Protein AF-A0A7G9Y8B8-F1 (afdb_monomer)

Nearest PDB structures (foldseek):
  3idu-assembly1_A  TM=8.473E-01  e=6.920E-08  Pyrococcus furiosus
  3idu-assembly2_B  TM=8.834E-01  e=2.426E-07  Pyrococcus furiosus
  2m8x-assembly1_A  TM=8.919E-01  e=1.316E-06  Pyrococcus furiosus
  2q7n-assembly2_C  TM=2.718E-01  e=4.092E-05  Mus musculus
  8v29-assembly1_C  TM=2.804E-01  e=5.314E-04  Homo sapiens

Mean predicted aligned error: 11.99 Å

Structure (mmCIF, N/CA/C/O backbone):
data_AF-A0A7G9Y8B8-F1
#
_entry.id   AF-A0A7G9Y8B8-F1
#
loop_
_atom_site.group_PDB
_atom_site.id
_atom_site.type_symbol
_atom_site.label_atom_id
_atom_site.label_alt_id
_atom_site.label_comp_id
_atom_site.label_asym_id
_atom_site.label_entity_id
_atom_site.label_seq_id
_atom_site.pdbx_PDB_ins_code
_atom_site.Cartn_x
_atom_site.Cartn_y
_atom_site.Cartn_z
_atom_site.occupancy
_atom_site.B_iso_or_equiv
_atom_site.auth_seq_id
_atom_site.auth_comp_id
_atom_site.auth_asym_id
_atom_site.auth_atom_id
_atom_site.pdbx_PDB_model_num
ATOM 1 N N . MET A 1 1 ? -12.254 30.011 27.958 1.00 81.06 1 MET A N 1
ATOM 2 C CA . MET A 1 1 ? -10.812 29.695 27.778 1.00 81.06 1 MET A CA 1
ATOM 3 C C . MET A 1 1 ? -10.711 28.224 27.411 1.00 81.06 1 MET A C 1
ATOM 5 O O . MET A 1 1 ? -11.747 27.582 27.414 1.00 81.06 1 MET A O 1
ATOM 9 N N . THR A 1 2 ? -9.537 27.701 27.074 1.00 85.44 2 THR A N 1
ATOM 10 C CA . THR A 1 2 ? -9.370 26.261 26.816 1.00 85.44 2 THR A CA 1
ATOM 11 C C . THR A 1 2 ? -8.282 25.746 27.752 1.00 85.44 2 THR A C 1
ATOM 13 O O . THR A 1 2 ? -7.235 26.402 27.825 1.00 85.44 2 THR A O 1
ATOM 16 N N . PRO A 1 3 ? -8.501 24.652 28.502 1.00 88.62 3 PRO A N 1
ATOM 17 C CA . PRO A 1 3 ? -7.477 24.101 29.375 1.00 88.62 3 PRO A CA 1
ATOM 18 C C . PRO A 1 3 ? -6.263 23.648 28.554 1.00 88.62 3 PRO A C 1
ATOM 20 O O . PRO A 1 3 ? -6.386 23.246 27.398 1.00 88.62 3 PRO A O 1
ATOM 23 N N . SER A 1 4 ? -5.070 23.742 29.135 1.00 89.00 4 SER A N 1
ATOM 24 C CA . SER A 1 4 ? -3.831 23.233 28.543 1.00 89.00 4 SER A CA 1
ATOM 25 C C . SER A 1 4 ? -2.879 22.772 29.647 1.00 89.00 4 SER A C 1
ATOM 27 O O . SER A 1 4 ? -3.075 23.107 30.817 1.00 89.00 4 SER A O 1
ATOM 29 N N . GLY A 1 5 ? -1.870 21.967 29.298 1.00 86.06 5 GLY A N 1
ATOM 30 C CA . GLY A 1 5 ? -0.859 21.504 30.258 1.00 86.06 5 GLY A CA 1
ATOM 31 C C . GLY A 1 5 ? -1.409 20.626 31.391 1.00 86.06 5 GLY A C 1
ATOM 32 O O . GLY A 1 5 ? -0.906 20.713 32.505 1.00 86.06 5 GLY A O 1
ATOM 33 N N . GLY A 1 6 ? -2.444 19.821 31.121 1.00 87.12 6 GLY A N 1
ATOM 34 C CA . GLY A 1 6 ? -3.075 18.925 32.101 1.00 87.12 6 GLY A CA 1
ATOM 35 C C . GLY A 1 6 ? -4.196 19.556 32.933 1.00 87.12 6 GLY A C 1
ATOM 36 O O . GLY A 1 6 ? -4.710 18.913 33.841 1.00 87.12 6 GLY A O 1
ATOM 37 N N . GLY A 1 7 ? -4.573 20.811 32.668 1.00 90.56 7 GLY A N 1
ATOM 38 C CA . GLY A 1 7 ? -5.756 21.408 33.289 1.00 90.56 7 GLY A CA 1
ATOM 39 C C . GLY A 1 7 ? -7.049 20.723 32.831 1.00 90.56 7 GLY A C 1
ATOM 40 O O . GLY A 1 7 ? -7.193 20.413 31.651 1.00 90.56 7 GLY A O 1
ATOM 41 N N . VAL A 1 8 ? -7.992 20.552 33.754 1.00 91.75 8 VAL A N 1
ATOM 42 C CA . VAL A 1 8 ? -9.310 19.942 33.538 1.00 91.75 8 VAL A CA 1
ATOM 43 C C . VAL A 1 8 ? -10.391 21.005 33.716 1.00 91.75 8 VAL A C 1
ATOM 45 O O . VAL A 1 8 ? -10.356 21.801 34.660 1.00 91.75 8 VAL A O 1
ATOM 48 N N . GLU A 1 9 ? -11.337 21.063 32.783 1.00 92.81 9 GLU A N 1
ATOM 49 C CA . GLU A 1 9 ? -12.496 21.948 32.880 1.00 92.81 9 GLU A CA 1
ATOM 50 C C . GLU A 1 9 ? -13.488 21.410 33.918 1.00 92.81 9 GLU A C 1
ATOM 52 O O . GLU A 1 9 ? -13.898 20.260 33.844 1.00 92.81 9 GLU A O 1
ATOM 57 N N . LEU A 1 10 ? -13.891 22.253 34.874 1.00 91.25 10 LEU A N 1
ATOM 58 C CA . LEU A 1 10 ? -14.937 21.925 35.854 1.00 91.25 10 LEU A CA 1
ATOM 59 C C . LEU A 1 10 ? -16.287 22.578 35.533 1.00 91.25 10 LEU A C 1
ATOM 61 O O . LEU A 1 10 ? -17.315 22.191 36.081 1.00 91.25 10 LEU A O 1
ATOM 65 N N . ALA A 1 11 ? -16.284 23.623 34.703 1.00 90.75 11 ALA A N 1
ATOM 66 C CA . ALA A 1 11 ? -17.487 24.316 34.261 1.00 90.75 11 ALA A CA 1
ATOM 67 C C . ALA A 1 11 ? -17.217 25.068 32.955 1.00 90.75 11 ALA A C 1
ATOM 69 O O . ALA A 1 11 ? -16.142 25.655 32.803 1.00 90.75 11 ALA A O 1
ATOM 70 N N . GLU A 1 12 ? -18.215 25.142 32.076 1.00 93.44 12 GLU A N 1
ATOM 71 C CA . GLU A 1 12 ? -18.176 25.876 30.806 1.00 93.44 12 GLU A CA 1
ATOM 72 C C . GLU A 1 12 ? -19.100 27.108 30.837 1.00 93.44 12 GLU A C 1
ATOM 74 O O . GLU A 1 12 ? -20.145 27.130 31.494 1.00 93.44 12 GLU A O 1
ATOM 79 N N . TRP A 1 13 ? -18.741 28.162 30.104 1.00 91.50 13 TRP A N 1
ATOM 80 C CA . TRP A 1 13 ? -19.662 29.255 29.817 1.00 91.50 13 TRP A CA 1
ATOM 81 C C . TRP A 1 13 ? -20.731 28.822 28.813 1.00 91.50 13 TRP A C 1
ATOM 83 O O . TRP A 1 13 ? -20.427 28.219 27.792 1.00 91.50 13 TRP A O 1
ATOM 93 N N . SER A 1 14 ? -21.968 29.296 28.989 1.00 91.56 14 SER A N 1
ATOM 94 C CA . SER A 1 14 ? -23.037 29.130 27.979 1.00 91.56 14 SER A CA 1
ATOM 95 C C . SER A 1 14 ? -22.706 29.703 26.589 1.00 91.56 14 SER A C 1
ATOM 97 O O . SER A 1 14 ? -23.364 29.377 25.605 1.00 91.56 14 SER A O 1
ATOM 99 N N . THR A 1 15 ? -21.706 30.584 26.503 1.00 91.56 15 THR A N 1
ATOM 100 C CA . THR A 1 15 ? -21.201 31.172 25.254 1.00 91.56 15 THR A CA 1
ATOM 101 C C . THR A 1 15 ? -19.995 30.426 24.676 1.00 91.56 15 THR A C 1
ATOM 103 O O . THR A 1 15 ? -19.418 30.898 23.698 1.00 91.56 15 THR A O 1
ATOM 106 N N . GLY A 1 16 ? -19.594 29.312 25.288 1.00 90.81 16 GLY A N 1
ATOM 107 C CA . GLY A 1 16 ? -18.440 28.504 24.915 1.00 90.81 16 GLY A CA 1
ATOM 108 C C . GLY A 1 16 ? -17.181 28.774 25.747 1.00 90.81 16 GLY A C 1
ATOM 109 O O . GLY A 1 16 ? -16.845 29.923 26.069 1.00 90.81 16 GLY A O 1
ATOM 110 N N . GLY A 1 17 ? -16.452 27.694 26.029 1.00 90.44 17 GLY A N 1
ATOM 111 C CA . GLY A 1 17 ? -15.148 27.657 26.691 1.00 90.44 17 GLY A CA 1
ATOM 112 C C . GLY A 1 17 ? -15.206 27.673 28.221 1.00 90.44 17 GLY A C 1
ATOM 113 O O . GLY A 1 17 ? -16.166 28.139 28.827 1.00 90.44 17 GLY A O 1
ATOM 114 N N . SER A 1 18 ? -14.110 27.262 28.858 1.00 94.38 18 SER A N 1
ATOM 115 C CA . SER A 1 18 ? -14.052 27.013 30.301 1.00 94.38 18 SER A CA 1
ATOM 116 C C . SER A 1 18 ? -14.280 28.259 31.147 1.00 94.38 18 SER A C 1
ATOM 118 O O . SER A 1 18 ? -13.628 29.299 30.947 1.00 94.38 18 SER A O 1
ATOM 120 N N . ALA A 1 19 ? -15.175 28.108 32.119 1.00 93.62 19 ALA A N 1
ATOM 121 C CA . ALA A 1 19 ? -15.477 29.029 33.201 1.00 93.62 19 ALA A CA 1
ATOM 122 C C . ALA A 1 19 ? -14.663 28.730 34.462 1.00 93.62 19 ALA A C 1
ATOM 124 O O . ALA A 1 19 ? -14.260 29.670 35.138 1.00 93.62 19 ALA A O 1
ATOM 125 N N . ILE A 1 20 ? -14.380 27.460 34.763 1.00 94.12 20 ILE A N 1
ATOM 126 C CA . ILE A 1 20 ? -13.536 27.047 35.893 1.00 94.12 20 ILE A CA 1
ATOM 127 C C . ILE A 1 20 ? -12.586 25.959 35.401 1.00 94.12 20 ILE A C 1
ATOM 129 O O . ILE A 1 20 ? -13.016 25.021 34.734 1.00 94.12 20 ILE A O 1
ATOM 133 N N . VAL A 1 21 ? -11.299 26.090 35.725 1.00 94.50 21 VAL A N 1
ATOM 134 C CA . VAL A 1 21 ? -10.274 25.093 35.384 1.00 94.50 21 VAL A CA 1
ATOM 135 C C . VAL A 1 21 ? -9.553 24.671 36.655 1.00 94.50 21 VAL A C 1
ATOM 137 O O . VAL A 1 21 ? -9.107 25.526 37.422 1.00 94.50 21 VAL A O 1
ATOM 140 N N . ALA A 1 22 ? -9.423 23.368 36.865 1.00 93.94 22 ALA A N 1
ATOM 141 C CA . ALA A 1 22 ? -8.638 22.787 37.941 1.00 93.94 22 ALA A CA 1
ATOM 142 C C . ALA A 1 22 ? -7.404 22.069 37.393 1.00 93.94 22 ALA A C 1
ATOM 144 O O . ALA A 1 22 ? -7.356 21.667 36.235 1.00 93.94 22 ALA A O 1
ATOM 145 N N . TYR A 1 23 ? -6.383 21.932 38.226 1.00 93.00 23 TYR A N 1
ATOM 146 C CA . TYR A 1 23 ? -5.184 21.169 37.910 1.00 93.00 23 TYR A CA 1
ATOM 147 C C . TYR A 1 23 ? -4.640 20.524 39.177 1.00 93.00 23 TYR A C 1
ATOM 149 O O . TYR A 1 23 ? -4.527 21.191 40.212 1.00 93.00 23 TYR A O 1
ATOM 157 N N . ILE A 1 24 ? -4.260 19.253 39.069 1.00 90.56 24 ILE A N 1
ATOM 158 C CA . ILE A 1 24 ? -3.504 18.527 40.084 1.00 90.56 24 ILE A CA 1
ATOM 159 C C . ILE A 1 24 ? -2.229 18.005 39.427 1.00 90.56 24 ILE A C 1
ATOM 161 O O . ILE A 1 24 ? -2.276 17.319 38.412 1.00 90.56 24 ILE A O 1
ATOM 165 N N . GLY A 1 25 ? -1.076 18.323 40.014 1.00 85.94 25 GLY A N 1
ATOM 166 C CA . GLY A 1 25 ? 0.200 17.765 39.576 1.00 85.94 25 GLY A CA 1
ATOM 167 C C . GLY A 1 25 ? 1.362 18.201 40.459 1.00 85.94 25 GLY A C 1
ATOM 168 O O . GLY A 1 25 ? 1.360 19.303 41.011 1.00 85.94 25 GLY A O 1
ATOM 169 N N . ASN A 1 26 ? 2.366 17.332 40.611 1.00 82.25 26 ASN A N 1
ATOM 170 C CA . ASN A 1 26 ? 3.551 17.562 41.454 1.00 82.25 26 ASN A CA 1
ATOM 171 C C . ASN A 1 26 ? 3.208 18.015 42.891 1.00 82.25 26 ASN A C 1
ATOM 173 O O . ASN A 1 26 ? 3.844 18.921 43.432 1.00 82.25 26 ASN A O 1
ATOM 177 N N . GLY A 1 27 ? 2.163 17.433 43.491 1.00 79.19 27 GLY A N 1
ATOM 178 C CA . GLY A 1 27 ? 1.697 17.783 44.841 1.00 79.19 27 GLY A CA 1
ATOM 179 C C . GLY A 1 27 ? 1.080 19.181 44.964 1.00 79.19 27 GLY A C 1
ATOM 180 O O . GLY A 1 27 ? 0.913 19.680 46.072 1.00 79.19 27 GLY A O 1
ATOM 181 N N . THR A 1 28 ? 0.767 19.840 43.844 1.00 85.88 28 THR A N 1
ATOM 182 C CA . THR A 1 28 ? 0.116 21.153 43.820 1.00 85.88 28 THR A CA 1
ATOM 183 C C . THR A 1 28 ? -1.292 21.025 43.259 1.00 85.88 28 THR A C 1
ATOM 185 O O . THR A 1 28 ? -1.485 20.429 42.200 1.00 85.88 28 THR A O 1
ATOM 188 N N . LYS A 1 29 ? -2.256 21.647 43.942 1.00 92.12 29 LYS A N 1
ATOM 189 C CA . LYS A 1 29 ? -3.625 21.837 43.456 1.00 92.12 29 LYS A CA 1
ATOM 190 C C . LYS A 1 29 ? -3.807 23.287 43.045 1.00 92.12 29 LYS A C 1
ATOM 192 O O . LYS A 1 29 ? -3.448 24.197 43.790 1.00 92.12 29 LYS A O 1
ATOM 197 N N . THR A 1 30 ? -4.334 23.509 41.850 1.00 92.44 30 THR A N 1
ATOM 198 C CA . THR A 1 30 ? -4.644 24.845 41.339 1.00 92.44 30 THR A CA 1
ATOM 199 C C . THR A 1 30 ? -6.103 24.892 40.931 1.00 92.44 30 THR A C 1
ATOM 201 O O . THR A 1 30 ? -6.567 24.019 40.206 1.00 92.44 30 THR A O 1
ATOM 204 N N . LEU A 1 31 ? -6.805 25.936 41.364 1.00 93.69 31 LEU A N 1
ATOM 205 C CA . LEU A 1 31 ? -8.148 26.264 40.905 1.00 93.69 31 LEU A CA 1
ATOM 206 C C . LEU A 1 31 ? -8.115 27.658 40.284 1.00 93.69 31 LEU A C 1
ATOM 208 O O . LEU A 1 31 ? -7.809 28.642 40.960 1.00 93.69 31 LEU A O 1
ATOM 212 N N . PHE A 1 32 ? -8.399 27.745 38.989 1.00 93.06 32 PHE A N 1
ATOM 213 C CA . PHE A 1 32 ? -8.439 29.002 38.261 1.00 93.06 32 PHE A CA 1
ATOM 214 C C . PHE A 1 32 ? -9.882 29.457 38.046 1.00 93.06 32 PHE A C 1
ATOM 216 O O . PHE A 1 32 ? -10.676 28.780 37.392 1.00 93.06 32 PHE A O 1
ATOM 223 N N . ILE A 1 33 ? -10.197 30.633 38.596 1.00 93.06 33 ILE A N 1
ATOM 224 C CA . ILE A 1 33 ? -11.534 31.228 38.593 1.00 93.06 33 ILE A CA 1
ATOM 225 C C . ILE A 1 33 ? -11.418 32.645 37.999 1.00 93.06 33 ILE A C 1
ATOM 227 O O . ILE A 1 33 ? -10.967 33.565 38.683 1.00 93.06 33 ILE A O 1
ATOM 231 N N . PRO A 1 34 ? -11.779 32.854 36.722 1.00 92.06 34 PRO A N 1
ATOM 232 C CA . PRO A 1 34 ? -11.600 34.109 35.986 1.00 92.06 34 PRO A CA 1
ATOM 233 C C . PRO A 1 34 ? -12.726 35.127 36.251 1.00 92.06 34 PRO A C 1
ATOM 235 O O . PRO A 1 34 ? -13.001 35.984 35.411 1.00 92.06 34 PRO A O 1
ATOM 238 N N . PHE A 1 35 ? -13.418 35.018 37.383 1.00 91.06 35 PHE A N 1
ATOM 239 C CA . PHE A 1 35 ? -14.522 35.891 37.769 1.00 91.06 35 PHE A CA 1
ATOM 240 C C . PHE A 1 35 ? -14.479 36.184 39.269 1.00 91.06 35 PHE A C 1
ATOM 242 O O . PHE A 1 35 ? -13.811 35.500 40.043 1.00 91.06 35 PHE A O 1
ATOM 249 N N . MET A 1 36 ? -15.166 37.248 39.682 1.00 91.75 36 MET A N 1
ATOM 250 C CA . MET A 1 36 ? -15.238 37.620 41.092 1.00 91.75 36 MET A CA 1
ATOM 251 C C . MET A 1 36 ? -16.218 36.695 41.824 1.00 91.75 36 MET A C 1
ATOM 253 O O . MET A 1 36 ? -17.297 36.409 41.311 1.00 91.75 36 MET A O 1
ATOM 257 N N . LEU A 1 37 ? -15.840 36.216 43.011 1.00 89.88 37 LEU A N 1
ATOM 258 C CA . LEU A 1 37 ? -16.642 35.257 43.783 1.00 89.88 37 LEU A CA 1
ATOM 259 C C . LEU A 1 37 ? -17.987 35.835 44.252 1.00 89.88 37 LEU A C 1
ATOM 261 O O . LEU A 1 37 ? -18.948 35.086 44.385 1.00 89.88 37 LEU A O 1
ATOM 265 N N . ASP A 1 38 ? -18.087 37.157 44.404 1.00 90.31 38 ASP A N 1
ATOM 266 C CA . ASP A 1 38 ? -19.335 37.865 44.720 1.00 90.31 38 ASP A CA 1
ATOM 267 C C . ASP A 1 38 ? -20.384 37.788 43.591 1.00 90.31 38 ASP A C 1
ATOM 269 O O . ASP A 1 38 ? -21.548 38.128 43.801 1.00 90.31 38 ASP A O 1
ATOM 273 N N . ALA A 1 39 ? -20.001 37.303 42.404 1.00 90.50 39 ALA A N 1
ATOM 274 C CA . ALA A 1 39 ? -20.915 37.004 41.305 1.00 90.50 39 ALA A CA 1
ATOM 275 C C . ALA A 1 39 ? -21.653 35.657 41.461 1.00 90.50 39 ALA A C 1
ATOM 277 O O . ALA A 1 39 ? -22.526 35.358 40.650 1.00 90.50 39 ALA A O 1
ATOM 278 N N . LEU A 1 40 ? -21.321 34.839 42.471 1.00 88.00 40 LEU A N 1
ATOM 279 C CA . LEU A 1 40 ? -21.889 33.499 42.692 1.00 88.00 40 LEU A CA 1
ATOM 280 C C . LEU A 1 40 ? -23.216 33.487 43.485 1.00 88.00 40 LEU A C 1
ATOM 282 O O . LEU A 1 40 ? -23.618 32.440 43.995 1.00 88.00 40 LEU A O 1
ATOM 286 N N . ASP A 1 41 ? -23.917 34.620 43.592 1.00 89.25 41 ASP A N 1
ATOM 287 C CA . ASP A 1 41 ? -25.206 34.769 44.287 1.00 89.25 41 ASP A CA 1
ATOM 288 C C . ASP A 1 41 ? -25.289 33.948 45.601 1.00 89.25 41 ASP A C 1
ATOM 290 O O . ASP A 1 41 ? -24.488 34.119 46.518 1.00 89.25 41 ASP A O 1
ATOM 294 N N . SER A 1 42 ? -26.264 33.039 45.728 1.00 91.56 42 SER A N 1
ATOM 295 C CA . SER A 1 42 ? -26.496 32.259 46.948 1.00 91.56 42 SER A CA 1
ATOM 296 C C . SER A 1 42 ? -25.536 31.084 47.149 1.00 91.56 42 SER A C 1
ATOM 298 O O . SER A 1 42 ? -25.605 30.445 48.199 1.00 91.56 42 SER A O 1
ATOM 300 N N . VAL A 1 43 ? -24.686 30.759 46.168 1.00 91.25 43 VAL A N 1
ATOM 301 C CA . VAL A 1 43 ? -23.778 29.600 46.237 1.00 91.25 43 VAL A CA 1
ATOM 302 C C . VAL A 1 43 ? -22.340 29.977 46.594 1.00 91.25 43 VAL A C 1
ATOM 304 O O . VAL A 1 43 ? -21.539 29.081 46.843 1.00 91.25 43 VAL A O 1
ATOM 307 N N . GLU A 1 44 ? -22.021 31.273 46.710 1.00 92.62 44 GLU A N 1
ATOM 308 C CA . GLU A 1 44 ? -20.671 31.777 47.014 1.00 92.62 44 GLU A CA 1
ATOM 309 C C . GLU A 1 44 ? -20.034 31.074 48.225 1.00 92.62 44 GLU A C 1
ATOM 311 O O . GLU A 1 44 ? -18.951 30.501 48.111 1.00 92.62 44 GLU A O 1
ATOM 316 N N . CYS A 1 45 ? -20.709 31.066 49.382 1.00 91.50 45 CYS A N 1
ATOM 317 C CA . CYS A 1 45 ? -20.151 30.469 50.599 1.00 91.50 45 CYS A CA 1
ATOM 318 C C . CYS A 1 45 ? -19.892 28.963 50.454 1.00 91.50 45 CYS A C 1
ATOM 320 O O . CYS A 1 45 ? -18.873 28.477 50.940 1.00 91.50 45 CYS A O 1
ATOM 322 N N . LEU A 1 46 ? -20.799 28.239 49.789 1.00 91.88 46 LEU A N 1
ATOM 323 C CA . LEU A 1 46 ? -20.676 26.796 49.585 1.00 91.88 46 LEU A CA 1
ATOM 324 C C . LEU A 1 46 ? -19.543 26.470 48.607 1.00 91.88 46 LEU A C 1
ATOM 326 O O . LEU A 1 46 ? -18.773 25.543 48.847 1.00 91.88 46 LEU A O 1
ATOM 330 N N . PHE A 1 47 ? -19.408 27.257 47.539 1.00 92.00 47 PHE A N 1
ATOM 331 C CA . PHE A 1 47 ? -18.332 27.105 46.566 1.00 92.00 47 PHE A CA 1
ATOM 332 C C . PHE A 1 47 ? -16.961 27.374 47.195 1.00 92.00 47 PHE A C 1
ATOM 334 O O . PHE A 1 47 ? -16.058 26.556 47.050 1.00 92.00 47 PHE A O 1
ATOM 341 N N . ILE A 1 48 ? -16.812 28.476 47.946 1.00 92.25 48 ILE A N 1
ATOM 342 C CA . ILE A 1 48 ? -15.554 28.799 48.643 1.00 92.25 48 ILE A CA 1
ATOM 343 C C . ILE A 1 48 ? -15.184 27.685 49.616 1.00 92.25 48 ILE A C 1
ATOM 345 O O . ILE A 1 48 ? -14.028 27.271 49.651 1.00 92.25 48 ILE A O 1
ATOM 349 N N . GLN A 1 49 ? -16.155 27.202 50.393 1.00 92.69 49 GLN A N 1
ATOM 350 C CA . GLN A 1 49 ? -15.928 26.104 51.320 1.00 92.69 49 GLN A CA 1
ATOM 351 C C . GLN A 1 49 ? -15.452 24.848 50.579 1.00 92.69 49 GLN A C 1
ATOM 353 O O . GLN A 1 49 ? -14.385 24.345 50.898 1.00 92.69 49 GLN A O 1
ATOM 358 N N . SER A 1 50 ? -16.174 24.409 49.546 1.00 91.12 50 SER A N 1
ATOM 359 C CA . SER A 1 50 ? -15.840 23.191 48.789 1.00 91.12 50 SER A CA 1
ATOM 360 C C . SER A 1 50 ? -14.470 23.289 48.109 1.00 91.12 50 SER A C 1
ATOM 362 O O . SER A 1 50 ? -13.684 22.347 48.144 1.00 91.12 50 SER A O 1
ATOM 364 N N . ALA A 1 51 ? -14.145 24.454 47.538 1.00 91.69 51 ALA A N 1
ATOM 365 C CA . ALA A 1 51 ? -12.849 24.703 46.915 1.00 91.69 51 ALA A CA 1
ATOM 366 C C . ALA A 1 51 ? -11.698 24.644 47.930 1.00 91.69 51 ALA A C 1
ATOM 368 O O . ALA A 1 51 ? -10.647 24.074 47.640 1.00 91.69 51 ALA A O 1
ATOM 369 N N . VAL A 1 52 ? -11.881 25.239 49.114 1.00 92.25 52 VAL A N 1
ATOM 370 C CA . VAL A 1 52 ? -10.885 25.198 50.195 1.00 92.25 52 VAL A CA 1
ATOM 371 C C . VAL A 1 52 ? -10.756 23.791 50.762 1.00 92.25 52 VAL A C 1
ATOM 373 O O . VAL A 1 52 ? -9.632 23.334 50.934 1.00 92.25 52 VAL A O 1
ATOM 376 N N . ASP A 1 53 ? -11.867 23.095 50.993 1.00 91.12 53 ASP A N 1
ATOM 377 C CA . ASP A 1 53 ? -11.869 21.726 51.504 1.00 91.12 53 ASP A CA 1
ATOM 378 C C . ASP A 1 53 ? -11.101 20.797 50.545 1.00 91.12 53 ASP A C 1
ATOM 380 O O . ASP A 1 53 ? -10.187 20.106 50.984 1.00 91.12 53 ASP A O 1
ATOM 384 N N . TRP A 1 54 ? -11.343 20.880 49.229 1.00 90.88 54 TRP A N 1
ATOM 385 C CA . TRP A 1 54 ? -10.577 20.136 48.21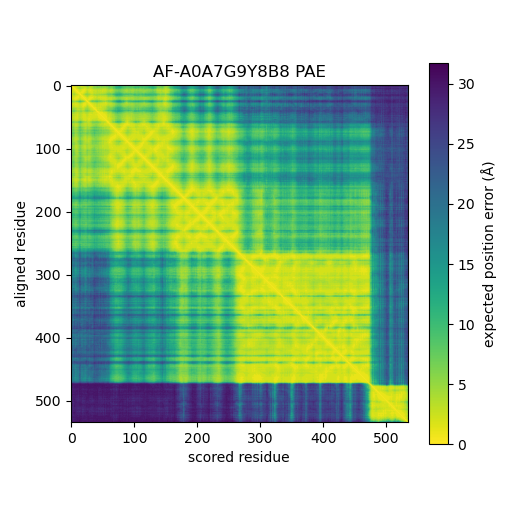6 1.00 90.88 54 TRP A CA 1
ATOM 386 C C . TRP A 1 54 ? -9.086 20.515 48.163 1.00 90.88 54 TRP A C 1
ATOM 388 O O . TRP A 1 54 ? -8.219 19.647 48.034 1.00 90.88 54 TRP A O 1
ATOM 398 N N . MET A 1 55 ? -8.751 21.806 48.283 1.00 90.38 55 MET A N 1
ATOM 399 C CA . MET A 1 55 ? -7.350 22.250 48.341 1.00 90.38 55 MET A CA 1
ATOM 400 C C . MET A 1 55 ? -6.608 21.714 49.573 1.00 90.38 55 MET A C 1
ATOM 402 O O . MET A 1 55 ? -5.381 21.633 49.548 1.00 90.38 55 MET A O 1
ATOM 406 N N . LEU A 1 56 ? -7.340 21.388 50.641 1.00 91.25 56 LEU A N 1
ATOM 407 C CA . LEU A 1 56 ? -6.799 20.880 51.896 1.00 91.25 56 LEU A CA 1
ATOM 408 C C . LEU A 1 56 ? -6.785 19.349 51.986 1.00 91.25 56 LEU A C 1
ATOM 410 O O . LEU A 1 56 ? -6.203 18.849 52.945 1.00 91.25 56 LEU A O 1
ATOM 414 N N . THR A 1 57 ? -7.380 18.612 51.037 1.00 91.56 57 THR A N 1
ATOM 415 C CA . THR A 1 57 ? -7.243 17.146 51.028 1.00 91.56 57 THR A CA 1
ATOM 416 C C . THR A 1 57 ? -5.804 16.745 50.705 1.00 91.56 57 THR A C 1
ATOM 418 O O . THR A 1 57 ? -5.158 17.348 49.837 1.00 91.56 57 THR A O 1
ATOM 421 N N . ASP A 1 58 ? -5.304 15.742 51.420 1.00 88.00 58 ASP A N 1
ATOM 422 C CA . ASP A 1 58 ? -3.916 15.277 51.392 1.00 88.00 58 ASP A CA 1
ATOM 423 C C . ASP A 1 58 ? -3.839 13.750 51.297 1.00 88.00 58 ASP A C 1
ATOM 425 O O . ASP A 1 58 ? -4.861 13.081 51.169 1.00 88.00 58 ASP A O 1
ATOM 429 N N . ASP A 1 59 ? -2.628 13.196 51.381 1.00 80.50 59 ASP A N 1
ATOM 430 C CA . ASP A 1 59 ? -2.360 11.762 51.250 1.00 80.50 59 ASP A CA 1
ATOM 431 C C . ASP A 1 59 ? -3.168 10.879 52.219 1.00 80.50 59 ASP A C 1
ATOM 433 O O . ASP A 1 59 ? -3.297 9.680 51.984 1.00 80.50 59 ASP A O 1
ATOM 437 N N . THR A 1 60 ? -3.758 11.449 53.275 1.00 88.25 60 THR A N 1
ATOM 438 C CA . THR A 1 60 ? -4.599 10.728 54.236 1.00 88.25 60 THR A CA 1
ATOM 439 C C . THR A 1 60 ? -6.050 10.529 53.792 1.00 88.25 60 THR A C 1
ATOM 441 O O . THR A 1 60 ? -6.768 9.766 54.436 1.00 88.25 60 THR A O 1
ATOM 444 N N . ASN A 1 61 ? -6.501 11.179 52.714 1.00 93.44 61 ASN A N 1
ATOM 445 C CA . ASN A 1 61 ? -7.836 10.985 52.140 1.00 93.44 61 ASN A CA 1
ATOM 446 C C . ASN A 1 61 ? -7.887 9.767 51.195 1.00 93.44 61 ASN A C 1
ATOM 448 O O . ASN A 1 61 ? -6.847 9.229 50.811 1.00 93.44 61 ASN A O 1
ATOM 452 N N . ALA A 1 62 ? -9.093 9.327 50.820 1.00 95.25 62 ALA A N 1
ATOM 453 C CA . ALA A 1 62 ? -9.267 8.361 49.733 1.00 95.25 62 ALA A CA 1
ATOM 454 C C . ALA A 1 62 ? -8.864 9.003 48.395 1.00 95.25 62 ALA A C 1
ATOM 456 O O . ALA A 1 62 ? -8.826 10.229 48.283 1.00 95.25 62 ALA A O 1
ATOM 457 N N . ASP A 1 63 ? -8.547 8.196 47.396 1.00 95.38 63 ASP A N 1
ATOM 458 C CA . ASP A 1 63 ? -8.233 8.676 46.050 1.00 95.38 63 ASP A CA 1
ATOM 459 C C . ASP A 1 63 ? -8.731 7.631 45.064 1.00 95.38 63 ASP A C 1
ATOM 461 O O . ASP A 1 63 ? -8.083 6.602 44.885 1.00 95.38 63 ASP A O 1
ATOM 465 N N . LEU A 1 64 ? -9.937 7.823 44.535 1.00 96.12 64 LEU A N 1
ATOM 466 C CA . LEU A 1 64 ? -10.551 6.856 43.646 1.00 96.12 64 LEU A CA 1
ATOM 467 C C . LEU A 1 64 ? -10.096 7.105 42.214 1.00 96.12 64 LEU A C 1
ATOM 469 O O . LEU A 1 64 ? -9.865 8.230 41.777 1.00 96.12 64 LEU A O 1
ATOM 473 N N . VAL A 1 65 ? -9.966 6.023 41.464 1.00 96.00 65 VAL A N 1
ATOM 474 C CA . VAL A 1 65 ? -9.633 6.084 40.047 1.00 96.00 65 VAL A CA 1
ATOM 475 C C . VAL A 1 65 ? -10.237 4.886 39.333 1.00 96.00 65 VAL A C 1
ATOM 477 O O . VAL A 1 65 ? -10.346 3.792 39.897 1.00 96.00 65 VAL A O 1
ATOM 480 N N . ILE A 1 66 ? -10.663 5.094 38.090 1.00 96.62 66 ILE A N 1
ATOM 481 C CA . ILE A 1 66 ? -11.021 3.986 37.204 1.00 96.62 66 ILE A CA 1
ATOM 482 C C . ILE A 1 66 ? -9.714 3.337 36.748 1.00 96.62 66 ILE A C 1
ATOM 484 O O . ILE A 1 66 ? -8.881 3.986 36.121 1.00 96.62 66 ILE A O 1
ATOM 488 N N . GLY A 1 67 ? -9.520 2.071 37.113 1.00 93.69 67 GLY A N 1
ATOM 489 C CA . GLY A 1 67 ? -8.339 1.305 36.724 1.00 93.69 67 GLY A CA 1
ATOM 490 C C . GLY A 1 67 ? -8.437 0.801 35.285 1.00 93.69 67 GLY A C 1
ATOM 491 O O . GLY A 1 67 ? -7.521 1.008 34.495 1.00 93.69 67 GLY A O 1
ATOM 492 N N . ASP A 1 68 ? -9.552 0.144 34.951 1.00 94.50 68 ASP A N 1
ATOM 493 C CA . ASP A 1 68 ? -9.806 -0.434 33.625 1.00 94.50 68 ASP A CA 1
ATOM 494 C C . ASP A 1 68 ? -11.312 -0.579 33.366 1.00 94.50 68 ASP A C 1
ATOM 496 O O . ASP A 1 68 ? -12.083 -0.859 34.292 1.00 94.50 68 ASP A O 1
ATOM 500 N N . ILE A 1 69 ? -11.722 -0.434 32.106 1.00 96.19 69 ILE A N 1
ATOM 501 C CA . ILE A 1 69 ? -13.058 -0.788 31.620 1.00 96.19 69 ILE A CA 1
ATOM 502 C C . ILE A 1 69 ? -12.857 -1.866 30.559 1.00 96.19 69 ILE A C 1
ATOM 504 O O . ILE A 1 69 ? -12.364 -1.601 29.468 1.00 96.19 69 ILE A O 1
ATOM 508 N N . SER A 1 70 ? -13.260 -3.096 30.865 1.00 96.19 70 SER A N 1
ATOM 509 C CA . SER A 1 70 ? -13.060 -4.234 29.973 1.00 96.19 70 SER A CA 1
ATOM 510 C C . SER A 1 70 ? -14.382 -4.846 29.530 1.00 96.19 70 SER A C 1
ATOM 512 O O . SER A 1 70 ? -15.342 -4.987 30.290 1.00 96.19 70 SER A O 1
ATOM 514 N N . TYR A 1 71 ? -14.439 -5.205 28.254 1.00 96.25 71 TYR A N 1
ATOM 515 C CA . TYR A 1 71 ? -15.598 -5.824 27.630 1.00 96.25 71 TYR A CA 1
ATOM 516 C C . TYR A 1 71 ? -15.165 -6.709 26.463 1.00 96.25 71 TYR A C 1
ATOM 518 O O . TYR A 1 71 ? -14.094 -6.545 25.878 1.00 96.25 71 TYR A O 1
ATOM 526 N N . GLY A 1 72 ? -16.000 -7.700 26.152 1.00 94.75 72 GLY A N 1
ATOM 527 C CA . GLY A 1 72 ? -15.831 -8.528 24.962 1.00 94.75 72 GLY A CA 1
ATOM 528 C C . GLY A 1 72 ? -16.306 -7.820 23.692 1.00 94.75 72 GLY A C 1
ATOM 529 O O . GLY A 1 72 ? -16.550 -6.617 23.667 1.00 94.75 72 GLY A O 1
ATOM 530 N N . TYR A 1 73 ? -16.493 -8.598 22.627 1.00 95.81 73 TYR A N 1
ATOM 531 C CA . TYR A 1 73 ? -17.140 -8.100 21.418 1.00 95.81 73 TYR A CA 1
ATOM 532 C C . TYR A 1 73 ? -18.594 -7.712 21.715 1.00 95.81 73 TYR A C 1
ATOM 534 O O . TYR A 1 73 ? -19.381 -8.561 22.141 1.00 95.81 73 TYR A O 1
ATOM 542 N N . LEU A 1 74 ? -18.937 -6.439 21.514 1.00 97.31 74 LEU A N 1
ATOM 543 C CA . LEU A 1 74 ? -20.254 -5.912 21.855 1.00 97.31 74 LEU A CA 1
ATOM 544 C C . LEU A 1 74 ? -21.250 -6.157 20.723 1.00 97.31 74 LEU A C 1
ATOM 546 O O . LEU A 1 74 ? -21.011 -5.788 19.571 1.00 97.31 74 LEU A O 1
ATOM 550 N N . ILE A 1 75 ? -22.393 -6.737 21.070 1.00 96.94 75 ILE A N 1
ATOM 551 C CA . ILE A 1 75 ? -23.490 -7.031 20.145 1.00 96.94 75 ILE A CA 1
ATOM 552 C C . ILE A 1 75 ? -24.785 -6.413 20.659 1.00 96.94 75 ILE A C 1
ATOM 554 O O . ILE A 1 75 ? -24.942 -6.188 21.855 1.00 96.94 75 ILE A O 1
ATOM 558 N N . GLU A 1 76 ? -25.731 -6.166 19.765 1.00 96.94 76 GLU A N 1
ATOM 559 C CA . GLU A 1 76 ? -27.078 -5.715 20.106 1.00 96.94 76 GLU A CA 1
ATOM 560 C C . GLU A 1 76 ? -27.682 -6.510 21.280 1.00 96.94 76 GLU A C 1
ATOM 562 O O . GLU A 1 76 ? -27.793 -7.741 21.239 1.00 96.94 76 GLU A O 1
ATOM 567 N N . GLY A 1 77 ? -28.101 -5.795 22.325 1.00 96.00 77 GLY A N 1
ATOM 568 C CA . GLY A 1 77 ? -28.685 -6.366 23.533 1.00 96.00 77 GLY A CA 1
ATOM 569 C C . GLY A 1 77 ? -27.730 -6.373 24.726 1.00 96.00 77 GLY A C 1
ATOM 570 O O . GLY A 1 77 ? -27.039 -5.397 24.995 1.00 96.00 77 GLY A O 1
ATOM 571 N N . ASN A 1 78 ? -27.766 -7.450 25.513 1.00 96.50 78 ASN A N 1
ATOM 572 C CA . ASN A 1 78 ? -27.115 -7.515 26.823 1.00 96.50 78 ASN A CA 1
ATOM 573 C C . ASN A 1 78 ? -25.631 -7.875 26.712 1.00 96.50 78 ASN A C 1
ATOM 575 O O . ASN A 1 78 ? -25.306 -9.001 26.333 1.00 96.50 78 ASN A O 1
ATOM 579 N N . ASN A 1 79 ? -24.758 -6.975 27.155 1.00 96.62 79 ASN A N 1
ATOM 580 C CA . ASN A 1 79 ? -23.311 -7.147 27.120 1.00 96.62 79 ASN A CA 1
ATOM 581 C C . ASN A 1 79 ? -22.716 -7.101 28.533 1.00 96.62 79 ASN A C 1
ATOM 583 O O . ASN A 1 79 ? -22.999 -6.152 29.267 1.00 96.62 79 ASN A O 1
ATOM 587 N N . PRO A 1 80 ? -21.905 -8.099 28.931 1.00 96.81 80 PRO A N 1
ATOM 588 C CA . PRO A 1 80 ? -21.148 -8.032 30.172 1.00 96.81 80 PRO A CA 1
ATOM 589 C C . PRO A 1 80 ? -20.016 -7.005 30.052 1.00 96.81 80 PRO A C 1
ATOM 591 O O . PRO A 1 80 ? -19.279 -7.011 29.065 1.00 96.81 80 PRO A O 1
ATOM 594 N N . ILE A 1 81 ? -19.891 -6.147 31.060 1.00 96.81 81 ILE A N 1
ATOM 595 C CA . ILE A 1 81 ? -18.853 -5.117 31.162 1.00 96.81 81 ILE A CA 1
ATOM 596 C C . ILE A 1 81 ? -18.267 -5.186 32.568 1.00 96.81 81 ILE A C 1
ATOM 598 O O . ILE A 1 81 ? -19.011 -5.216 33.548 1.00 96.81 81 ILE A O 1
ATOM 602 N N . ASP A 1 82 ? -16.946 -5.223 32.657 1.00 97.00 82 ASP A N 1
ATOM 603 C CA . ASP A 1 82 ? -16.190 -5.285 33.901 1.00 97.00 82 ASP A CA 1
ATOM 604 C C . ASP A 1 82 ? -15.467 -3.949 34.113 1.00 97.00 82 ASP A C 1
ATOM 606 O O . ASP A 1 82 ? -14.658 -3.538 33.282 1.00 97.00 82 ASP A O 1
ATOM 610 N N . ILE A 1 83 ? -15.767 -3.264 35.218 1.00 96.62 83 ILE A N 1
ATOM 611 C CA . ILE A 1 83 ? -15.149 -1.983 35.586 1.00 96.62 83 ILE A CA 1
ATOM 612 C C . ILE A 1 83 ? -14.307 -2.187 36.840 1.00 96.62 83 ILE A C 1
ATOM 614 O O . ILE A 1 83 ? -14.833 -2.512 37.907 1.00 96.62 83 ILE A O 1
ATOM 618 N N . THR A 1 84 ? -13.007 -1.939 36.736 1.00 97.12 84 THR A N 1
ATOM 619 C CA . THR A 1 84 ? -12.104 -1.952 37.885 1.00 97.12 84 THR A CA 1
ATOM 620 C C . THR A 1 84 ? -12.054 -0.566 38.512 1.00 97.12 84 THR A C 1
ATOM 622 O O . THR A 1 84 ? -11.728 0.416 37.849 1.00 97.12 84 THR A O 1
ATOM 625 N N . VAL A 1 85 ? -12.362 -0.492 39.803 1.00 96.88 85 VAL A N 1
ATOM 626 C CA . VAL A 1 85 ? -12.294 0.733 40.602 1.00 96.88 85 VAL A CA 1
ATOM 627 C C . VAL A 1 85 ? -11.233 0.557 41.668 1.00 96.88 85 VAL A C 1
ATOM 629 O O . VAL A 1 85 ? -11.289 -0.394 42.450 1.00 96.88 85 VAL A O 1
ATOM 632 N N . GLU A 1 86 ? -10.278 1.474 41.706 1.00 97.06 86 GLU A N 1
ATOM 633 C CA . GLU A 1 86 ? -9.150 1.443 42.630 1.00 97.06 86 GLU A CA 1
ATOM 634 C C . GLU A 1 86 ? -9.247 2.602 43.618 1.00 97.06 86 GLU A C 1
ATOM 636 O O . GLU A 1 86 ? -9.751 3.674 43.283 1.00 97.06 86 GLU A O 1
ATOM 641 N N . ASN A 1 87 ? -8.757 2.390 44.838 1.00 96.50 87 ASN A N 1
ATOM 642 C CA . ASN A 1 87 ? -8.539 3.451 45.813 1.00 96.50 87 ASN A CA 1
ATOM 643 C C . ASN A 1 87 ? -7.043 3.545 46.124 1.00 96.50 87 ASN A C 1
ATOM 645 O O . ASN A 1 87 ? -6.519 2.785 46.938 1.00 96.50 87 ASN A O 1
ATOM 649 N N . THR A 1 88 ? -6.359 4.500 45.502 1.00 94.12 88 THR A N 1
ATOM 650 C CA . THR A 1 88 ? -4.922 4.760 45.677 1.00 94.12 88 THR A CA 1
ATOM 651 C C . THR A 1 88 ? -4.609 5.620 46.906 1.00 94.12 88 THR A C 1
ATOM 653 O O . THR A 1 88 ? -3.443 5.906 47.193 1.00 94.12 88 THR A O 1
ATOM 656 N N . GLY A 1 89 ? -5.637 6.041 47.649 1.00 92.12 89 GLY A N 1
ATOM 657 C CA . GLY A 1 89 ? -5.517 6.851 48.857 1.00 92.12 89 GLY A CA 1
ATOM 658 C C . GLY A 1 89 ? -5.300 6.029 50.130 1.00 92.12 89 GLY A C 1
ATOM 659 O O . GLY A 1 89 ? -5.435 4.804 50.150 1.00 92.12 89 GLY A O 1
ATOM 660 N N . LEU A 1 90 ? -4.990 6.712 51.241 1.00 92.25 90 LEU A N 1
ATOM 661 C CA . LEU A 1 90 ? -4.702 6.073 52.538 1.00 92.25 90 LEU A CA 1
ATOM 662 C C . LEU A 1 90 ? -5.929 5.918 53.460 1.00 92.25 90 LEU A C 1
ATOM 664 O O . LEU A 1 90 ? -5.788 5.456 54.596 1.00 92.25 90 LEU A O 1
ATOM 668 N N . SER A 1 91 ? -7.123 6.308 53.002 1.00 95.44 91 SER A N 1
ATOM 669 C CA . SER A 1 91 ? -8.384 6.117 53.730 1.00 95.44 91 SER A CA 1
ATOM 670 C C . SER A 1 91 ? -9.318 5.185 52.976 1.00 95.44 91 SER A C 1
ATOM 672 O O . SER A 1 91 ? -9.453 5.285 51.760 1.00 95.44 91 SER A O 1
ATOM 674 N N . ASP A 1 92 ? -10.025 4.335 53.720 1.00 95.62 92 ASP A N 1
ATOM 675 C CA . ASP A 1 92 ? -11.131 3.543 53.185 1.00 95.62 92 ASP A CA 1
ATOM 676 C C . ASP A 1 92 ? -12.233 4.465 52.635 1.00 95.62 92 ASP A C 1
ATOM 678 O O . ASP A 1 92 ? -12.550 5.497 53.242 1.00 95.62 92 ASP A O 1
ATOM 682 N N . ALA A 1 93 ? -12.832 4.068 51.513 1.00 95.88 93 ALA A N 1
ATOM 683 C CA . ALA A 1 93 ? -13.985 4.712 50.902 1.00 95.88 93 ALA A CA 1
ATOM 684 C C . ALA A 1 93 ? -15.212 3.801 51.038 1.00 95.88 93 ALA A C 1
ATOM 686 O O . ALA A 1 93 ? -15.156 2.616 50.709 1.00 95.88 93 ALA A O 1
ATOM 687 N N . THR A 1 94 ? -16.323 4.339 51.540 1.00 95.81 94 THR A N 1
ATOM 688 C CA . THR A 1 94 ? -17.556 3.571 51.784 1.00 95.81 94 THR A CA 1
ATOM 689 C C . THR A 1 94 ? -18.745 4.209 51.087 1.00 95.81 94 THR A C 1
ATOM 691 O O . THR A 1 94 ? -18.858 5.432 51.116 1.00 95.81 94 THR A O 1
ATOM 694 N N . ASP A 1 95 ? -19.657 3.391 50.563 1.00 95.12 95 ASP A N 1
ATOM 695 C CA . ASP A 1 95 ? -20.834 3.803 49.782 1.00 95.12 95 ASP A CA 1
ATOM 696 C C . ASP A 1 95 ? -20.496 4.722 48.592 1.00 95.12 95 ASP A C 1
ATOM 698 O O . ASP A 1 95 ? -21.259 5.630 48.266 1.00 95.12 95 ASP A O 1
ATOM 702 N N . VAL A 1 96 ? -19.362 4.470 47.929 1.00 95.81 96 VAL A N 1
ATOM 703 C CA . VAL A 1 96 ? -18.949 5.169 46.704 1.00 95.81 96 VAL A CA 1
ATOM 704 C C . VAL A 1 96 ? -20.015 4.952 45.634 1.00 95.81 96 VAL A C 1
ATOM 706 O O . VAL A 1 96 ? -20.242 3.811 45.225 1.00 95.81 96 VAL A O 1
ATOM 709 N N . LYS A 1 97 ? -20.657 6.032 45.175 1.00 96.69 97 LYS A N 1
ATOM 710 C CA . LYS A 1 97 ? -21.603 5.993 44.049 1.00 96.69 97 LYS A CA 1
ATOM 711 C C . LYS A 1 97 ? -20.856 5.970 42.734 1.00 96.69 97 LYS A C 1
ATOM 713 O O . LYS A 1 97 ? -20.019 6.828 42.498 1.00 96.69 97 LYS A O 1
ATOM 718 N N . ILE A 1 98 ? -21.170 5.005 41.890 1.00 96.62 98 ILE A N 1
ATOM 719 C CA . ILE A 1 98 ? -20.573 4.858 40.571 1.00 96.62 98 ILE A CA 1
ATOM 720 C C . ILE A 1 98 ? -21.703 4.912 39.566 1.00 96.62 98 ILE A C 1
ATOM 722 O O . ILE A 1 98 ? -22.542 4.009 39.541 1.00 96.62 98 ILE A O 1
ATOM 726 N N . ASP A 1 99 ? -21.712 5.970 38.769 1.00 97.62 99 ASP A N 1
ATOM 727 C CA . ASP A 1 99 ? -22.679 6.168 37.702 1.00 97.62 99 ASP A CA 1
ATOM 728 C C . ASP A 1 99 ? -22.085 5.694 36.378 1.00 97.62 99 ASP A C 1
ATOM 730 O O . ASP A 1 99 ? -20.972 6.067 36.005 1.00 97.62 99 ASP A O 1
ATOM 734 N N . VAL A 1 100 ? -22.845 4.869 35.661 1.00 97.19 100 VAL A N 1
ATOM 735 C CA . VAL A 1 100 ? -22.502 4.394 34.319 1.00 97.19 100 VAL A CA 1
ATOM 736 C C . VAL A 1 100 ? -23.503 4.982 33.340 1.00 97.19 100 VAL A C 1
ATOM 738 O O . VAL A 1 100 ? -24.713 4.772 33.467 1.00 97.19 100 VAL A O 1
ATOM 741 N N . LEU A 1 101 ? -22.995 5.744 32.377 1.00 97.75 101 LEU A N 1
ATOM 742 C CA . LEU A 1 101 ? -23.783 6.445 31.379 1.00 97.75 101 LEU A CA 1
ATOM 743 C C . LEU A 1 101 ? -23.448 5.939 29.976 1.00 97.75 101 LEU A C 1
ATOM 745 O O . LEU A 1 101 ? -22.283 5.711 29.658 1.00 97.75 101 LEU A O 1
ATOM 749 N N . VAL A 1 102 ? -24.471 5.831 29.132 1.00 97.81 102 VAL A N 1
ATOM 750 C CA . VAL A 1 102 ? -24.348 5.532 27.702 1.00 97.81 102 VAL A CA 1
ATOM 751 C C . VAL A 1 102 ? -24.955 6.692 26.921 1.00 97.81 102 VAL A C 1
ATOM 753 O O . VAL A 1 102 ? -26.111 7.053 27.137 1.00 97.81 102 VAL A O 1
ATOM 756 N N . ASP A 1 103 ? -24.166 7.334 26.060 1.00 96.81 103 ASP A N 1
ATOM 757 C CA . ASP A 1 103 ? -24.551 8.539 25.303 1.00 96.81 103 ASP A CA 1
ATOM 758 C C . ASP A 1 103 ? -25.128 9.661 26.191 1.00 96.81 103 ASP A C 1
ATOM 760 O O . ASP A 1 103 ? -26.089 10.358 25.845 1.00 96.81 103 ASP A O 1
ATOM 764 N N . GLY A 1 104 ? -24.560 9.809 27.391 1.00 94.81 104 GLY A N 1
ATOM 765 C CA . GLY A 1 104 ? -24.999 10.773 28.402 1.00 94.81 104 GLY A CA 1
ATOM 766 C C . GLY A 1 104 ? -26.302 10.412 29.130 1.00 94.81 104 GLY A C 1
ATOM 767 O O . GLY A 1 104 ? -26.766 11.201 29.957 1.00 94.81 104 GLY A O 1
ATOM 768 N N . VAL A 1 105 ? -26.899 9.246 28.865 1.00 96.69 105 VAL A N 1
ATOM 769 C CA . VAL A 1 105 ? -28.048 8.711 29.609 1.00 96.69 105 VAL A CA 1
ATOM 770 C C . VAL A 1 105 ? -27.546 7.823 30.743 1.00 96.69 105 VAL A C 1
ATOM 772 O O . VAL A 1 105 ? -26.750 6.924 30.515 1.00 96.69 105 VAL A O 1
ATOM 775 N N . LEU A 1 106 ? -28.004 8.078 31.971 1.00 96.94 106 LEU A N 1
ATOM 776 C CA . LEU A 1 106 ? -27.676 7.248 33.133 1.00 96.94 106 LEU A CA 1
ATOM 777 C C . LEU A 1 106 ? -28.358 5.878 33.021 1.00 96.94 106 LEU A C 1
ATOM 779 O O . LEU A 1 106 ? -29.587 5.806 33.091 1.00 96.94 106 LEU A O 1
ATOM 783 N N . GLU A 1 107 ? -27.555 4.823 32.894 1.00 96.00 107 GLU A N 1
ATOM 784 C CA . GLU A 1 107 ? -28.022 3.439 32.774 1.00 96.00 107 GLU A CA 1
ATOM 785 C C . GLU A 1 107 ? -28.054 2.733 34.134 1.00 96.00 107 GLU A C 1
ATOM 787 O O . GLU A 1 107 ? -29.048 2.096 34.477 1.00 96.00 107 GLU A O 1
ATOM 792 N N . GLU A 1 108 ? -27.002 2.887 34.944 1.00 95.00 108 GLU A N 1
ATOM 793 C CA . GLU A 1 108 ? -26.880 2.208 36.238 1.00 95.00 108 GLU A CA 1
ATOM 794 C C . GLU A 1 108 ? -26.159 3.093 37.267 1.00 95.00 108 GLU A C 1
ATOM 796 O O . GLU A 1 108 ? -25.244 3.841 36.924 1.00 95.00 108 GLU A O 1
ATOM 801 N N . THR A 1 109 ? -26.546 2.959 38.541 1.00 95.81 109 THR A N 1
ATOM 802 C CA . THR A 1 109 ? -25.819 3.520 39.690 1.00 95.81 109 THR A CA 1
ATOM 803 C C . THR A 1 109 ? -25.521 2.401 40.679 1.00 95.81 109 THR A C 1
ATOM 805 O O . THR A 1 109 ? -26.443 1.810 41.251 1.00 95.81 109 THR A O 1
ATOM 808 N N . VAL A 1 110 ? -24.242 2.145 40.944 1.00 95.25 110 VAL A N 1
ATOM 809 C CA . VAL A 1 110 ? -23.800 1.121 41.899 1.00 95.25 110 VAL A CA 1
ATOM 810 C C . VAL A 1 110 ? -23.130 1.761 43.106 1.00 95.25 110 VAL A C 1
ATOM 812 O O . VAL A 1 110 ? -22.415 2.748 42.988 1.00 95.25 110 VAL A O 1
ATOM 815 N N . SER A 1 111 ? -23.362 1.180 44.280 1.00 95.00 111 SER A N 1
ATOM 816 C CA . SER A 1 111 ? -22.651 1.520 45.512 1.00 95.00 111 SER A CA 1
ATOM 817 C C . SER A 1 111 ? -21.598 0.472 45.829 1.00 95.00 111 SER A C 1
ATOM 819 O O . SER A 1 111 ? -21.940 -0.711 45.928 1.00 95.00 111 SER A O 1
ATOM 821 N N . VAL A 1 112 ? -20.364 0.901 46.082 1.00 95.19 112 VAL A N 1
ATOM 822 C CA . VAL A 1 112 ? -19.280 0.013 46.526 1.00 95.19 112 VAL A CA 1
ATOM 823 C C . VAL A 1 112 ? -18.525 0.564 47.728 1.00 95.19 112 VAL A C 1
ATOM 825 O O . VAL A 1 112 ? -18.480 1.770 47.960 1.00 95.19 112 VAL A O 1
ATOM 828 N N . ASP A 1 113 ? -17.899 -0.344 48.469 1.00 96.88 113 ASP A N 1
ATOM 829 C CA . ASP A 1 113 ? -16.877 -0.012 49.456 1.00 96.88 113 ASP A CA 1
ATOM 830 C C . ASP A 1 113 ? -15.519 -0.430 48.877 1.00 96.88 113 ASP A C 1
ATOM 832 O O . ASP A 1 113 ? -15.375 -1.567 48.420 1.00 96.88 113 ASP A O 1
ATOM 836 N N . VAL A 1 114 ? -14.535 0.471 48.901 1.00 96.75 114 VAL A N 1
ATOM 837 C CA . VAL A 1 114 ? -13.170 0.214 48.416 1.00 96.75 114 VAL A CA 1
ATOM 838 C C . VAL A 1 114 ? -12.185 0.590 49.516 1.00 96.75 114 VAL A C 1
ATOM 840 O O . VAL A 1 114 ? -12.055 1.759 49.896 1.00 96.75 114 VAL A O 1
ATOM 843 N N . SER A 1 115 ? -11.513 -0.417 50.073 1.00 97.12 115 SER A N 1
ATOM 844 C CA . SER A 1 115 ? -10.484 -0.203 51.091 1.00 97.12 115 SER A CA 1
ATOM 845 C C . SER A 1 115 ? -9.301 0.583 50.534 1.00 97.12 115 SER A C 1
ATOM 847 O O . SER A 1 115 ? -9.071 0.612 49.331 1.00 97.12 115 SER A O 1
ATOM 849 N N . SER A 1 116 ? -8.563 1.240 51.424 1.00 95.62 116 SER A N 1
ATOM 850 C CA . SER A 1 116 ? -7.316 1.920 51.067 1.00 95.62 116 SER A CA 1
ATOM 851 C C . SER A 1 116 ? -6.313 0.961 50.411 1.00 95.62 116 SER A C 1
ATOM 853 O O . SER A 1 116 ? -6.102 -0.140 50.926 1.00 95.62 116 SER A O 1
ATOM 855 N N . ASP A 1 117 ? -5.670 1.418 49.330 1.00 93.38 117 ASP A N 1
ATOM 856 C CA . ASP A 1 117 ? -4.674 0.669 48.544 1.00 93.38 117 ASP A CA 1
ATOM 857 C C . ASP A 1 117 ? -5.216 -0.682 48.029 1.00 93.38 117 ASP A C 1
ATOM 859 O O . ASP A 1 117 ? -4.518 -1.698 48.017 1.00 93.38 117 ASP A O 1
ATOM 863 N N . ASP A 1 118 ? -6.501 -0.703 47.656 1.00 96.75 118 ASP A N 1
ATOM 864 C CA . ASP A 1 118 ? -7.216 -1.883 47.162 1.00 96.75 118 ASP A CA 1
ATOM 865 C C . ASP A 1 118 ? -8.050 -1.556 45.912 1.00 96.75 118 ASP A C 1
ATOM 867 O O . ASP A 1 118 ? -8.238 -0.395 45.537 1.00 96.75 118 ASP A O 1
ATOM 871 N N . SER A 1 119 ? -8.562 -2.601 45.263 1.00 96.81 119 SER A N 1
ATOM 872 C CA . SER A 1 119 ? -9.388 -2.504 44.059 1.00 96.81 119 SER A CA 1
ATOM 873 C C . SER A 1 119 ? -10.598 -3.434 44.123 1.00 96.81 119 SER A C 1
ATOM 875 O O . SER A 1 119 ? -10.570 -4.501 44.741 1.00 96.81 119 SER A O 1
ATOM 877 N N . ILE A 1 120 ? -11.675 -3.042 43.448 1.00 96.69 120 ILE A N 1
ATOM 878 C CA . ILE A 1 120 ? -12.861 -3.869 43.241 1.00 96.69 120 ILE A CA 1
ATOM 879 C C . ILE A 1 120 ? -13.177 -3.955 41.751 1.00 96.69 120 ILE A C 1
ATOM 881 O O . ILE A 1 120 ? -13.091 -2.963 41.037 1.00 96.69 120 ILE A O 1
ATOM 885 N N . ASN A 1 121 ? -13.580 -5.140 41.290 1.00 96.25 121 ASN A N 1
ATOM 886 C CA . ASN A 1 121 ? -14.127 -5.311 39.949 1.00 96.25 121 ASN A CA 1
ATOM 887 C C . ASN A 1 121 ? -15.659 -5.361 39.998 1.00 96.25 121 ASN A C 1
ATOM 889 O O . ASN A 1 121 ? -16.246 -6.198 40.695 1.00 96.25 121 ASN A O 1
ATOM 893 N N . LEU A 1 122 ? -16.291 -4.477 39.239 1.00 94.62 122 LEU A N 1
ATOM 894 C CA . LEU A 1 122 ? -17.728 -4.369 39.060 1.00 94.62 122 LEU A CA 1
ATOM 895 C C . LEU A 1 122 ? -18.146 -5.049 37.764 1.00 94.62 122 LEU A C 1
ATOM 897 O O . LEU A 1 122 ? -17.974 -4.496 36.684 1.00 94.62 122 LEU A O 1
ATOM 901 N N . ALA A 1 123 ? -18.755 -6.224 37.896 1.00 95.50 123 ALA A N 1
ATOM 902 C CA . ALA A 1 123 ? -19.355 -6.931 36.773 1.00 95.50 123 ALA A CA 1
ATOM 903 C C . ALA A 1 123 ? -20.796 -6.444 36.545 1.00 95.50 123 ALA A C 1
ATOM 905 O O . ALA A 1 123 ? -21.690 -6.703 37.358 1.00 95.50 123 ALA A O 1
ATOM 906 N N . LEU A 1 124 ? -21.014 -5.757 35.428 1.00 94.88 124 LEU A N 1
ATOM 907 C CA . LEU A 1 124 ? -22.281 -5.177 34.990 1.00 94.88 124 LEU A CA 1
ATOM 908 C C . LEU A 1 124 ? -22.783 -5.855 33.716 1.00 94.88 124 LEU A C 1
ATOM 910 O O . LEU A 1 124 ? -22.039 -6.531 33.008 1.00 94.88 124 LEU A O 1
ATOM 914 N N . VAL A 1 125 ? -24.066 -5.661 33.413 1.00 96.88 125 VAL A N 1
ATOM 915 C CA . VAL A 1 125 ? -24.648 -6.043 32.123 1.00 96.88 125 VAL A CA 1
ATOM 916 C C . VAL A 1 125 ? -25.404 -4.845 31.569 1.00 96.88 125 VAL A C 1
ATOM 918 O O . VAL A 1 125 ? -26.454 -4.499 32.105 1.00 96.88 125 VAL A O 1
ATOM 921 N N . LEU A 1 126 ? -24.889 -4.234 30.502 1.00 96.69 126 LEU A N 1
ATOM 922 C CA . LEU A 1 126 ? -25.550 -3.117 29.825 1.00 96.69 126 LEU A CA 1
ATOM 923 C C . LEU A 1 126 ? -26.334 -3.614 28.611 1.00 96.69 126 LEU A C 1
ATOM 925 O O . LEU A 1 126 ? -25.864 -4.473 27.864 1.00 96.69 126 LEU A O 1
ATOM 929 N N . THR A 1 127 ? -27.542 -3.081 28.419 1.00 96.31 127 THR A N 1
ATOM 930 C CA . THR A 1 127 ? -28.315 -3.291 27.189 1.00 96.31 127 THR A CA 1
ATOM 931 C C . THR A 1 127 ? -27.952 -2.196 26.197 1.00 96.31 127 THR A C 1
ATOM 933 O O . THR A 1 127 ? -28.254 -1.036 26.450 1.00 96.31 127 THR A O 1
ATOM 936 N N . LEU A 1 128 ? -27.309 -2.553 25.087 1.00 97.00 128 LEU A N 1
ATOM 937 C CA . LEU A 1 128 ? -26.823 -1.598 24.094 1.00 97.00 128 LEU A CA 1
ATOM 938 C C . LEU A 1 128 ? -27.508 -1.816 22.743 1.00 97.00 128 LEU A C 1
ATOM 940 O O . LEU A 1 128 ? -27.708 -2.952 22.306 1.00 97.00 128 LEU A O 1
ATOM 944 N N . GLU A 1 129 ? -27.850 -0.717 22.081 1.00 96.19 129 GLU A N 1
ATOM 945 C CA . GLU A 1 129 ? -28.341 -0.728 20.702 1.00 96.19 129 GLU A CA 1
ATOM 946 C C . GLU A 1 129 ? -27.160 -0.797 19.712 1.00 96.19 129 GLU A C 1
ATOM 948 O O . GLU A 1 129 ? -26.021 -0.552 20.105 1.00 96.19 129 GLU A O 1
ATOM 953 N N . PRO A 1 130 ? -27.374 -1.151 18.431 1.00 96.06 130 PRO A N 1
ATOM 954 C CA . PRO A 1 130 ? -26.301 -1.153 17.441 1.00 96.06 130 PRO A CA 1
ATOM 955 C C . PRO A 1 130 ? -25.833 0.271 17.121 1.00 96.06 130 PRO A C 1
ATOM 957 O O . PRO A 1 130 ? -26.650 1.148 16.825 1.00 96.06 130 PRO A O 1
ATOM 960 N N . GLY A 1 131 ? -24.520 0.483 17.064 1.00 95.81 131 GLY A N 1
ATOM 961 C CA . GLY A 1 131 ? -23.946 1.791 16.758 1.00 95.81 131 GLY A CA 1
ATOM 962 C C . GLY A 1 131 ? -22.627 2.064 17.466 1.00 95.81 131 GLY A C 1
ATOM 963 O O . GLY A 1 131 ? -22.015 1.177 18.056 1.00 95.81 131 GLY A O 1
ATOM 964 N N . THR A 1 132 ? -22.168 3.307 17.366 1.00 97.38 132 THR A N 1
ATOM 965 C CA . THR A 1 132 ? -21.086 3.821 18.209 1.00 97.38 132 THR A CA 1
ATOM 966 C C . THR A 1 132 ? -21.715 4.556 19.376 1.00 97.38 132 THR A C 1
ATOM 968 O O . THR A 1 132 ? -22.555 5.425 19.149 1.00 97.38 132 THR A O 1
ATOM 971 N N . HIS A 1 133 ? -21.286 4.206 20.583 1.00 97.38 133 HIS A N 1
ATOM 972 C CA . HIS A 1 133 ? -21.793 4.756 21.830 1.00 97.38 133 HIS A CA 1
ATOM 973 C C . HIS A 1 133 ? -20.649 5.301 22.675 1.00 97.38 133 HIS A C 1
ATOM 975 O O . HIS A 1 133 ? -19.561 4.725 22.695 1.00 97.38 133 HIS A O 1
ATOM 981 N N . GLU A 1 134 ? -20.907 6.386 23.392 1.00 97.81 134 GLU A N 1
ATOM 982 C CA . GLU A 1 134 ? -20.011 6.888 24.431 1.00 97.81 134 GLU A CA 1
ATOM 983 C C . GLU A 1 134 ? -20.359 6.202 25.757 1.00 97.81 134 GLU A C 1
ATOM 985 O O . GLU A 1 134 ? -21.437 6.428 26.309 1.00 97.81 134 GLU A O 1
ATOM 990 N N . LEU A 1 135 ? -19.458 5.362 26.267 1.00 97.62 135 LEU A N 1
ATOM 991 C CA . LEU A 1 135 ? -19.544 4.784 27.603 1.00 97.62 135 LEU A CA 1
ATOM 992 C C . LEU A 1 135 ? -18.762 5.674 28.567 1.00 97.62 135 LEU A C 1
ATOM 994 O O . LEU A 1 135 ? -17.540 5.775 28.473 1.00 97.62 135 LEU A O 1
ATOM 998 N N . LYS A 1 136 ? -19.463 6.296 29.512 1.00 97.50 136 LYS A N 1
ATOM 999 C CA . LYS A 1 136 ? -18.867 7.132 30.555 1.00 97.50 136 LYS A CA 1
ATOM 1000 C C . LYS A 1 136 ? -19.083 6.496 31.922 1.00 97.50 136 LYS A C 1
ATOM 1002 O O . LYS A 1 136 ? -20.211 6.165 32.282 1.00 97.50 136 LYS A O 1
ATOM 1007 N N . VAL A 1 137 ? -18.013 6.388 32.702 1.00 97.50 137 VAL A N 1
ATOM 1008 C CA . VAL A 1 137 ? -18.056 5.946 34.102 1.00 97.50 137 VAL A CA 1
ATOM 1009 C C . VAL A 1 137 ? -17.643 7.113 34.985 1.00 97.50 137 VAL A C 1
ATOM 1011 O O . VAL A 1 137 ? -16.627 7.750 34.724 1.00 97.50 137 VAL A O 1
ATOM 1014 N N . GLU A 1 138 ? -18.437 7.407 36.012 1.00 96.75 138 GLU A N 1
ATOM 1015 C CA . GLU A 1 138 ? -18.198 8.499 36.955 1.00 96.75 138 GLU A CA 1
ATOM 1016 C C . GLU A 1 138 ? -18.206 7.967 38.392 1.00 96.75 138 GLU A C 1
ATOM 1018 O O . GLU A 1 138 ? -19.232 7.515 38.905 1.00 96.75 138 GLU A O 1
ATOM 1023 N N . LEU A 1 139 ? -17.040 8.001 39.038 1.00 97.00 139 LEU A N 1
ATOM 1024 C CA . LEU A 1 139 ? -16.862 7.603 40.430 1.00 97.00 139 LEU A CA 1
ATOM 1025 C C . LEU A 1 139 ? -17.224 8.739 41.380 1.00 97.00 139 LEU A C 1
ATOM 1027 O O . LEU A 1 139 ? -16.902 9.904 41.146 1.00 97.00 139 LEU A O 1
ATOM 1031 N N . ASN A 1 140 ? -17.818 8.363 42.508 1.00 95.12 140 ASN A N 1
ATOM 1032 C CA . ASN A 1 140 ? -18.234 9.264 43.574 1.00 95.12 140 ASN A CA 1
ATOM 1033 C C . ASN A 1 140 ? -19.040 10.461 43.037 1.00 95.12 140 ASN A C 1
ATOM 1035 O O . ASN A 1 140 ? -18.800 11.609 43.412 1.00 95.12 140 ASN A O 1
ATOM 1039 N N . SER A 1 141 ? -19.993 10.185 42.142 1.00 91.06 141 SER A N 1
ATOM 1040 C CA . SER A 1 141 ? -20.770 11.202 41.413 1.00 91.06 141 SER A CA 1
ATOM 1041 C C . SER A 1 141 ? -21.600 12.126 42.317 1.00 91.06 141 SER A C 1
ATOM 1043 O O . SER A 1 141 ? -21.976 13.233 41.930 1.00 91.06 141 SER A O 1
ATOM 1045 N N . ASP A 1 142 ? -21.874 11.702 43.554 1.00 92.50 142 ASP A N 1
ATOM 1046 C CA . ASP A 1 142 ? -22.562 12.496 44.572 1.00 92.50 142 ASP A CA 1
ATOM 1047 C C . ASP A 1 142 ? -21.613 13.262 45.513 1.00 92.50 142 ASP A C 1
ATOM 1049 O O . ASP A 1 142 ? -22.076 13.965 46.420 1.00 92.50 142 ASP A O 1
ATOM 1053 N N . CYS A 1 143 ? -20.300 13.145 45.292 1.00 90.75 143 CYS A N 1
ATOM 1054 C CA . CYS A 1 143 ? -19.225 13.708 46.106 1.00 90.75 143 CYS A CA 1
ATOM 1055 C C . CYS A 1 143 ? -19.343 13.360 47.604 1.00 90.75 143 CYS A C 1
ATOM 1057 O O . CYS A 1 143 ? -18.939 14.153 48.462 1.00 90.75 143 CYS A O 1
ATOM 1059 N N . SER A 1 144 ? -19.935 12.210 47.947 1.00 91.31 144 SER A N 1
ATOM 1060 C CA . SER A 1 144 ? -20.154 11.793 49.338 1.00 91.31 144 SER A CA 1
ATOM 1061 C C . SER A 1 144 ? -18.874 11.325 50.035 1.00 91.31 144 SER A C 1
ATOM 1063 O O . SER A 1 144 ? -18.744 11.485 51.255 1.00 91.31 144 SER A O 1
ATOM 1065 N N . VAL A 1 145 ? -17.909 10.805 49.273 1.00 93.81 145 VAL A N 1
ATOM 1066 C CA . VAL A 1 145 ? -16.560 10.476 49.749 1.00 93.81 145 VAL A CA 1
ATOM 1067 C C . VAL A 1 145 ? -15.628 11.669 49.532 1.00 93.81 145 VAL A C 1
ATOM 1069 O O . VAL A 1 145 ? -15.687 12.337 48.503 1.00 93.81 145 VAL A O 1
ATOM 1072 N N . VAL A 1 146 ? -14.778 11.968 50.518 1.00 93.00 146 VAL A N 1
ATOM 1073 C CA . VAL A 1 146 ? -13.786 13.052 50.426 1.00 93.00 146 VAL A CA 1
ATOM 1074 C C . VAL A 1 146 ? -12.489 12.517 49.830 1.00 93.00 146 VAL A C 1
ATOM 1076 O O . VAL A 1 146 ? -11.843 11.671 50.454 1.00 93.00 146 VAL A O 1
ATOM 1079 N N . GLU A 1 147 ? -12.089 13.058 48.680 1.00 92.44 147 GLU A N 1
ATOM 1080 C CA . GLU A 1 147 ? -10.980 12.528 47.885 1.00 92.44 147 GLU A CA 1
ATOM 1081 C C . GLU A 1 147 ? -9.823 13.509 47.666 1.00 92.44 147 GLU A C 1
ATOM 1083 O O . GLU A 1 147 ? -9.958 14.738 47.759 1.00 92.44 147 GLU A O 1
ATOM 1088 N N . GLN A 1 148 ? -8.650 12.951 47.374 1.00 90.69 148 GLN A N 1
ATOM 1089 C CA . GLN A 1 148 ? -7.450 13.709 47.026 1.00 90.69 148 GLN A CA 1
ATOM 1090 C C . GLN A 1 148 ? -7.561 14.323 45.639 1.00 90.69 148 GLN A C 1
ATOM 1092 O O . GLN A 1 148 ? -7.292 15.523 45.472 1.00 90.69 148 GLN A O 1
ATOM 1097 N N . ASN A 1 149 ? -7.969 13.509 44.672 1.00 90.56 149 ASN A N 1
ATOM 1098 C CA . ASN A 1 149 ? -8.139 13.871 43.287 1.00 90.56 149 ASN A CA 1
ATOM 1099 C C . ASN A 1 149 ? -9.542 13.456 42.841 1.00 90.56 149 ASN A C 1
ATOM 1101 O O . ASN A 1 149 ? -9.919 12.311 42.972 1.00 90.56 149 ASN A O 1
ATOM 1105 N N . TYR A 1 150 ? -10.319 14.420 42.350 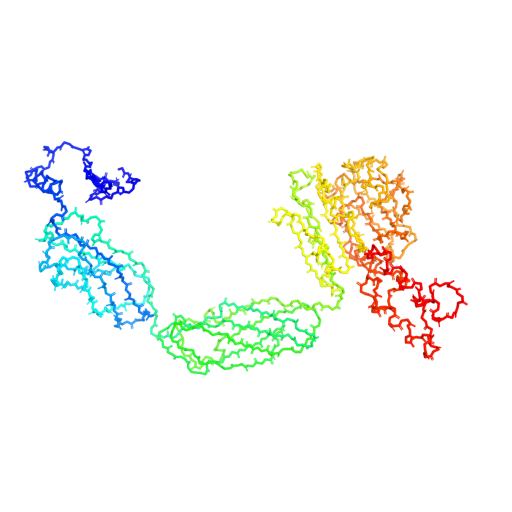1.00 91.25 150 TYR A N 1
ATOM 1106 C CA . TYR A 1 150 ? -11.612 14.152 41.709 1.00 91.25 150 TYR A CA 1
ATOM 1107 C C . TYR A 1 150 ? -11.493 14.224 40.181 1.00 91.25 150 TYR A C 1
ATOM 1109 O O . TYR A 1 150 ? -12.457 13.983 39.461 1.00 91.25 150 TYR A O 1
ATOM 1117 N N . LEU A 1 151 ? -10.330 14.639 39.660 1.00 91.12 151 LEU A N 1
ATOM 1118 C CA . LEU A 1 151 ? -10.125 14.889 38.230 1.00 91.12 151 LEU A CA 1
ATOM 1119 C C . LEU A 1 151 ? -9.857 13.599 37.439 1.00 91.12 151 LEU A C 1
ATOM 1121 O O . LEU A 1 151 ? -9.789 13.645 36.218 1.00 91.12 151 LEU A O 1
ATOM 1125 N N . ASN A 1 152 ? -9.685 12.479 38.137 1.00 91.62 152 ASN A N 1
ATOM 1126 C CA . ASN A 1 152 ? -9.470 11.117 37.641 1.00 91.62 152 ASN A CA 1
ATOM 1127 C C . ASN A 1 152 ? -10.671 10.192 37.927 1.00 91.62 152 ASN A C 1
ATOM 1129 O O . ASN A 1 152 ? -10.572 8.984 37.728 1.00 91.62 152 ASN A O 1
ATOM 1133 N N . ASN A 1 153 ? -11.801 10.750 38.371 1.00 94.25 153 ASN A N 1
ATOM 1134 C CA . ASN A 1 153 ? -13.014 9.985 38.669 1.00 94.25 153 ASN A CA 1
ATOM 1135 C C . ASN A 1 153 ? -13.868 9.701 37.433 1.00 94.25 153 ASN A C 1
ATOM 1137 O O . ASN A 1 153 ? -14.888 9.027 37.546 1.00 94.25 153 ASN A O 1
ATOM 1141 N N . ILE A 1 154 ? -13.506 10.257 36.279 1.00 94.38 154 ILE A N 1
ATOM 1142 C CA . ILE A 1 154 ? -14.265 10.115 35.042 1.00 94.38 154 ILE A CA 1
ATOM 1143 C C . ILE A 1 154 ? -13.372 9.460 34.001 1.00 94.38 154 ILE A C 1
ATOM 1145 O O . ILE A 1 154 ? -12.308 9.987 33.689 1.00 94.38 154 ILE A O 1
ATOM 1149 N N . GLU A 1 155 ? -13.864 8.366 33.432 1.00 95.38 155 GLU A N 1
ATOM 1150 C CA . GLU A 1 155 ? -13.307 7.725 32.243 1.00 95.38 155 GLU A CA 1
ATOM 1151 C C . GLU A 1 155 ? -14.386 7.697 31.161 1.00 95.38 155 GLU A C 1
ATOM 1153 O O . GLU A 1 155 ? -15.586 7.621 31.456 1.00 95.38 155 GLU A O 1
ATOM 1158 N N . THR A 1 156 ? -13.985 7.837 29.901 1.00 95.06 156 THR A N 1
ATOM 1159 C CA 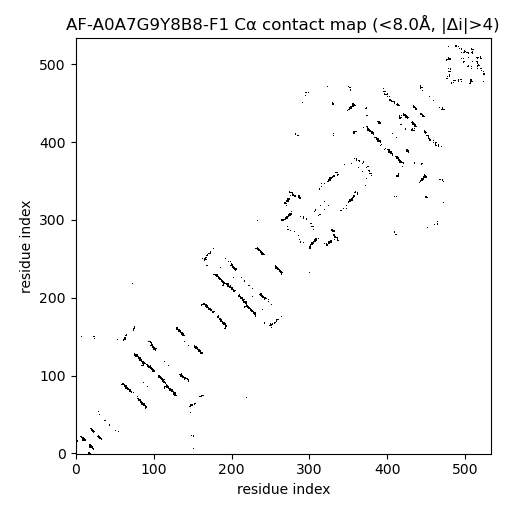. THR A 1 156 ? -14.926 7.877 28.779 1.00 95.06 156 THR A CA 1
ATOM 1160 C C . THR A 1 156 ? -14.331 7.186 27.566 1.00 95.06 156 THR A C 1
ATOM 1162 O O . THR A 1 156 ? -13.308 7.615 27.037 1.00 95.06 156 THR A O 1
ATOM 1165 N N . GLU A 1 157 ? -15.024 6.162 27.077 1.00 96.00 157 GLU A N 1
ATOM 1166 C CA . GLU A 1 157 ? -14.608 5.382 25.917 1.00 96.00 157 GLU A CA 1
ATOM 1167 C C . GLU A 1 157 ? -15.696 5.348 24.844 1.00 96.00 157 GLU A C 1
ATOM 1169 O O . GLU A 1 157 ? -16.885 5.234 25.134 1.00 96.00 157 GLU A O 1
ATOM 1174 N N . ASN A 1 158 ? -15.286 5.403 23.576 1.00 97.31 158 ASN A N 1
ATOM 1175 C CA . ASN A 1 158 ? -16.194 5.156 22.461 1.00 97.31 158 ASN A CA 1
ATOM 1176 C C . ASN A 1 158 ? -16.190 3.668 22.121 1.00 97.31 158 ASN A C 1
ATOM 1178 O O . ASN A 1 158 ? -15.167 3.128 21.699 1.00 97.31 158 ASN A O 1
ATOM 1182 N N . VAL A 1 159 ? -17.350 3.030 22.233 1.00 96.62 159 VAL A N 1
ATOM 1183 C CA . VAL A 1 159 ? -17.522 1.600 21.977 1.00 96.62 159 VAL A CA 1
ATOM 1184 C C . VAL A 1 159 ? -18.375 1.372 20.733 1.00 96.62 159 VAL A C 1
ATOM 1186 O O . VAL A 1 159 ? -19.331 2.103 20.474 1.00 96.62 159 VAL A O 1
ATOM 1189 N N . ARG A 1 160 ? -18.037 0.358 19.927 1.00 96.00 160 ARG A N 1
ATOM 1190 C CA . ARG A 1 160 ? -18.839 -0.058 18.764 1.00 96.00 160 ARG A CA 1
ATOM 1191 C C . ARG A 1 160 ? -19.630 -1.311 19.113 1.00 96.00 160 ARG A C 1
ATOM 1193 O O . ARG A 1 160 ? -19.040 -2.335 19.439 1.00 96.00 160 ARG A O 1
ATOM 1200 N N . VAL A 1 161 ? -20.945 -1.238 18.955 1.00 97.69 161 VAL A N 1
ATOM 1201 C CA . VAL A 1 161 ? -21.892 -2.330 19.178 1.00 97.69 161 VAL A CA 1
ATOM 1202 C C . VAL A 1 161 ? -22.400 -2.818 17.826 1.00 97.69 161 VAL A C 1
ATOM 1204 O O . VAL A 1 161 ? -22.957 -2.052 17.036 1.00 97.69 161 VAL A O 1
ATOM 1207 N N . ALA A 1 162 ? -22.164 -4.092 17.531 1.00 97.12 162 ALA A N 1
ATOM 1208 C CA . ALA A 1 162 ? -22.563 -4.717 16.279 1.00 97.12 162 ALA A CA 1
ATOM 1209 C C . ALA A 1 162 ? -24.069 -5.031 16.242 1.00 97.12 162 ALA A C 1
ATOM 1211 O O . ALA A 1 162 ? -24.701 -5.247 17.275 1.00 97.12 162 ALA A O 1
ATOM 1212 N N . THR A 1 163 ? -24.651 -5.116 15.042 1.00 96.44 163 THR A N 1
ATOM 1213 C CA . THR A 1 163 ? -26.016 -5.641 14.860 1.00 96.44 163 THR A CA 1
ATOM 1214 C C . THR A 1 163 ? -26.096 -7.107 15.261 1.00 96.44 163 THR A C 1
ATOM 1216 O O . THR A 1 163 ? -25.097 -7.816 15.162 1.00 96.44 163 THR A O 1
ATOM 1219 N N . LEU A 1 164 ? -27.283 -7.612 15.616 1.00 95.56 164 LEU A N 1
ATOM 1220 C CA . LEU A 1 164 ? -27.438 -9.048 15.874 1.00 95.56 164 LEU A CA 1
ATOM 1221 C C . LEU A 1 164 ? -27.135 -9.907 14.632 1.00 95.56 164 LEU A C 1
ATOM 1223 O O . LEU A 1 164 ? -26.516 -10.963 14.734 1.00 95.56 164 LEU A O 1
ATOM 1227 N N . GLU A 1 165 ? -27.567 -9.474 13.448 1.00 96.75 165 GLU A N 1
ATOM 1228 C CA . GLU A 1 165 ? -27.237 -10.147 12.186 1.00 96.75 165 GLU A CA 1
ATOM 1229 C C . GLU A 1 165 ? -25.722 -10.060 11.893 1.00 96.75 165 GLU A C 1
ATOM 1231 O O . GLU A 1 165 ? -25.099 -9.052 12.244 1.00 96.75 165 GLU A O 1
ATOM 1236 N N . PRO A 1 166 ? -25.117 -11.099 11.279 1.00 97.38 166 PRO A N 1
ATOM 1237 C CA . PRO A 1 166 ? -23.720 -11.053 10.854 1.00 97.38 166 PRO A CA 1
ATOM 1238 C C . PRO A 1 166 ? -23.518 -9.996 9.758 1.00 97.38 166 PRO A C 1
ATOM 1240 O O . PRO A 1 166 ? -24.457 -9.641 9.046 1.00 97.38 166 PRO A O 1
ATOM 1243 N N . ASP A 1 167 ? -22.286 -9.524 9.610 1.00 97.62 167 ASP A N 1
ATOM 1244 C CA . ASP A 1 167 ? -21.869 -8.580 8.565 1.00 97.62 167 ASP A CA 1
ATOM 1245 C C . ASP A 1 167 ? -20.485 -9.014 8.078 1.00 97.62 167 ASP A C 1
ATOM 1247 O O . ASP A 1 167 ? -19.511 -8.910 8.826 1.00 97.62 167 ASP A O 1
ATOM 1251 N N . LEU A 1 168 ? -20.405 -9.612 6.887 1.00 97.94 168 LEU A N 1
ATOM 1252 C CA . LEU A 1 168 ? -19.200 -10.293 6.421 1.00 97.94 168 LEU A CA 1
ATOM 1253 C C . LEU A 1 168 ? -18.420 -9.408 5.457 1.00 97.94 168 LEU A C 1
ATOM 1255 O O . LEU A 1 168 ? -18.878 -9.071 4.365 1.00 97.94 168 LEU A O 1
ATOM 1259 N N . ILE A 1 169 ? -17.183 -9.100 5.832 1.00 98.06 169 ILE A N 1
ATOM 1260 C CA . ILE A 1 169 ? -16.330 -8.178 5.089 1.00 98.06 169 ILE A CA 1
ATOM 1261 C C . ILE A 1 169 ? -15.033 -8.883 4.690 1.00 98.06 169 ILE A C 1
ATOM 1263 O O . ILE A 1 169 ? -14.359 -9.467 5.542 1.00 98.06 169 ILE A O 1
ATOM 1267 N N . PRO A 1 170 ? -14.636 -8.833 3.409 1.00 97.88 170 PRO A N 1
ATOM 1268 C CA . PRO A 1 170 ? -13.274 -9.128 3.013 1.00 97.88 170 PRO A CA 1
ATOM 1269 C C . PRO A 1 170 ? -12.399 -7.903 3.319 1.00 97.88 170 PRO A C 1
ATOM 1271 O O . PRO A 1 170 ? -12.584 -6.836 2.740 1.00 97.88 170 PRO A O 1
ATOM 1274 N N . VAL A 1 171 ? -11.464 -8.052 4.253 1.00 97.19 171 VAL A N 1
ATOM 1275 C CA . VAL A 1 171 ? -10.634 -6.962 4.790 1.00 97.19 171 VAL A CA 1
ATOM 1276 C C . VAL A 1 171 ? -9.448 -6.661 3.879 1.00 97.19 171 VAL A C 1
ATOM 1278 O O . VAL A 1 171 ? -9.142 -5.505 3.604 1.00 97.19 171 VAL A O 1
ATOM 1281 N N . ALA A 1 172 ? -8.775 -7.707 3.404 1.00 95.81 172 ALA A N 1
ATOM 1282 C CA . ALA A 1 172 ? -7.583 -7.589 2.576 1.00 95.81 172 ALA A CA 1
ATOM 1283 C C . ALA A 1 172 ? -7.454 -8.797 1.649 1.00 95.81 172 ALA A C 1
ATOM 1285 O O . ALA A 1 172 ? -7.831 -9.910 2.021 1.00 95.81 172 ALA A O 1
ATOM 1286 N N . VAL A 1 173 ? -6.888 -8.575 0.464 1.00 95.62 173 VAL A N 1
ATOM 1287 C CA . VAL A 1 173 ? -6.470 -9.625 -0.468 1.00 95.62 173 VAL A CA 1
ATOM 1288 C C . VAL A 1 173 ? -4.958 -9.545 -0.648 1.00 95.62 173 VAL A C 1
ATOM 1290 O O . VAL A 1 173 ? -4.396 -8.456 -0.740 1.00 95.62 173 VAL A O 1
ATOM 1293 N N . SER A 1 174 ? -4.298 -10.693 -0.682 1.00 94.44 174 SER A N 1
ATOM 1294 C CA . SER A 1 174 ? -2.873 -10.818 -0.967 1.00 94.44 174 SER A CA 1
ATOM 1295 C C . SER A 1 174 ? -2.624 -12.007 -1.887 1.00 94.44 174 SER A C 1
ATOM 1297 O O . SER A 1 174 ? -3.470 -12.888 -2.034 1.00 94.44 174 SER A O 1
ATOM 1299 N N . SER A 1 175 ? -1.466 -12.016 -2.540 1.00 93.69 175 SER A N 1
ATOM 1300 C CA . SER A 1 175 ? -1.029 -13.122 -3.389 1.00 93.69 175 SER A CA 1
ATOM 1301 C C . SER A 1 175 ? 0.424 -13.456 -3.084 1.00 93.69 175 SER A C 1
ATOM 1303 O O . SER A 1 175 ? 1.237 -12.545 -2.944 1.00 93.69 175 SER A O 1
ATOM 1305 N N . ASP A 1 176 ? 0.739 -14.743 -2.988 1.00 92.25 176 ASP A N 1
ATOM 1306 C CA . ASP A 1 176 ? 2.109 -15.252 -2.918 1.00 92.25 176 ASP A CA 1
ATOM 1307 C C . ASP A 1 176 ? 2.423 -16.009 -4.213 1.00 92.25 176 ASP A C 1
ATOM 1309 O O . ASP A 1 176 ? 1.749 -16.985 -4.553 1.00 92.25 176 ASP A O 1
ATOM 1313 N N . ILE A 1 177 ? 3.394 -15.516 -4.983 1.00 87.50 177 ILE A N 1
ATOM 1314 C CA . ILE A 1 177 ? 3.723 -16.034 -6.316 1.00 87.50 177 ILE A CA 1
ATOM 1315 C C . ILE A 1 177 ? 4.882 -17.020 -6.177 1.00 87.50 177 ILE A C 1
ATOM 1317 O O . ILE A 1 177 ? 6.046 -16.631 -6.114 1.00 87.50 177 ILE A O 1
ATOM 1321 N N . GLY A 1 178 ? 4.563 -18.312 -6.173 1.00 83.62 178 GLY A N 1
ATOM 1322 C CA . GLY A 1 178 ? 5.555 -19.378 -6.228 1.00 83.62 178 GLY A CA 1
ATOM 1323 C C . GLY A 1 178 ? 6.044 -19.681 -7.649 1.00 83.62 178 GLY A C 1
ATOM 1324 O O . GLY A 1 178 ? 5.703 -19.018 -8.636 1.00 83.62 178 GLY A O 1
ATOM 1325 N N . ASP A 1 179 ? 6.827 -20.754 -7.770 1.00 80.25 179 ASP A N 1
ATOM 1326 C CA . ASP A 1 179 ? 7.391 -21.182 -9.057 1.00 80.25 179 ASP A CA 1
ATOM 1327 C C . ASP A 1 179 ? 6.311 -21.630 -10.054 1.00 80.25 179 ASP A C 1
ATOM 1329 O O . ASP A 1 179 ? 6.386 -21.307 -11.237 1.00 80.25 179 ASP A O 1
ATOM 1333 N N . ALA A 1 180 ? 5.296 -22.361 -9.579 1.00 86.19 180 ALA A N 1
ATOM 1334 C CA . ALA A 1 180 ? 4.250 -22.966 -10.415 1.00 86.19 180 ALA A CA 1
ATOM 1335 C C . ALA A 1 180 ? 2.816 -22.616 -9.986 1.00 86.19 180 ALA A C 1
ATOM 1337 O O . ALA A 1 180 ? 1.864 -22.879 -10.722 1.00 86.19 180 ALA A O 1
ATOM 1338 N N . ILE A 1 181 ? 2.648 -22.063 -8.786 1.00 92.44 181 ILE A N 1
ATOM 1339 C CA . ILE A 1 181 ? 1.348 -21.787 -8.174 1.00 92.44 181 ILE A CA 1
ATOM 1340 C C . ILE A 1 181 ? 1.390 -20.378 -7.598 1.00 92.44 181 ILE A C 1
ATOM 1342 O O . ILE A 1 181 ? 2.406 -19.979 -7.033 1.00 92.44 181 ILE A O 1
ATOM 1346 N N . VAL A 1 182 ? 0.280 -19.659 -7.724 1.00 94.00 182 VAL A N 1
ATOM 1347 C CA . VAL A 1 182 ? 0.011 -18.442 -6.959 1.00 94.00 182 VAL A CA 1
ATOM 1348 C C . VAL A 1 182 ? -0.986 -18.786 -5.855 1.00 94.00 182 VAL A C 1
ATOM 1350 O O . VAL A 1 182 ? -2.073 -19.288 -6.146 1.00 94.00 182 VAL A O 1
ATOM 1353 N N . GLU A 1 183 ? -0.632 -18.542 -4.595 1.00 96.62 183 GLU A N 1
ATOM 1354 C CA . GLU A 1 183 ? -1.569 -18.646 -3.474 1.00 96.62 183 GLU A CA 1
ATOM 1355 C C . GLU A 1 183 ? -2.269 -17.299 -3.278 1.00 96.62 183 GLU A C 1
ATOM 1357 O O . GLU A 1 183 ? -1.668 -16.330 -2.817 1.00 96.62 183 GLU A O 1
ATOM 1362 N N . ILE A 1 184 ? -3.555 -17.234 -3.621 1.00 97.38 184 ILE A N 1
ATOM 1363 C CA . ILE A 1 184 ? -4.385 -16.042 -3.434 1.00 97.38 184 ILE A CA 1
ATOM 1364 C C . ILE A 1 184 ? -5.073 -16.163 -2.080 1.00 97.38 184 ILE A C 1
ATOM 1366 O O . ILE A 1 184 ? -5.870 -17.075 -1.866 1.00 97.38 184 ILE A O 1
ATOM 1370 N N . SER A 1 185 ? -4.789 -15.239 -1.170 1.00 96.94 185 SER A N 1
ATOM 1371 C CA . SER A 1 185 ? -5.342 -15.213 0.181 1.00 96.94 185 SER A CA 1
ATOM 1372 C C . SER A 1 185 ? -6.270 -14.021 0.376 1.00 96.94 185 SER A C 1
ATOM 1374 O O . SER A 1 185 ? -5.997 -12.917 -0.084 1.00 96.94 185 SER A O 1
ATOM 1376 N N . VAL A 1 186 ? -7.362 -14.231 1.103 1.00 98.06 186 VAL A N 1
ATOM 1377 C CA . VAL A 1 186 ? -8.272 -13.176 1.550 1.00 98.06 186 VAL A CA 1
ATOM 1378 C C . VAL A 1 186 ? -8.447 -13.260 3.060 1.00 98.06 186 VAL A C 1
ATOM 1380 O O . VAL A 1 186 ? -8.685 -14.334 3.616 1.00 98.06 186 VAL A O 1
ATOM 1383 N N . GLN A 1 187 ? -8.336 -12.120 3.730 1.00 98.25 187 GLN A N 1
ATOM 1384 C CA . GLN A 1 187 ? -8.722 -11.974 5.123 1.00 98.25 187 GLN A CA 1
ATOM 1385 C C . GLN A 1 187 ? -10.207 -11.625 5.193 1.00 98.25 187 GLN A C 1
ATOM 1387 O O . GLN A 1 187 ? -10.659 -10.682 4.550 1.00 98.25 187 GLN A O 1
ATOM 1392 N N . VAL A 1 188 ? -10.963 -12.386 5.972 1.00 98.12 188 VAL A N 1
ATOM 1393 C CA . VAL A 1 188 ? -12.416 -12.281 6.094 1.00 98.12 188 VAL A CA 1
ATOM 1394 C C . VAL A 1 188 ? -12.775 -12.037 7.543 1.00 98.12 188 VAL A C 1
ATOM 1396 O O . VAL A 1 188 ? -12.283 -12.746 8.420 1.00 98.12 188 VAL A O 1
ATOM 1399 N N . GLU A 1 189 ? -13.658 -11.084 7.787 1.00 98.00 189 GLU A N 1
ATOM 1400 C CA . GLU A 1 189 ? -14.108 -10.696 9.116 1.00 98.00 189 GLU A CA 1
ATOM 1401 C C . GLU A 1 189 ? -15.635 -10.725 9.210 1.00 98.00 189 GLU A C 1
ATOM 1403 O O . GLU A 1 189 ? -16.330 -10.411 8.245 1.00 98.00 189 GLU A O 1
ATOM 1408 N N . ASN A 1 190 ? -16.153 -11.115 10.377 1.00 97.88 190 ASN A N 1
ATOM 1409 C CA . ASN A 1 190 ? -17.556 -10.937 10.736 1.00 97.88 190 ASN A CA 1
ATOM 1410 C C . ASN A 1 190 ? -17.675 -9.768 11.716 1.00 97.88 190 ASN A C 1
ATOM 1412 O O . ASN A 1 190 ? -17.412 -9.930 12.908 1.00 97.88 190 ASN A O 1
ATOM 1416 N N . VAL A 1 191 ? -18.096 -8.606 11.220 1.00 96.88 191 VAL A N 1
ATOM 1417 C CA . VAL A 1 191 ? -18.291 -7.390 12.024 1.00 96.88 191 VAL A CA 1
ATOM 1418 C C . VAL A 1 191 ? -19.715 -7.257 12.586 1.00 96.88 191 VAL A C 1
ATOM 1420 O O . VAL A 1 191 ? -20.081 -6.178 13.075 1.00 96.88 191 VAL A O 1
ATOM 1423 N N . GLY A 1 192 ? -20.503 -8.335 12.489 1.00 96.75 192 GLY A N 1
ATOM 1424 C CA . GLY A 1 192 ? -21.840 -8.503 13.054 1.00 96.75 192 GLY A CA 1
ATOM 1425 C C . GLY A 1 192 ? -21.874 -9.475 14.243 1.00 96.75 192 GLY A C 1
ATOM 1426 O O . GLY A 1 192 ? -20.849 -10.005 14.676 1.00 96.75 192 GLY A O 1
ATOM 1427 N N . GLY A 1 193 ? -23.068 -9.698 14.798 1.00 95.31 193 GLY A N 1
ATOM 1428 C CA . GLY A 1 193 ? -23.230 -10.299 16.128 1.00 95.31 193 GLY A CA 1
ATOM 1429 C C . GLY A 1 193 ? -23.451 -11.812 16.188 1.00 95.31 193 GLY A C 1
ATOM 1430 O O . GLY A 1 193 ? -23.147 -12.424 17.210 1.00 95.31 193 GLY A O 1
ATOM 1431 N N . ASN A 1 194 ? -23.953 -12.440 15.123 1.00 96.19 194 ASN A N 1
ATOM 1432 C CA . ASN A 1 194 ? -24.175 -13.890 15.082 1.00 96.19 194 ASN A CA 1
ATOM 1433 C C . ASN A 1 194 ? -22.994 -14.626 14.443 1.00 96.19 194 ASN A C 1
ATOM 1435 O O . ASN A 1 194 ? -22.435 -14.174 13.444 1.00 96.19 194 ASN A O 1
ATOM 1439 N N . ASP A 1 195 ? -22.688 -15.814 14.961 1.00 97.19 195 ASP A N 1
ATOM 1440 C CA . ASP A 1 195 ? -21.744 -16.742 14.339 1.00 97.19 195 ASP A CA 1
ATOM 1441 C C . ASP A 1 195 ? -22.262 -17.246 12.985 1.00 97.19 195 ASP A C 1
ATOM 1443 O O . ASP A 1 195 ? -23.464 -17.450 12.776 1.00 97.19 195 ASP A O 1
ATOM 1447 N N . VAL A 1 196 ? -21.332 -17.501 12.069 1.00 97.38 196 VAL A N 1
ATOM 1448 C CA . VAL A 1 196 ? -21.608 -17.966 10.713 1.00 97.38 196 VAL A CA 1
ATOM 1449 C C . VAL A 1 196 ? -20.923 -19.303 10.462 1.00 97.38 196 VAL A C 1
ATOM 1451 O O . VAL A 1 196 ? -19.701 -19.422 10.530 1.00 97.38 196 VAL A O 1
ATOM 1454 N N . ASP A 1 197 ? -21.714 -20.308 10.094 1.00 96.69 197 ASP A N 1
ATOM 1455 C CA . ASP A 1 197 ? -21.221 -21.613 9.657 1.00 96.69 197 ASP A CA 1
ATOM 1456 C C . ASP A 1 197 ? -21.331 -21.756 8.136 1.00 96.69 197 ASP A C 1
ATOM 1458 O O . ASP A 1 197 ? -22.389 -21.530 7.546 1.00 96.69 197 ASP A O 1
ATOM 1462 N N . GLY A 1 198 ? -20.247 -22.201 7.498 1.00 95.88 198 GLY A N 1
ATOM 1463 C CA . GLY A 1 198 ? -20.224 -22.516 6.073 1.00 95.88 198 GLY A CA 1
ATOM 1464 C C . GLY A 1 198 ? -20.385 -21.301 5.159 1.00 95.88 198 GLY A C 1
ATOM 1465 O O . GLY A 1 198 ? -21.024 -21.425 4.112 1.00 95.88 198 GLY A O 1
ATOM 1466 N N . LEU A 1 199 ? -19.806 -20.151 5.526 1.00 97.75 199 LEU A N 1
ATOM 1467 C CA . LEU A 1 199 ? -19.699 -18.992 4.639 1.00 97.75 199 LEU A CA 1
ATOM 1468 C C . LEU A 1 199 ? -19.018 -19.412 3.342 1.00 97.75 199 LEU A C 1
ATOM 1470 O O . LEU A 1 199 ? -17.862 -19.816 3.371 1.00 97.75 199 LEU A O 1
ATOM 1474 N N . SER A 1 200 ? -19.729 -19.307 2.219 1.00 97.75 200 SER A N 1
ATOM 1475 C CA . SER A 1 200 ? -19.172 -19.566 0.893 1.00 97.75 200 SER A CA 1
ATOM 1476 C C . SER A 1 200 ? -18.446 -18.334 0.366 1.00 97.75 200 SER A C 1
ATOM 1478 O O . SER A 1 200 ? -19.003 -17.237 0.364 1.00 97.75 200 SER A O 1
ATOM 1480 N N . LEU A 1 201 ? -17.250 -18.550 -0.170 1.00 98.25 201 LEU A N 1
ATOM 1481 C CA . LEU A 1 201 ? -16.473 -17.567 -0.912 1.00 98.25 201 LEU A CA 1
ATOM 1482 C C . LEU A 1 201 ? -16.401 -17.970 -2.381 1.00 98.25 201 LEU A C 1
ATOM 1484 O O . LEU A 1 201 ? -16.345 -19.159 -2.688 1.00 98.25 201 LEU A O 1
ATOM 1488 N N . GLU A 1 202 ? -16.376 -16.996 -3.283 1.00 98.50 202 GLU A N 1
ATOM 1489 C CA . GLU A 1 202 ? -16.021 -17.185 -4.693 1.00 98.50 202 GLU A CA 1
ATOM 1490 C C . GLU A 1 202 ? -14.763 -16.385 -5.006 1.00 98.50 202 GLU A C 1
ATOM 1492 O O . GLU A 1 202 ? -14.753 -15.175 -4.797 1.00 98.50 202 GLU A O 1
ATOM 1497 N N . PHE A 1 203 ? -13.739 -17.055 -5.535 1.00 98.44 203 PHE A N 1
ATOM 1498 C CA . PHE A 1 203 ? -12.542 -16.419 -6.085 1.00 98.44 203 PHE A CA 1
ATOM 1499 C C . PHE A 1 203 ? -12.689 -16.354 -7.603 1.00 98.44 203 PHE A C 1
ATOM 1501 O O . PHE A 1 203 ? -12.979 -17.371 -8.246 1.00 98.44 203 PHE A O 1
ATOM 1508 N N . LEU A 1 204 ? -12.520 -15.167 -8.179 1.00 98.06 204 LEU A N 1
ATOM 1509 C CA . LEU A 1 204 ? -12.586 -14.934 -9.614 1.00 98.06 204 LEU A CA 1
ATOM 1510 C C . LEU A 1 204 ? -11.303 -14.265 -10.112 1.00 98.06 204 LEU A C 1
ATOM 1512 O O . LEU A 1 204 ? -10.784 -13.371 -9.447 1.00 98.06 204 LEU A O 1
ATOM 1516 N N . ILE A 1 205 ? -10.857 -14.684 -11.297 1.00 96.12 205 ILE A N 1
ATOM 1517 C CA . ILE A 1 205 ? -9.735 -14.116 -12.055 1.00 96.12 205 ILE A CA 1
ATOM 1518 C C . ILE A 1 205 ? -10.268 -13.725 -13.436 1.00 96.12 205 ILE A C 1
ATOM 1520 O O . ILE A 1 205 ? -10.889 -14.553 -14.107 1.00 96.12 205 ILE A O 1
ATOM 1524 N N . ASP A 1 206 ? -10.113 -12.463 -13.837 1.00 94.19 206 ASP A N 1
ATOM 1525 C CA . ASP A 1 206 ? -10.657 -11.895 -15.083 1.00 94.19 206 ASP A CA 1
ATOM 1526 C C . ASP A 1 206 ? -12.149 -12.198 -15.274 1.00 94.19 206 ASP A C 1
ATOM 1528 O O . ASP A 1 206 ? -12.622 -12.607 -16.337 1.00 94.19 206 ASP A O 1
ATOM 1532 N N . SER A 1 207 ? -12.922 -12.048 -14.194 1.00 94.31 207 SER A N 1
ATOM 1533 C CA . SER A 1 207 ? -14.350 -12.403 -14.120 1.00 94.31 207 SER A CA 1
ATOM 1534 C C . SER A 1 207 ? -14.687 -13.896 -14.288 1.00 94.31 207 SER A C 1
ATOM 1536 O O . SER A 1 207 ? -15.866 -14.259 -14.218 1.00 94.31 207 SER A O 1
ATOM 1538 N N . ASN A 1 208 ? -13.701 -14.778 -14.461 1.00 95.75 208 ASN A N 1
ATOM 1539 C CA . ASN A 1 208 ? -13.897 -16.224 -14.501 1.00 95.75 208 ASN A CA 1
ATOM 1540 C C . ASN A 1 208 ? -13.793 -16.811 -13.094 1.00 95.75 208 ASN A C 1
ATOM 1542 O O . ASN A 1 208 ? -12.884 -16.488 -12.338 1.00 95.75 208 ASN A O 1
ATOM 1546 N N . LEU A 1 209 ? -14.722 -17.697 -12.735 1.00 97.00 209 LEU A N 1
ATOM 1547 C CA . LEU A 1 209 ? -14.687 -18.378 -11.444 1.00 97.00 209 LEU A CA 1
ATOM 1548 C C . LEU A 1 209 ? -13.502 -19.350 -11.391 1.00 97.00 209 LEU A C 1
ATOM 1550 O O . LEU A 1 209 ? -13.517 -20.363 -12.093 1.00 97.00 209 LEU A O 1
ATOM 1554 N N . LEU A 1 210 ? -12.545 -19.075 -10.506 1.00 96.62 210 LEU A N 1
ATOM 1555 C CA . LEU A 1 210 ? -11.454 -19.987 -10.183 1.00 96.62 210 LEU A CA 1
ATOM 1556 C C . LEU A 1 210 ? -11.964 -21.137 -9.308 1.00 96.62 210 LEU A C 1
ATOM 1558 O O . LEU A 1 210 ? -11.786 -22.311 -9.631 1.00 96.62 210 LEU A O 1
ATOM 1562 N N . GLY A 1 211 ? -12.660 -20.801 -8.221 1.00 97.44 211 GLY A N 1
ATOM 1563 C CA . GLY A 1 211 ? -13.127 -21.790 -7.262 1.00 97.44 211 GLY A CA 1
ATOM 1564 C C . GLY A 1 211 ? -13.961 -21.205 -6.131 1.00 97.44 211 GLY A C 1
ATOM 1565 O O . GLY A 1 211 ? -14.269 -20.011 -6.095 1.00 97.44 211 GLY A O 1
ATOM 1566 N N . ARG A 1 212 ? -14.371 -22.088 -5.216 1.00 97.81 212 ARG A N 1
ATOM 1567 C CA . ARG A 1 212 ? -15.120 -21.732 -4.011 1.00 97.81 212 ARG A CA 1
ATOM 1568 C C . ARG A 1 212 ? -14.479 -22.347 -2.788 1.00 97.81 212 ARG A C 1
ATOM 1570 O O . ARG A 1 212 ? -14.141 -23.523 -2.828 1.00 97.81 212 ARG A O 1
ATOM 1577 N N . GLU A 1 213 ? -14.450 -21.578 -1.712 1.00 98.00 213 GLU A N 1
ATOM 1578 C CA . GLU A 1 213 ? -14.064 -22.053 -0.387 1.00 98.00 213 GLU A CA 1
ATOM 1579 C C . GLU A 1 213 ? -15.192 -21.860 0.614 1.00 98.00 213 GLU A C 1
ATOM 1581 O O . GLU A 1 213 ? -16.141 -21.106 0.373 1.00 98.00 213 GLU A O 1
ATOM 1586 N N . THR A 1 214 ? -15.087 -22.559 1.741 1.00 97.25 214 THR A N 1
ATOM 1587 C CA . THR A 1 214 ? -16.012 -22.386 2.861 1.00 97.25 214 THR A CA 1
ATOM 1588 C C . THR A 1 214 ? -15.276 -22.174 4.167 1.00 97.25 214 THR A C 1
ATOM 1590 O O . THR A 1 214 ? -14.347 -22.917 4.477 1.00 97.25 214 THR A O 1
ATOM 1593 N N . VAL A 1 215 ? -15.746 -21.227 4.974 1.00 97.75 215 VAL A N 1
ATOM 1594 C CA . VAL A 1 215 ? -15.173 -20.932 6.290 1.00 97.75 215 VAL A CA 1
ATOM 1595 C C . VAL A 1 215 ? -16.276 -20.768 7.336 1.00 97.75 215 VAL A C 1
ATOM 1597 O O . VAL A 1 215 ? -17.364 -20.286 7.035 1.00 97.75 215 VAL A O 1
ATOM 1600 N N . ASN A 1 216 ? -16.007 -21.177 8.576 1.00 98.06 216 ASN A N 1
ATOM 1601 C CA . ASN A 1 216 ? -16.852 -20.821 9.720 1.00 98.06 216 ASN A CA 1
ATOM 1602 C C . ASN A 1 216 ? -16.228 -19.623 10.427 1.00 98.06 216 ASN A C 1
ATOM 1604 O O . ASN A 1 216 ? -15.014 -19.635 10.658 1.00 98.06 216 ASN A O 1
ATOM 1608 N N . LEU A 1 217 ? -17.029 -18.638 10.806 1.00 97.25 217 LEU A N 1
ATOM 1609 C CA . LEU A 1 217 ? -16.564 -17.375 11.359 1.00 97.25 217 LEU A CA 1
ATOM 1610 C C . LEU A 1 217 ? -17.440 -16.972 12.545 1.00 97.25 217 LEU A C 1
ATOM 1612 O O . LEU A 1 217 ? -18.638 -16.759 12.383 1.00 97.25 217 LEU A O 1
ATOM 1616 N N . GLY A 1 218 ? -16.849 -16.906 13.738 1.00 97.19 218 GLY A N 1
ATOM 1617 C CA . GLY A 1 218 ? -17.543 -16.386 14.917 1.00 97.19 218 GLY A CA 1
ATOM 1618 C C . GLY A 1 218 ? -17.769 -14.874 14.829 1.00 97.19 218 GLY A C 1
ATOM 1619 O O . GLY A 1 218 ? -17.163 -14.208 13.988 1.00 97.19 218 GLY A O 1
ATOM 1620 N N . CYS A 1 219 ? -18.625 -14.323 15.684 1.00 94.94 219 CYS A N 1
ATOM 1621 C CA . CYS A 1 219 ? -18.778 -12.871 15.804 1.00 94.94 219 CYS A CA 1
ATOM 1622 C C . CYS A 1 219 ? -17.458 -12.193 16.213 1.00 94.94 219 CYS A C 1
ATOM 1624 O O . CYS A 1 219 ? -16.693 -12.721 17.025 1.00 94.94 219 CYS A O 1
ATOM 1626 N N . GLY A 1 220 ? -17.143 -11.059 15.579 1.00 94.88 220 GLY A N 1
ATOM 1627 C CA . GLY A 1 220 ? -15.878 -10.342 15.767 1.00 94.88 220 GLY A CA 1
ATOM 1628 C C . GLY A 1 220 ? -14.624 -11.114 15.341 1.00 94.88 220 GLY A C 1
ATOM 1629 O O . GLY A 1 220 ? -13.511 -10.690 15.643 1.00 94.88 220 GLY A O 1
ATOM 1630 N N . GLN A 1 221 ? -14.771 -12.275 14.692 1.00 97.31 221 GLN A N 1
ATOM 1631 C CA . GLN A 1 221 ? -13.638 -13.096 14.287 1.00 97.31 221 GLN A CA 1
ATOM 1632 C C . GLN A 1 221 ? -13.150 -12.717 12.892 1.00 97.31 221 GLN A C 1
ATOM 1634 O O . GLN A 1 221 ? -13.939 -12.548 11.962 1.00 97.31 221 GLN A O 1
ATOM 1639 N N . THR A 1 222 ? -11.829 -12.746 12.738 1.00 97.88 222 THR A N 1
ATOM 1640 C CA . THR A 1 222 ? -11.131 -12.646 11.457 1.00 97.88 222 THR A CA 1
ATOM 1641 C C . THR A 1 222 ? -10.443 -13.971 11.108 1.00 97.88 222 THR A C 1
ATOM 1643 O O . THR A 1 222 ? -9.843 -14.617 11.975 1.00 97.88 222 THR A O 1
ATOM 1646 N N . LYS A 1 223 ? -10.507 -14.403 9.844 1.00 98.12 223 LYS A N 1
ATOM 1647 C CA . LYS A 1 223 ? -9.809 -15.591 9.322 1.00 98.12 223 LYS A CA 1
ATOM 1648 C C . LYS A 1 223 ? -9.250 -15.352 7.930 1.00 98.12 223 LYS A C 1
ATOM 1650 O O . LYS A 1 223 ? -9.880 -14.694 7.113 1.00 98.12 223 LYS A O 1
ATOM 1655 N N . ASN A 1 224 ? -8.114 -15.978 7.645 1.00 97.81 224 ASN A N 1
ATOM 1656 C CA . ASN A 1 224 ? -7.580 -16.044 6.292 1.00 97.81 224 ASN A CA 1
ATOM 1657 C C . ASN A 1 224 ? -8.133 -17.280 5.577 1.00 97.81 224 ASN A C 1
ATOM 1659 O O . ASN A 1 224 ? -8.205 -18.364 6.162 1.00 97.81 224 ASN A O 1
ATOM 1663 N N . VAL A 1 225 ? -8.507 -17.105 4.316 1.00 98.12 225 VAL A N 1
ATOM 1664 C CA . VAL A 1 225 ? -8.922 -18.167 3.399 1.00 98.12 225 VAL A CA 1
ATOM 1665 C C . VAL A 1 225 ? -8.060 -18.044 2.152 1.00 98.12 225 VAL A C 1
ATOM 1667 O O . VAL A 1 225 ? -7.941 -16.945 1.617 1.00 98.12 225 VAL A O 1
ATOM 1670 N N . SER A 1 226 ? -7.466 -19.142 1.694 1.00 97.25 226 SER A N 1
ATOM 1671 C CA . SER A 1 226 ? -6.605 -19.138 0.513 1.00 97.25 226 SER A CA 1
ATOM 1672 C C . SER A 1 226 ? -7.103 -20.076 -0.580 1.00 97.25 226 SER A C 1
ATOM 1674 O O . SER A 1 226 ? -7.862 -21.014 -0.326 1.00 97.25 226 SER A O 1
ATOM 1676 N N . MET A 1 227 ? -6.698 -19.782 -1.813 1.00 96.56 227 MET A N 1
ATOM 1677 C CA . MET A 1 227 ? -6.948 -20.590 -2.995 1.00 96.56 227 MET A CA 1
ATOM 1678 C C . MET A 1 227 ? -5.689 -20.653 -3.853 1.00 96.56 227 MET A C 1
ATOM 1680 O O . MET A 1 227 ? -5.082 -19.630 -4.167 1.00 96.56 227 MET A O 1
ATOM 1684 N N . GLU A 1 228 ? -5.323 -21.863 -4.264 1.00 96.44 228 GLU A N 1
ATOM 1685 C CA . GLU A 1 228 ? -4.230 -22.080 -5.205 1.00 96.44 228 GLU A CA 1
ATOM 1686 C C . GLU A 1 228 ? -4.709 -21.843 -6.641 1.00 96.44 228 GLU A C 1
ATOM 1688 O O . GLU A 1 228 ? -5.719 -22.399 -7.086 1.00 96.44 228 GLU A O 1
ATOM 1693 N N . TRP A 1 229 ? -3.941 -21.061 -7.391 1.00 95.75 229 TRP A N 1
ATOM 1694 C CA . TRP A 1 229 ? -4.125 -20.844 -8.818 1.00 95.75 229 TRP A CA 1
ATOM 1695 C C . TRP A 1 229 ? -2.885 -21.306 -9.585 1.00 95.75 229 TRP A C 1
ATOM 1697 O O . TRP A 1 229 ? -1.757 -21.101 -9.141 1.00 95.75 229 TRP A O 1
ATOM 1707 N N . GLN A 1 230 ? -3.076 -21.969 -10.729 1.00 92.62 230 GLN A N 1
ATOM 1708 C CA . GLN A 1 230 ? -1.947 -22.338 -11.586 1.00 92.62 230 GLN A CA 1
ATOM 1709 C C . GLN A 1 230 ? -1.338 -21.069 -12.166 1.00 92.62 230 GLN A C 1
ATOM 1711 O O . GLN A 1 230 ? -2.064 -20.250 -12.719 1.00 92.62 230 GLN A O 1
ATOM 1716 N N . LYS A 1 231 ? -0.021 -20.919 -12.018 1.00 85.12 231 LYS A N 1
ATOM 1717 C CA . LYS A 1 231 ? 0.683 -19.713 -12.438 1.00 85.12 231 LYS A CA 1
ATOM 1718 C C . LYS A 1 231 ? 0.524 -19.508 -13.945 1.00 85.12 231 LYS A C 1
ATOM 1720 O O . LYS A 1 231 ? 0.967 -20.341 -14.736 1.00 85.12 231 LYS A O 1
ATOM 1725 N N . GLU A 1 232 ? -0.073 -18.383 -14.311 1.00 87.75 232 GLU A N 1
ATOM 1726 C CA . GLU A 1 232 ? -0.114 -17.859 -15.671 1.00 87.75 232 GLU A CA 1
ATOM 1727 C C . GLU A 1 232 ? 0.465 -16.450 -15.652 1.00 87.75 232 GLU A C 1
ATOM 1729 O O . GLU A 1 232 ? 0.269 -15.708 -14.694 1.00 87.75 232 GLU A O 1
ATOM 1734 N N . GLU A 1 233 ? 1.218 -16.115 -16.690 1.00 83.75 233 GLU A N 1
ATOM 1735 C CA . GLU A 1 233 ? 1.905 -14.834 -16.817 1.00 83.75 233 GLU A CA 1
ATOM 1736 C C . GLU A 1 233 ? 0.935 -13.774 -17.332 1.00 83.75 233 GLU A C 1
ATOM 1738 O O . GLU A 1 233 ? 0.138 -14.044 -18.235 1.00 83.75 233 GLU A O 1
ATOM 1743 N N . GLY A 1 234 ? 1.025 -12.564 -16.792 1.00 85.06 234 GLY A N 1
ATOM 1744 C CA . GLY A 1 234 ? 0.191 -11.444 -17.201 1.00 85.06 234 GLY A CA 1
ATOM 1745 C C . GLY A 1 234 ? -0.350 -10.630 -16.035 1.00 85.06 234 GLY A C 1
ATOM 1746 O O . GLY A 1 234 ? 0.024 -10.811 -14.876 1.00 85.06 234 GLY A O 1
ATOM 1747 N N . LEU A 1 235 ? -1.238 -9.704 -16.380 1.00 86.44 235 LEU A N 1
ATOM 1748 C CA . LEU A 1 235 ? -1.975 -8.871 -15.443 1.00 86.44 235 LEU A CA 1
ATOM 1749 C C . LEU A 1 235 ? -3.420 -9.363 -15.382 1.00 86.44 235 LEU A C 1
ATOM 1751 O O . LEU A 1 235 ? -4.082 -9.438 -16.416 1.00 86.44 235 LEU A O 1
ATOM 1755 N N . PHE A 1 236 ? -3.888 -9.666 -14.176 1.00 92.12 236 PHE A N 1
ATOM 1756 C CA . PHE A 1 236 ? -5.180 -10.295 -13.938 1.00 92.12 236 PHE A CA 1
ATOM 1757 C C . PHE A 1 236 ? -6.018 -9.504 -12.934 1.00 92.12 236 PHE A C 1
ATOM 1759 O O . PHE A 1 236 ? -5.516 -9.059 -11.898 1.00 92.12 236 PHE A O 1
ATOM 1766 N N . ASP A 1 237 ? -7.317 -9.395 -13.199 1.00 94.50 237 ASP A N 1
ATOM 1767 C CA . ASP A 1 237 ? -8.279 -8.802 -12.272 1.00 94.50 237 ASP A CA 1
ATOM 1768 C C . ASP A 1 237 ? -8.750 -9.850 -11.257 1.00 94.50 237 ASP A C 1
ATOM 1770 O O . ASP A 1 237 ? -9.418 -10.828 -11.609 1.00 94.50 237 ASP A O 1
ATOM 1774 N N . LEU A 1 238 ? -8.466 -9.625 -9.975 1.00 97.38 238 LEU A N 1
ATOM 1775 C CA . LEU A 1 238 ? -8.975 -10.434 -8.874 1.00 97.38 238 LEU A CA 1
ATOM 1776 C C . LEU A 1 238 ? -10.293 -9.870 -8.348 1.00 97.38 238 LEU A C 1
ATOM 1778 O O . LEU A 1 238 ? -10.428 -8.674 -8.087 1.00 97.38 238 LEU A O 1
ATOM 1782 N N . LEU A 1 239 ? -11.255 -10.756 -8.104 1.00 98.06 239 LEU A N 1
ATOM 1783 C CA . LEU A 1 239 ? -12.489 -10.435 -7.396 1.00 98.06 239 LEU A CA 1
ATOM 1784 C C . LEU A 1 239 ? -12.847 -11.578 -6.454 1.00 98.06 239 LEU A C 1
ATOM 1786 O O . LEU A 1 239 ? -13.081 -12.702 -6.894 1.00 98.06 239 LEU A O 1
ATOM 1790 N N . ILE A 1 240 ? -12.946 -11.277 -5.163 1.00 98.44 240 ILE A N 1
ATOM 1791 C CA . ILE A 1 240 ? -13.415 -12.217 -4.151 1.00 98.44 240 ILE A CA 1
ATOM 1792 C C . ILE A 1 240 ? -14.782 -11.757 -3.658 1.00 98.44 240 ILE A C 1
ATOM 1794 O O . ILE A 1 240 ? -14.976 -10.578 -3.359 1.00 98.44 240 ILE A O 1
ATOM 1798 N N . LYS A 1 241 ? -15.734 -12.690 -3.583 1.00 98.44 241 LYS A N 1
ATOM 1799 C CA . LYS A 1 241 ? -17.105 -12.437 -3.119 1.00 98.44 241 LYS A CA 1
ATOM 1800 C C . LYS A 1 241 ? -17.451 -13.317 -1.933 1.00 98.44 241 LYS A C 1
ATOM 1802 O O . LYS A 1 241 ? -17.284 -14.535 -2.006 1.00 98.44 241 LYS A O 1
ATOM 1807 N N . LEU A 1 242 ? -18.008 -12.718 -0.891 1.00 98.31 242 LEU A N 1
ATOM 1808 C CA . LEU A 1 242 ? -18.520 -13.404 0.290 1.00 98.31 242 LEU A CA 1
ATOM 1809 C C . LEU A 1 242 ? -20.032 -13.612 0.187 1.00 98.31 242 LEU A C 1
ATOM 1811 O O . LEU A 1 242 ? -20.765 -12.735 -0.274 1.00 98.31 242 LEU A O 1
ATOM 1815 N N . ASN A 1 243 ? -20.501 -14.786 0.615 1.00 97.44 243 ASN A N 1
ATOM 1816 C CA . ASN A 1 243 ? -21.916 -15.171 0.609 1.00 97.44 243 ASN A CA 1
ATOM 1817 C C . ASN A 1 243 ? -22.642 -14.871 -0.732 1.00 97.44 243 ASN A C 1
ATOM 1819 O O . ASN A 1 243 ? -23.757 -14.336 -0.742 1.00 97.44 243 ASN A O 1
ATOM 1823 N N . PRO A 1 244 ? -22.054 -15.205 -1.902 1.00 96.69 244 PRO A N 1
ATOM 1824 C CA . PRO A 1 244 ? -22.633 -14.835 -3.196 1.00 96.69 244 PRO A CA 1
ATOM 1825 C C . PRO A 1 244 ? -23.986 -15.514 -3.465 1.00 96.69 244 PRO A C 1
ATOM 1827 O O . PRO A 1 244 ? -24.788 -15.012 -4.254 1.00 96.69 244 PRO A O 1
ATOM 1830 N N . ASP A 1 245 ? -24.266 -16.639 -2.801 1.00 95.06 245 ASP A N 1
ATOM 1831 C CA . ASP A 1 245 ? -25.536 -17.362 -2.894 1.00 95.06 245 ASP A CA 1
ATOM 1832 C C . ASP A 1 245 ? -26.625 -16.844 -1.938 1.00 95.06 245 ASP A C 1
ATOM 1834 O O . ASP A 1 245 ? -27.773 -17.290 -2.036 1.00 95.06 245 ASP A O 1
ATOM 1838 N N . ARG A 1 246 ? -26.283 -15.887 -1.061 1.00 95.62 246 ARG A N 1
ATOM 1839 C CA . ARG A 1 246 ? -27.165 -15.266 -0.062 1.00 95.62 246 ARG A CA 1
ATOM 1840 C C . ARG A 1 246 ? -27.875 -16.280 0.835 1.00 95.62 246 ARG A C 1
ATOM 1842 O O . ARG A 1 246 ? -29.046 -16.099 1.179 1.00 95.62 246 ARG A O 1
ATOM 1849 N N . LYS A 1 247 ? -27.202 -17.381 1.177 1.00 95.56 247 LYS A N 1
ATOM 1850 C CA . LYS A 1 247 ? -27.741 -18.365 2.129 1.00 95.56 247 LYS A CA 1
ATOM 1851 C C . LYS A 1 247 ? -27.655 -17.885 3.570 1.00 95.56 247 LYS A C 1
ATOM 1853 O O . LYS A 1 247 ? -28.500 -18.277 4.374 1.00 95.56 247 LYS A O 1
ATOM 1858 N N . ILE A 1 248 ? -26.656 -17.067 3.885 1.00 96.06 248 ILE A N 1
ATOM 1859 C CA . ILE A 1 248 ? -26.545 -16.390 5.177 1.00 96.06 248 ILE A CA 1
ATOM 1860 C C . ILE A 1 248 ? -27.280 -15.056 5.062 1.00 96.06 248 ILE A C 1
ATOM 1862 O O . ILE A 1 248 ? -27.135 -14.355 4.062 1.00 96.06 248 ILE A O 1
ATOM 1866 N N . VAL A 1 249 ? -28.119 -14.744 6.049 1.00 96.12 249 VAL A N 1
ATOM 1867 C CA . VAL A 1 249 ? -28.753 -13.426 6.143 1.00 96.12 249 VAL A CA 1
ATOM 1868 C C . VAL A 1 249 ? -27.798 -12.506 6.884 1.00 96.12 249 VAL A C 1
ATOM 1870 O O . VAL A 1 249 ? -27.394 -12.843 7.991 1.00 96.12 249 VAL A O 1
ATOM 1873 N N . GLU A 1 250 ? -27.454 -11.383 6.267 1.00 95.94 250 GLU A N 1
ATOM 1874 C CA . GLU A 1 250 ? -26.512 -10.395 6.793 1.00 95.94 250 GLU A CA 1
ATOM 1875 C C . GLU A 1 250 ? -27.153 -9.009 6.877 1.00 95.94 250 GLU A C 1
ATOM 1877 O O . GLU A 1 250 ? -28.081 -8.708 6.114 1.00 95.94 250 GLU A O 1
ATOM 1882 N N . SER A 1 251 ? -26.618 -8.158 7.752 1.00 96.00 251 SER A N 1
ATOM 1883 C CA . SER A 1 251 ? -27.091 -6.781 7.924 1.00 96.00 251 SER A CA 1
ATOM 1884 C C . SER A 1 251 ? -26.664 -5.865 6.771 1.00 96.00 251 SER A C 1
ATOM 1886 O O . SER A 1 251 ? -27.363 -4.898 6.450 1.00 96.00 251 SER A O 1
ATOM 1888 N N . ASN A 1 252 ? -25.558 -6.189 6.094 1.00 96.00 252 ASN A N 1
ATOM 1889 C CA . ASN A 1 252 ? -25.049 -5.463 4.940 1.00 96.00 252 ASN A CA 1
ATOM 1890 C C . ASN A 1 252 ? -24.489 -6.438 3.893 1.00 96.00 252 ASN A C 1
ATOM 1892 O O . ASN A 1 252 ? -23.738 -7.337 4.220 1.00 96.00 252 ASN A O 1
ATOM 1896 N N . TYR A 1 253 ? -24.887 -6.267 2.628 1.00 96.38 253 TYR A N 1
ATOM 1897 C CA . TYR A 1 253 ? -24.378 -7.070 1.500 1.00 96.38 253 TYR A CA 1
ATOM 1898 C C . TYR A 1 253 ? -23.512 -6.246 0.539 1.00 96.38 253 TYR A C 1
ATOM 1900 O O . TYR A 1 253 ? -23.048 -6.753 -0.485 1.00 96.38 253 TYR A O 1
ATOM 1908 N N . SER A 1 254 ? -23.408 -4.933 0.765 1.00 96.69 254 SER A N 1
ATOM 1909 C CA . SER A 1 254 ? -22.743 -4.007 -0.163 1.00 96.69 254 SER A CA 1
ATOM 1910 C C . SER A 1 254 ? -21.218 -4.024 -0.037 1.00 96.69 254 SER A C 1
ATOM 1912 O O . SER A 1 254 ? -20.524 -3.578 -0.945 1.00 96.69 254 SER A O 1
ATOM 1914 N N . ASN A 1 255 ? -20.725 -4.581 1.063 1.00 96.94 255 ASN A N 1
ATOM 1915 C CA . ASN A 1 255 ? -19.337 -4.705 1.491 1.00 96.94 255 ASN A CA 1
ATOM 1916 C C . ASN A 1 255 ? -18.785 -6.133 1.331 1.00 96.94 255 ASN A C 1
ATOM 1918 O O . ASN A 1 255 ? -17.649 -6.380 1.704 1.00 96.94 255 ASN A O 1
ATOM 1922 N N . ASN A 1 256 ? -19.530 -7.058 0.721 1.00 97.56 256 ASN A N 1
ATOM 1923 C CA . ASN A 1 256 ? -19.132 -8.468 0.612 1.00 97.56 256 ASN A CA 1
ATOM 1924 C C . ASN A 1 256 ? -18.097 -8.760 -0.487 1.00 97.56 256 ASN A C 1
ATOM 1926 O O . ASN A 1 256 ? -17.782 -9.924 -0.734 1.00 97.56 256 ASN A O 1
ATOM 1930 N N . ASN A 1 257 ? -17.612 -7.746 -1.202 1.00 97.75 257 ASN A N 1
ATOM 1931 C CA . ASN A 1 257 ? -16.714 -7.935 -2.336 1.00 97.75 257 ASN A CA 1
ATOM 1932 C C . ASN A 1 257 ? -15.434 -7.127 -2.144 1.00 97.75 257 ASN A C 1
ATOM 1934 O O . ASN A 1 257 ? -15.501 -5.948 -1.806 1.00 97.75 257 ASN A O 1
ATOM 1938 N N . ILE A 1 258 ? -14.295 -7.737 -2.463 1.00 98.00 258 ILE A N 1
ATOM 1939 C CA . ILE A 1 258 ? -13.009 -7.051 -2.614 1.00 98.00 258 ILE A CA 1
ATOM 1940 C C . ILE A 1 258 ? -12.450 -7.354 -4.000 1.00 98.00 258 ILE A C 1
ATOM 1942 O O . ILE A 1 258 ? -12.571 -8.478 -4.494 1.00 98.00 258 ILE A O 1
ATOM 1946 N N . SER A 1 259 ? -11.854 -6.349 -4.630 1.00 95.69 259 SER A N 1
ATOM 1947 C CA . SER A 1 259 ? -11.146 -6.486 -5.900 1.00 95.69 259 SER A CA 1
ATOM 1948 C C . SER A 1 259 ? -9.688 -6.081 -5.744 1.00 95.69 259 SER A C 1
ATOM 1950 O O . SER A 1 259 ? -9.369 -5.239 -4.907 1.00 95.69 259 SER A O 1
ATOM 1952 N N . GLY A 1 260 ? -8.826 -6.642 -6.579 1.00 93.38 260 GLY A N 1
ATOM 1953 C CA . GLY A 1 260 ? -7.418 -6.276 -6.670 1.00 93.38 260 GLY A CA 1
ATOM 1954 C C . GLY A 1 260 ? -6.859 -6.639 -8.037 1.00 93.38 260 GLY A C 1
ATOM 1955 O O . GLY A 1 260 ? -7.552 -7.251 -8.846 1.00 93.38 260 GLY A O 1
ATOM 1956 N N . THR A 1 261 ? -5.611 -6.277 -8.288 1.00 90.94 261 THR A N 1
ATOM 1957 C CA . THR A 1 261 ? -4.868 -6.694 -9.477 1.00 90.94 261 THR A CA 1
ATOM 1958 C C . THR A 1 261 ? -3.772 -7.670 -9.063 1.00 90.94 261 THR A C 1
ATOM 1960 O O . THR A 1 261 ? -3.134 -7.506 -8.024 1.00 90.94 261 THR A O 1
ATOM 1963 N N . LEU A 1 262 ? -3.577 -8.714 -9.862 1.00 91.25 262 LEU A N 1
ATOM 1964 C CA . LEU A 1 262 ? -2.498 -9.680 -9.711 1.00 91.25 262 LEU A CA 1
ATOM 1965 C C . LEU A 1 262 ? -1.621 -9.604 -10.950 1.00 91.25 262 LEU A C 1
ATOM 1967 O O . LEU A 1 262 ? -2.065 -9.939 -12.044 1.00 91.25 262 LEU A O 1
ATOM 1971 N N . TYR A 1 263 ? -0.379 -9.174 -10.772 1.00 89.50 263 TYR A N 1
ATOM 1972 C CA . TYR A 1 263 ? 0.622 -9.216 -11.825 1.00 89.50 263 TYR A CA 1
ATOM 1973 C C . TYR A 1 263 ? 1.564 -10.397 -11.601 1.00 89.50 263 TYR A C 1
ATOM 1975 O O . TYR A 1 263 ? 2.175 -10.523 -10.540 1.00 89.50 263 TYR A O 1
ATOM 1983 N N . VAL A 1 264 ? 1.672 -11.264 -12.603 1.00 89.19 264 VAL A N 1
ATOM 1984 C CA . VAL A 1 264 ? 2.588 -12.402 -12.624 1.00 89.19 264 VAL A CA 1
ATOM 1985 C C . VAL A 1 264 ? 3.552 -12.211 -13.789 1.00 89.19 264 VAL A C 1
ATOM 1987 O O . VAL A 1 264 ? 3.197 -12.414 -14.948 1.00 89.19 264 VAL A O 1
ATOM 1990 N N . CYS A 1 265 ? 4.782 -11.827 -13.476 1.00 86.56 265 CYS A N 1
ATOM 1991 C CA . CYS A 1 265 ? 5.864 -11.703 -14.446 1.00 86.56 265 CYS A CA 1
ATOM 1992 C C . CYS A 1 265 ? 6.548 -13.049 -14.732 1.00 86.56 265 CYS A C 1
ATOM 1994 O O . CYS A 1 265 ? 6.403 -14.027 -13.986 1.00 86.56 265 CYS A O 1
ATOM 1996 N N . SER A 1 266 ? 7.330 -13.078 -15.809 1.00 80.38 266 SER A N 1
ATOM 1997 C CA . SER A 1 266 ? 8.097 -14.254 -16.245 1.00 80.38 266 SER A CA 1
ATOM 1998 C C . SER A 1 266 ? 9.457 -13.961 -16.844 1.00 80.38 266 SER A C 1
ATOM 2000 O O . SER A 1 266 ? 10.294 -14.862 -16.927 1.00 80.38 266 SER A O 1
ATOM 2002 N N . LYS A 1 267 ? 9.681 -12.719 -17.268 1.00 85.75 267 LYS A N 1
ATOM 2003 C CA . LYS A 1 267 ? 10.996 -12.254 -17.677 1.00 85.75 267 LYS A CA 1
ATOM 2004 C C . LYS A 1 267 ? 11.800 -11.801 -16.459 1.00 85.75 267 LYS A C 1
ATOM 2006 O O . LYS A 1 267 ? 11.321 -11.803 -15.326 1.00 85.75 267 LYS A O 1
ATOM 2011 N N . SER A 1 268 ? 13.036 -11.420 -16.742 1.00 86.81 268 SER A N 1
ATOM 2012 C CA . SER A 1 268 ? 14.035 -10.931 -15.804 1.00 86.81 268 SER A CA 1
ATOM 2013 C C . SER A 1 268 ? 13.514 -9.852 -14.850 1.00 86.81 268 SER A C 1
ATOM 2015 O O . SER A 1 268 ? 12.580 -9.104 -15.160 1.00 86.81 268 SER A O 1
ATOM 2017 N N . SER A 1 269 ? 14.157 -9.771 -13.690 1.00 90.12 269 SER A N 1
ATOM 2018 C CA . SER A 1 269 ? 13.879 -8.802 -12.641 1.00 90.12 269 SER A CA 1
ATOM 2019 C C . SER A 1 269 ? 14.643 -7.507 -12.882 1.00 90.12 269 SER A C 1
ATOM 2021 O O . SER A 1 269 ? 15.870 -7.513 -12.918 1.00 90.12 269 SER A O 1
ATOM 2023 N N . ILE A 1 270 ? 13.928 -6.393 -13.013 1.00 96.00 270 ILE A N 1
ATOM 2024 C CA . ILE A 1 270 ? 14.462 -5.066 -13.323 1.00 96.00 270 ILE A CA 1
ATOM 2025 C C . ILE A 1 270 ? 14.182 -4.128 -12.158 1.00 96.00 270 ILE A C 1
ATOM 2027 O O . ILE A 1 270 ? 13.043 -4.005 -11.704 1.00 96.00 270 ILE A O 1
ATOM 2031 N N . LEU A 1 271 ? 15.229 -3.465 -11.681 1.00 97.75 271 LEU A N 1
ATOM 2032 C CA . LEU A 1 271 ? 15.100 -2.371 -10.728 1.00 97.75 271 LEU A CA 1
ATOM 2033 C C . LEU A 1 271 ? 15.060 -1.055 -11.495 1.00 97.75 271 LEU A C 1
ATOM 2035 O O . LEU A 1 271 ? 15.958 -0.791 -12.288 1.00 97.75 271 LEU A O 1
ATOM 2039 N N . ILE A 1 272 ? 14.040 -0.244 -11.246 1.00 98.62 272 ILE A N 1
ATOM 2040 C CA . ILE A 1 272 ? 13.939 1.123 -11.753 1.00 98.62 272 ILE A CA 1
ATOM 2041 C C . ILE A 1 272 ? 14.209 2.041 -10.564 1.00 98.62 272 ILE A C 1
ATOM 2043 O O . ILE A 1 272 ? 13.444 2.037 -9.599 1.00 98.62 272 ILE A O 1
ATOM 2047 N N . ILE A 1 273 ? 15.320 2.763 -10.602 1.00 98.19 273 ILE A N 1
ATOM 2048 C CA . ILE A 1 273 ? 15.613 3.856 -9.682 1.00 98.19 273 ILE A CA 1
ATOM 2049 C C . ILE A 1 273 ? 14.949 5.104 -10.253 1.00 98.19 273 ILE A C 1
ATOM 2051 O O . ILE A 1 273 ? 15.213 5.470 -11.396 1.00 98.19 273 ILE A O 1
ATOM 2055 N N . ASP A 1 274 ? 14.053 5.685 -9.466 1.00 97.31 274 ASP A N 1
ATOM 2056 C CA . ASP A 1 274 ? 13.420 6.976 -9.711 1.00 97.31 274 ASP A CA 1
ATOM 2057 C C . ASP A 1 274 ? 14.195 8.017 -8.891 1.00 97.31 274 ASP A C 1
ATOM 2059 O O . ASP A 1 274 ? 13.964 8.170 -7.682 1.00 97.31 274 ASP A O 1
ATOM 2063 N N . ASP A 1 275 ? 15.180 8.634 -9.549 1.00 95.38 275 ASP A N 1
ATOM 2064 C CA . ASP A 1 275 ? 16.112 9.624 -8.994 1.00 95.38 275 ASP A CA 1
ATOM 2065 C C . ASP A 1 275 ? 15.427 10.994 -8.951 1.00 95.38 275 ASP A C 1
ATOM 2067 O O . ASP A 1 275 ? 15.633 11.885 -9.776 1.00 95.38 275 ASP A O 1
ATOM 2071 N N . CYS A 1 276 ? 14.480 11.096 -8.022 1.00 93.44 276 CYS A N 1
ATOM 2072 C CA . CYS A 1 276 ? 13.567 12.224 -7.885 1.00 93.44 276 CYS A CA 1
ATOM 2073 C C . CYS A 1 276 ? 13.840 13.062 -6.624 1.00 93.44 276 CYS A C 1
ATOM 2075 O O . CYS A 1 276 ? 12.943 13.780 -6.168 1.00 93.44 276 CYS A O 1
ATOM 2077 N N . ASP A 1 277 ? 15.018 12.908 -6.003 1.00 91.31 277 ASP A N 1
ATOM 2078 C CA . ASP A 1 277 ? 15.342 13.458 -4.677 1.00 91.31 277 ASP A CA 1
ATOM 2079 C C . ASP A 1 277 ? 15.900 14.896 -4.695 1.00 91.31 277 ASP A C 1
ATOM 2081 O O . ASP A 1 277 ? 16.103 15.505 -3.635 1.00 91.31 277 ASP A O 1
ATOM 2085 N N . THR A 1 278 ? 16.020 15.487 -5.889 1.00 89.94 278 THR A N 1
ATOM 2086 C CA . THR A 1 278 ? 16.274 16.919 -6.107 1.00 89.94 278 THR A CA 1
ATOM 2087 C C . THR A 1 278 ? 14.981 17.746 -6.217 1.00 89.94 278 THR A C 1
ATOM 2089 O O . THR A 1 278 ? 13.916 17.274 -6.618 1.00 89.94 278 THR A O 1
ATOM 2092 N N . GLU A 1 279 ? 15.061 19.029 -5.849 1.00 90.94 279 GLU A N 1
ATOM 2093 C CA . GLU A 1 279 ? 13.946 19.987 -5.957 1.00 90.94 279 GLU A CA 1
ATOM 2094 C C . GLU A 1 279 ? 13.895 20.700 -7.322 1.00 90.94 279 GLU A C 1
ATOM 2096 O O . GLU A 1 279 ? 12.926 21.413 -7.603 1.00 90.94 279 GLU A O 1
ATOM 2101 N N . ASP A 1 280 ? 14.932 20.542 -8.147 1.00 94.94 280 ASP A N 1
ATOM 2102 C CA . ASP A 1 280 ? 15.129 21.264 -9.401 1.00 94.94 280 ASP A CA 1
ATOM 2103 C C . ASP A 1 280 ? 14.738 20.389 -10.606 1.00 94.94 280 ASP A C 1
ATOM 2105 O O . ASP A 1 280 ? 15.253 19.292 -10.802 1.00 94.94 280 ASP A O 1
ATOM 2109 N N . TYR A 1 281 ? 13.801 20.882 -11.416 1.00 94.81 281 TYR A N 1
ATOM 2110 C CA . TYR A 1 281 ? 13.276 20.192 -12.598 1.00 94.81 281 TYR A CA 1
ATOM 2111 C C . TYR A 1 281 ? 12.792 21.178 -13.665 1.00 94.81 281 TYR A C 1
ATOM 2113 O O . TYR A 1 281 ? 12.695 22.389 -13.416 1.00 94.81 281 TYR A O 1
ATOM 2121 N N . SER A 1 282 ? 12.508 20.678 -14.867 1.00 92.94 282 SER A N 1
ATOM 2122 C CA . SER A 1 282 ? 12.253 21.516 -16.044 1.00 92.94 282 SER A CA 1
ATOM 2123 C C . SER A 1 282 ? 10.788 21.573 -16.493 1.00 92.94 282 SER A C 1
ATOM 2125 O O . SER A 1 282 ? 10.407 22.521 -17.197 1.00 92.94 282 SER A O 1
ATOM 2127 N N . THR A 1 283 ? 9.947 20.628 -16.067 1.00 93.38 283 THR A N 1
ATOM 2128 C CA . THR A 1 283 ? 8.516 20.570 -16.413 1.00 93.38 283 THR A CA 1
ATOM 2129 C C . THR A 1 283 ? 7.616 20.300 -15.204 1.00 93.38 283 THR A C 1
ATOM 2131 O O . THR A 1 283 ? 8.076 20.117 -14.086 1.00 93.38 283 THR A O 1
ATOM 2134 N N . ASP A 1 284 ? 6.293 20.352 -15.398 1.00 91.00 284 ASP A N 1
ATOM 2135 C CA . ASP A 1 284 ? 5.327 20.124 -14.312 1.00 91.00 284 ASP A CA 1
ATOM 2136 C C . ASP A 1 284 ? 5.268 18.642 -13.863 1.00 91.00 284 ASP A C 1
ATOM 2138 O O . ASP A 1 284 ? 4.817 18.365 -12.752 1.00 91.00 284 ASP A O 1
ATOM 2142 N N . GLU A 1 285 ? 5.693 17.706 -14.722 1.00 92.19 285 GLU A N 1
ATOM 2143 C CA . GLU A 1 285 ? 5.710 16.252 -14.491 1.00 92.19 285 GLU A CA 1
ATOM 2144 C C . GLU A 1 285 ? 7.110 15.710 -14.843 1.00 92.19 285 GLU A C 1
ATOM 2146 O O . GLU A 1 285 ? 7.306 15.221 -15.953 1.00 92.19 285 GLU A O 1
ATOM 2151 N N . PRO A 1 286 ? 8.089 15.854 -13.932 1.00 93.06 286 PRO A N 1
ATOM 2152 C CA . PRO A 1 286 ? 9.508 15.688 -14.256 1.00 93.06 286 PRO A CA 1
ATOM 2153 C C . PRO A 1 286 ? 10.017 14.241 -14.300 1.00 93.06 286 PRO A C 1
ATOM 2155 O O . PRO A 1 286 ? 11.038 13.966 -14.922 1.00 93.06 286 PRO A O 1
ATOM 2158 N N . GLY A 1 287 ? 9.328 13.313 -13.631 1.00 94.44 287 GLY A N 1
ATOM 2159 C CA . GLY A 1 287 ? 9.738 11.911 -13.541 1.00 94.44 287 GLY A CA 1
ATOM 2160 C C . GLY A 1 287 ? 9.279 11.074 -14.735 1.00 94.44 287 GLY A C 1
ATOM 2161 O O . GLY A 1 287 ? 8.185 11.265 -15.267 1.00 94.44 287 GLY A O 1
ATOM 2162 N N . SER A 1 288 ? 10.094 10.092 -15.116 1.00 96.06 288 SER A N 1
ATOM 2163 C CA . SER A 1 288 ? 9.833 9.196 -16.250 1.00 96.06 288 SER A CA 1
ATOM 2164 C C . SER A 1 288 ? 9.890 7.701 -15.890 1.00 96.06 288 SER A C 1
ATOM 2166 O O . SER A 1 288 ? 9.592 6.850 -16.735 1.00 96.06 288 SER A O 1
ATOM 2168 N N . ALA A 1 289 ? 10.164 7.361 -14.624 1.00 97.44 289 ALA A N 1
ATOM 2169 C CA . ALA A 1 289 ? 10.214 5.985 -14.122 1.00 97.44 289 ALA A CA 1
ATOM 2170 C C . ALA A 1 289 ? 8.916 5.188 -14.380 1.00 97.44 289 ALA A C 1
ATOM 2172 O O . ALA A 1 289 ? 8.974 4.005 -14.731 1.00 97.44 289 ALA A O 1
ATOM 2173 N N . ASP A 1 290 ? 7.751 5.838 -14.291 1.00 95.81 290 ASP A N 1
ATOM 2174 C CA . ASP A 1 290 ? 6.438 5.229 -14.556 1.00 95.81 290 ASP A CA 1
ATOM 2175 C C . ASP A 1 290 ? 6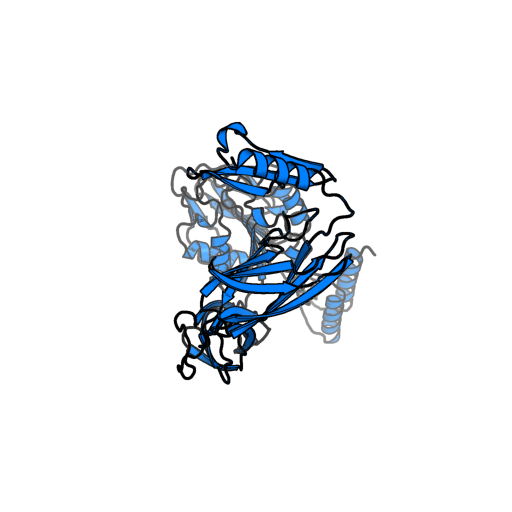.283 4.747 -16.013 1.00 95.81 290 ASP A C 1
ATOM 2177 O O . ASP A 1 290 ? 5.593 3.755 -16.277 1.00 95.81 290 ASP A O 1
ATOM 2181 N N . GLU A 1 291 ? 6.931 5.418 -16.974 1.00 97.19 291 GLU A N 1
ATOM 2182 C CA . GLU A 1 291 ? 6.915 5.013 -18.386 1.00 97.19 291 GLU A CA 1
ATOM 2183 C C . GLU A 1 291 ? 7.704 3.709 -18.565 1.00 97.19 291 GLU A C 1
ATOM 2185 O O . GLU A 1 291 ? 7.215 2.762 -19.191 1.00 97.19 291 GLU A O 1
ATOM 2190 N N . PHE A 1 292 ? 8.881 3.607 -17.933 1.00 98.06 292 PHE A N 1
ATOM 2191 C CA . PHE A 1 292 ? 9.645 2.359 -17.888 1.00 98.06 292 PHE A CA 1
ATOM 2192 C C . PHE A 1 292 ? 8.847 1.236 -17.226 1.00 98.06 292 PHE A C 1
ATOM 2194 O O . PHE A 1 292 ? 8.754 0.145 -17.794 1.00 98.06 292 PHE A O 1
ATOM 2201 N N . GLU A 1 293 ? 8.248 1.483 -16.056 1.00 96.94 293 GLU A N 1
ATOM 2202 C CA . GLU A 1 293 ? 7.462 0.472 -15.346 1.00 96.94 293 GLU A CA 1
ATOM 2203 C C . GLU A 1 293 ? 6.299 -0.022 -16.215 1.00 96.94 293 GLU A C 1
ATOM 2205 O O . GLU A 1 293 ? 6.143 -1.227 -16.422 1.00 96.94 293 GLU A O 1
ATOM 2210 N N . THR A 1 294 ? 5.534 0.897 -16.805 1.00 94.38 294 THR A N 1
ATOM 2211 C CA . THR A 1 294 ? 4.394 0.569 -17.669 1.00 94.38 294 THR A CA 1
ATOM 2212 C C . THR A 1 294 ? 4.810 -0.306 -18.850 1.00 94.38 294 THR A C 1
ATOM 2214 O O . THR A 1 294 ? 4.184 -1.340 -19.115 1.00 94.38 294 THR A O 1
ATOM 2217 N N . VAL A 1 295 ? 5.877 0.078 -19.556 1.00 96.31 295 VAL A N 1
ATOM 2218 C CA . VAL A 1 295 ? 6.393 -0.680 -20.701 1.00 96.31 295 VAL A CA 1
ATOM 2219 C C . VAL A 1 295 ? 6.869 -2.069 -20.277 1.00 96.31 295 VAL A C 1
ATOM 2221 O O . VAL A 1 295 ? 6.558 -3.065 -20.940 1.00 96.31 295 VAL A O 1
ATOM 2224 N N . LEU A 1 296 ? 7.606 -2.164 -19.174 1.00 95.62 296 LEU A N 1
ATOM 2225 C CA . LEU A 1 296 ? 8.213 -3.412 -18.721 1.00 95.62 296 LEU A CA 1
ATOM 2226 C C . LEU A 1 296 ? 7.180 -4.395 -18.164 1.00 95.62 296 LEU A C 1
ATOM 2228 O O . LEU A 1 296 ? 7.229 -5.580 -18.512 1.00 95.62 296 LEU A O 1
ATOM 2232 N N . LEU A 1 297 ? 6.198 -3.911 -17.398 1.00 92.19 297 LEU A N 1
ATOM 2233 C CA . LEU A 1 297 ? 5.057 -4.706 -16.938 1.00 92.19 297 LEU A CA 1
ATOM 2234 C C . LEU A 1 297 ? 4.256 -5.260 -18.121 1.00 92.19 297 LEU A C 1
ATOM 2236 O O . LEU A 1 297 ? 3.947 -6.452 -18.181 1.00 92.19 297 LEU A O 1
ATOM 2240 N N . LYS A 1 298 ? 3.970 -4.415 -19.120 1.00 90.50 298 LYS A N 1
ATOM 2241 C CA . LYS A 1 298 ? 3.284 -4.827 -20.354 1.00 90.50 298 LYS A CA 1
ATOM 2242 C C . LYS A 1 298 ? 4.046 -5.927 -21.104 1.00 90.50 298 LYS A C 1
ATOM 2244 O O . LYS A 1 298 ? 3.424 -6.771 -21.749 1.00 90.50 298 LYS A O 1
ATOM 2249 N N . ASN A 1 299 ? 5.374 -5.932 -21.001 1.00 90.69 299 ASN A N 1
ATOM 2250 C CA . ASN A 1 299 ? 6.260 -6.875 -21.680 1.00 90.69 299 ASN A CA 1
ATOM 2251 C C . ASN A 1 299 ? 6.723 -8.054 -20.799 1.00 90.69 299 ASN A C 1
ATOM 2253 O O . ASN A 1 299 ? 7.585 -8.825 -21.230 1.00 90.69 299 ASN A O 1
ATOM 2257 N N . GLY A 1 300 ? 6.121 -8.241 -19.616 1.00 89.00 300 GLY A N 1
ATOM 2258 C CA . GLY A 1 300 ? 6.272 -9.435 -18.775 1.00 89.00 300 GLY A CA 1
ATOM 2259 C C . GLY A 1 300 ? 7.483 -9.441 -17.834 1.00 89.00 300 GLY A C 1
ATOM 2260 O O . GLY A 1 300 ? 7.784 -10.488 -17.253 1.00 89.00 300 GLY A O 1
ATOM 2261 N N . TYR A 1 301 ? 8.185 -8.314 -17.679 1.00 92.06 301 TYR A N 1
ATOM 2262 C CA . TYR A 1 301 ? 9.315 -8.175 -16.749 1.00 92.06 301 TYR A CA 1
ATOM 2263 C C . TYR A 1 301 ? 8.848 -8.038 -15.304 1.00 92.06 301 TYR A C 1
ATOM 2265 O O . TYR A 1 301 ? 7.802 -7.450 -15.028 1.00 92.06 301 TYR A O 1
ATOM 2273 N N . CYS A 1 302 ? 9.624 -8.579 -14.366 1.00 88.88 302 CYS A N 1
ATOM 2274 C CA . CYS A 1 302 ? 9.396 -8.329 -12.948 1.00 88.88 302 CYS A CA 1
ATOM 2275 C C . CYS A 1 302 ? 10.015 -6.975 -12.601 1.00 88.88 302 CYS A C 1
ATOM 2277 O O . CYS A 1 302 ? 11.234 -6.859 -12.602 1.00 88.88 302 CYS A O 1
ATOM 2279 N N . THR A 1 303 ? 9.214 -5.949 -12.330 1.00 94.19 303 THR A N 1
ATOM 2280 C CA . THR A 1 303 ? 9.729 -4.606 -12.029 1.00 94.19 303 THR A CA 1
ATOM 2281 C C . THR A 1 303 ? 9.592 -4.268 -10.557 1.00 94.19 303 THR A C 1
ATOM 2283 O O . THR A 1 303 ? 8.653 -4.690 -9.881 1.00 94.19 303 THR A O 1
ATOM 2286 N N . VAL A 1 304 ? 10.539 -3.482 -10.056 1.00 94.88 304 VAL A N 1
ATOM 2287 C CA . VAL A 1 304 ? 10.422 -2.794 -8.772 1.00 94.88 304 VAL A CA 1
ATOM 2288 C C . VAL A 1 304 ? 10.859 -1.354 -8.974 1.00 94.88 304 VAL A C 1
ATOM 2290 O O . VAL A 1 304 ? 11.968 -1.127 -9.451 1.00 94.88 304 VAL A O 1
ATOM 2293 N N . VAL A 1 305 ? 10.014 -0.403 -8.575 1.00 97.75 305 VAL A N 1
ATOM 2294 C CA . VAL A 1 305 ? 10.367 1.020 -8.538 1.00 97.75 305 VAL A CA 1
ATOM 2295 C C . VAL A 1 305 ? 10.906 1.397 -7.156 1.00 97.75 305 VAL A C 1
ATOM 2297 O O . VAL A 1 305 ? 10.305 1.132 -6.099 1.00 97.75 305 VAL A O 1
ATOM 2300 N N . TRP A 1 306 ? 12.078 2.014 -7.157 1.00 97.88 306 TRP A N 1
ATOM 2301 C CA . TRP A 1 306 ? 12.735 2.570 -5.992 1.00 97.88 306 TRP A CA 1
ATOM 2302 C C . TRP A 1 306 ? 12.745 4.093 -6.101 1.00 97.88 306 TRP A C 1
ATOM 2304 O O . TRP A 1 306 ? 13.569 4.658 -6.804 1.00 97.88 306 TRP A O 1
ATOM 2314 N N . ASN A 1 307 ? 11.812 4.733 -5.398 1.00 96.88 307 ASN A N 1
ATOM 2315 C CA . ASN A 1 307 ? 11.715 6.185 -5.311 1.00 96.88 307 ASN A CA 1
ATOM 2316 C C . ASN A 1 307 ? 12.681 6.719 -4.245 1.00 96.88 307 ASN A C 1
ATOM 2318 O O . ASN A 1 307 ? 12.531 6.398 -3.058 1.00 96.88 307 ASN A O 1
ATOM 2322 N N . GLU A 1 308 ? 13.675 7.501 -4.660 1.00 95.62 308 GLU A N 1
ATOM 2323 C CA . GLU A 1 308 ? 14.744 7.962 -3.767 1.00 95.62 308 GLU A CA 1
ATOM 2324 C C . GLU A 1 308 ? 14.282 9.041 -2.784 1.00 95.62 308 GLU A C 1
ATOM 2326 O O . GLU A 1 308 ? 14.707 9.028 -1.627 1.00 95.62 308 GLU A O 1
ATOM 2331 N N . THR A 1 309 ? 13.303 9.873 -3.148 1.00 93.94 309 THR A N 1
ATOM 2332 C CA . THR A 1 309 ? 12.702 10.853 -2.221 1.00 93.94 309 THR A CA 1
ATOM 2333 C C . THR A 1 309 ? 12.080 10.184 -1.001 1.00 93.94 309 THR A C 1
ATOM 2335 O O . THR A 1 309 ? 12.189 10.678 0.125 1.00 93.94 309 THR A O 1
ATOM 2338 N N . GLU A 1 310 ? 11.419 9.043 -1.201 1.00 95.81 310 GLU A N 1
ATOM 2339 C CA . GLU A 1 310 ? 10.766 8.302 -0.124 1.00 95.81 310 GLU A CA 1
ATOM 2340 C C . GLU A 1 310 ? 11.712 7.349 0.617 1.00 95.81 310 GLU A C 1
ATOM 2342 O O . GLU A 1 310 ? 11.579 7.165 1.833 1.00 95.81 310 GLU A O 1
ATOM 2347 N N . LYS A 1 311 ? 12.634 6.698 -0.104 1.00 96.00 311 LYS A N 1
ATOM 2348 C CA . LYS A 1 311 ? 13.415 5.557 0.408 1.00 96.00 311 LYS A CA 1
ATOM 2349 C C . LYS A 1 311 ? 14.895 5.868 0.640 1.00 96.00 311 LYS A C 1
ATOM 2351 O O . LYS A 1 311 ? 15.567 5.076 1.307 1.00 96.00 311 LYS A O 1
ATOM 2356 N N . GLY A 1 312 ? 15.386 7.007 0.155 1.00 95.44 312 GLY A N 1
ATOM 2357 C CA . GLY A 1 312 ? 16.809 7.325 0.057 1.00 95.44 312 GLY A CA 1
ATOM 2358 C C . GLY A 1 312 ? 17.540 6.391 -0.906 1.00 95.44 312 GLY A C 1
ATOM 2359 O O . GLY A 1 312 ? 16.912 5.652 -1.656 1.00 95.44 312 GLY A O 1
ATOM 2360 N N . ILE A 1 313 ? 18.867 6.368 -0.827 1.00 93.94 313 ILE A N 1
ATOM 2361 C CA . ILE A 1 313 ? 19.725 5.612 -1.749 1.00 93.94 313 ILE A CA 1
ATOM 2362 C C . ILE A 1 313 ? 19.687 4.103 -1.428 1.00 93.94 313 ILE A C 1
ATOM 2364 O O . ILE A 1 313 ? 19.857 3.714 -0.261 1.00 93.94 313 ILE A O 1
ATOM 2368 N N . PRO A 1 314 ? 19.494 3.219 -2.423 1.00 95.31 314 PRO A N 1
ATOM 2369 C CA . PRO A 1 314 ? 19.507 1.771 -2.220 1.00 95.31 314 PRO A CA 1
ATOM 2370 C C . PRO A 1 314 ? 20.913 1.231 -1.901 1.00 95.31 314 PRO A C 1
ATOM 2372 O O . PRO A 1 314 ? 21.935 1.863 -2.154 1.00 95.31 314 PRO A O 1
ATOM 2375 N N . THR A 1 315 ? 21.000 0.015 -1.347 1.00 92.81 315 THR A N 1
ATOM 2376 C CA . THR A 1 315 ? 22.305 -0.632 -1.105 1.00 92.81 315 THR A CA 1
ATOM 2377 C C . THR A 1 315 ? 22.771 -1.450 -2.307 1.00 92.81 315 THR A C 1
ATOM 2379 O O . THR A 1 315 ? 21.962 -1.948 -3.093 1.00 92.81 315 THR A O 1
ATOM 2382 N N . ILE A 1 316 ? 24.082 -1.686 -2.412 1.00 90.75 316 ILE A N 1
ATOM 2383 C CA . ILE A 1 316 ? 24.652 -2.528 -3.472 1.00 90.75 316 ILE A CA 1
ATOM 2384 C C . ILE A 1 316 ? 24.131 -3.971 -3.415 1.00 90.75 316 ILE A C 1
ATOM 2386 O O . ILE A 1 316 ? 23.878 -4.589 -4.449 1.00 90.75 316 ILE A O 1
ATOM 2390 N N . GLU A 1 317 ? 23.895 -4.516 -2.216 1.00 84.44 317 GLU A N 1
ATOM 2391 C CA . GLU A 1 317 ? 23.278 -5.836 -2.065 1.00 84.44 317 GLU A CA 1
ATOM 2392 C C . GLU A 1 317 ? 21.843 -5.859 -2.585 1.00 84.44 317 GLU A C 1
ATOM 2394 O O . GLU A 1 317 ? 21.377 -6.913 -3.008 1.00 84.44 317 GLU A O 1
ATOM 2399 N N . TYR A 1 318 ? 21.138 -4.726 -2.545 1.00 85.62 318 TYR A N 1
ATOM 2400 C CA . TYR A 1 318 ? 19.799 -4.617 -3.100 1.00 85.62 318 TYR A CA 1
ATOM 2401 C C . TYR A 1 318 ? 19.836 -4.587 -4.630 1.00 85.62 318 TYR A C 1
ATOM 2403 O O . TYR A 1 318 ? 19.148 -5.398 -5.246 1.00 85.62 318 TYR A O 1
ATOM 2411 N N . LEU A 1 319 ? 20.684 -3.744 -5.232 1.00 87.56 319 LEU A N 1
ATOM 2412 C CA . LEU A 1 319 ? 20.872 -3.664 -6.691 1.00 87.56 319 LEU A CA 1
ATOM 2413 C C . LEU A 1 319 ? 21.264 -5.019 -7.298 1.00 87.56 319 LEU A C 1
ATOM 2415 O O . LEU A 1 319 ? 20.704 -5.437 -8.307 1.00 87.56 319 LEU A O 1
ATOM 2419 N N . ASN A 1 320 ? 22.164 -5.757 -6.642 1.00 83.81 320 ASN A N 1
ATOM 2420 C CA . ASN A 1 320 ? 22.641 -7.066 -7.110 1.00 83.81 320 ASN A CA 1
ATOM 2421 C C . ASN A 1 320 ? 21.585 -8.191 -7.066 1.00 83.81 320 ASN A C 1
ATOM 2423 O O . ASN A 1 320 ? 21.887 -9.324 -7.436 1.00 83.81 320 ASN A O 1
ATOM 2427 N N . ARG A 1 321 ? 20.355 -7.917 -6.611 1.00 84.31 321 ARG A N 1
ATOM 2428 C CA . ARG A 1 321 ? 19.227 -8.865 -6.685 1.00 84.31 321 ARG A CA 1
ATOM 2429 C C . ARG A 1 321 ? 18.492 -8.825 -8.023 1.00 84.31 321 ARG A C 1
ATOM 2431 O O . ARG A 1 321 ? 17.601 -9.646 -8.227 1.00 84.31 321 ARG A O 1
ATOM 2438 N N . PHE A 1 322 ? 18.813 -7.855 -8.874 1.00 88.12 322 PHE A N 1
ATOM 2439 C CA . PHE A 1 322 ? 18.132 -7.599 -10.135 1.00 88.12 322 PHE A CA 1
ATOM 2440 C C . PHE A 1 322 ? 19.066 -7.884 -11.310 1.00 88.12 322 PHE A C 1
ATOM 2442 O O . PHE A 1 322 ? 20.281 -7.698 -11.221 1.00 88.12 322 PHE A O 1
ATOM 2449 N N . ASP A 1 323 ? 18.482 -8.336 -12.414 1.00 88.00 323 ASP A N 1
ATOM 2450 C CA . ASP A 1 323 ? 19.201 -8.711 -13.630 1.00 88.00 323 ASP A CA 1
ATOM 2451 C C . ASP A 1 323 ? 19.744 -7.481 -14.375 1.00 88.00 323 ASP A C 1
ATOM 2453 O O . ASP A 1 323 ? 20.788 -7.564 -15.027 1.00 88.00 323 ASP A O 1
ATOM 2457 N N . ALA A 1 324 ? 19.059 -6.340 -14.249 1.00 94.56 324 ALA A N 1
ATOM 2458 C CA . ALA A 1 324 ? 19.498 -5.033 -14.731 1.00 94.56 324 ALA A CA 1
ATOM 2459 C C . ALA A 1 324 ? 18.915 -3.896 -13.878 1.00 94.56 324 ALA A C 1
ATOM 2461 O O . ALA A 1 324 ? 17.899 -4.069 -13.192 1.00 94.56 324 ALA A O 1
ATOM 2462 N N . VAL A 1 325 ? 19.552 -2.728 -13.965 1.00 97.94 325 VAL A N 1
ATOM 2463 C CA . VAL A 1 325 ? 19.110 -1.483 -13.327 1.00 97.94 325 VAL A CA 1
ATOM 2464 C C . VAL A 1 325 ? 18.793 -0.445 -14.400 1.00 97.94 325 VAL A C 1
ATOM 2466 O O . VAL A 1 325 ? 19.539 -0.278 -15.362 1.00 97.94 325 VAL A O 1
ATOM 2469 N N . ILE A 1 326 ? 17.686 0.264 -14.227 1.00 98.56 326 ILE A N 1
ATOM 2470 C CA . ILE A 1 326 ? 17.372 1.493 -14.949 1.00 98.56 326 ILE A CA 1
ATOM 2471 C C . ILE A 1 326 ? 17.495 2.625 -13.942 1.00 98.56 326 ILE A C 1
ATOM 2473 O O . ILE A 1 326 ? 16.857 2.575 -12.898 1.00 98.56 326 ILE A O 1
ATOM 2477 N N . TRP A 1 327 ? 18.329 3.606 -14.245 1.00 97.94 327 TRP A N 1
ATOM 2478 C CA . TRP A 1 327 ? 18.463 4.838 -13.491 1.00 97.94 327 TRP A CA 1
ATOM 2479 C C . TRP A 1 327 ? 17.759 5.943 -14.268 1.00 97.94 327 TRP A C 1
ATOM 2481 O O . TRP A 1 327 ? 18.238 6.355 -15.327 1.00 97.94 327 TRP A O 1
ATOM 2491 N N . SER A 1 328 ? 16.589 6.344 -13.780 1.00 97.88 328 SER A N 1
ATOM 2492 C CA . SER A 1 328 ? 15.695 7.278 -14.451 1.00 97.88 328 SER A CA 1
ATOM 2493 C C . SER A 1 328 ? 15.665 8.587 -13.680 1.00 97.88 328 SER A C 1
ATOM 2495 O O . SER A 1 328 ? 15.270 8.615 -12.517 1.00 97.88 328 SER A O 1
ATOM 2497 N N . ALA A 1 329 ? 16.100 9.650 -14.346 1.00 96.38 329 ALA A N 1
ATOM 2498 C CA . ALA A 1 329 ? 16.118 11.005 -13.818 1.00 96.38 329 ALA A CA 1
ATOM 2499 C C . ALA A 1 329 ? 15.130 11.934 -14.533 1.00 96.38 329 ALA A C 1
ATOM 2501 O O . ALA A 1 329 ? 14.949 13.070 -14.106 1.00 96.38 329 ALA A O 1
ATOM 2502 N N . GLY A 1 330 ? 14.510 11.496 -15.636 1.00 96.06 330 GLY A N 1
ATOM 2503 C CA . GLY A 1 330 ? 13.554 12.315 -16.380 1.00 96.06 330 GLY A CA 1
ATOM 2504 C C . GLY A 1 330 ? 14.117 13.691 -16.757 1.00 96.06 330 GLY A C 1
ATOM 2505 O O . GLY A 1 330 ? 15.088 13.773 -17.513 1.00 96.06 330 GLY A O 1
ATOM 2506 N N . ASP A 1 331 ? 13.510 14.770 -16.256 1.00 93.62 331 ASP A N 1
ATOM 2507 C CA . ASP A 1 331 ? 13.975 16.151 -16.475 1.00 93.62 331 ASP A CA 1
ATOM 2508 C C . ASP A 1 331 ? 14.439 16.902 -15.212 1.00 93.62 331 ASP A C 1
ATOM 2510 O O . ASP A 1 331 ? 14.572 18.138 -15.211 1.00 93.62 331 ASP A O 1
ATOM 2514 N N . TYR A 1 332 ? 14.687 16.148 -14.139 1.00 94.94 332 TYR A N 1
ATOM 2515 C CA . TYR A 1 332 ? 15.362 16.654 -12.955 1.00 94.94 332 TYR A CA 1
ATOM 2516 C C . TYR A 1 332 ? 16.788 17.111 -13.304 1.00 94.94 332 TYR A C 1
ATOM 2518 O O . TYR A 1 332 ? 17.437 16.570 -14.202 1.00 94.94 332 TYR A O 1
ATOM 2526 N N . TRP A 1 333 ? 17.280 18.125 -12.594 1.00 92.06 333 TRP A N 1
ATOM 2527 C CA . TRP A 1 333 ? 18.623 18.685 -12.781 1.00 92.06 333 TRP A CA 1
ATOM 2528 C C . TRP A 1 333 ? 19.182 19.221 -11.457 1.00 92.06 333 TRP A C 1
ATOM 2530 O O . TRP A 1 333 ? 18.494 19.240 -10.436 1.00 92.06 333 TRP A O 1
ATOM 2540 N N . ASN A 1 334 ? 20.437 19.674 -11.466 1.00 86.44 334 ASN A N 1
ATOM 2541 C CA . ASN A 1 334 ? 21.165 20.177 -10.304 1.00 86.44 334 ASN A CA 1
ATOM 2542 C C . ASN A 1 334 ? 21.170 19.185 -9.133 1.00 86.44 334 ASN A C 1
ATOM 2544 O O . ASN A 1 334 ? 20.484 19.398 -8.135 1.00 86.44 334 ASN A O 1
ATOM 2548 N N . THR A 1 335 ? 22.051 18.185 -9.236 1.00 81.06 335 THR A N 1
ATOM 2549 C CA . THR A 1 335 ? 22.362 17.090 -8.285 1.00 81.06 335 THR A CA 1
ATOM 2550 C C . THR A 1 335 ? 21.712 15.738 -8.567 1.00 81.06 335 THR A C 1
ATOM 2552 O O . THR A 1 335 ? 21.756 14.868 -7.702 1.00 81.06 335 THR A O 1
ATOM 2555 N N . VAL A 1 336 ? 21.220 15.535 -9.789 1.00 86.75 336 VAL A N 1
ATOM 2556 C CA . VAL A 1 336 ? 20.849 14.201 -10.281 1.00 86.75 336 VAL A CA 1
ATOM 2557 C C . VAL A 1 336 ? 22.101 13.325 -10.357 1.00 86.75 336 VAL A C 1
ATOM 2559 O O . VAL A 1 336 ? 23.123 13.778 -10.870 1.00 86.75 336 VAL A O 1
ATOM 2562 N N . ILE A 1 337 ? 22.036 12.094 -9.842 1.00 92.69 337 ILE A N 1
ATOM 2563 C CA . ILE A 1 337 ? 23.195 11.219 -9.591 1.00 92.69 337 ILE A CA 1
ATOM 2564 C C . ILE A 1 337 ? 24.277 11.938 -8.767 1.00 92.69 337 ILE A C 1
ATOM 2566 O O . ILE A 1 337 ? 25.371 12.283 -9.224 1.00 92.69 337 ILE A O 1
ATOM 2570 N N . ASN A 1 338 ? 23.999 12.156 -7.487 1.00 91.62 338 ASN A N 1
ATOM 2571 C CA . ASN A 1 338 ? 24.943 12.820 -6.597 1.00 91.62 338 ASN A CA 1
ATOM 2572 C C . ASN A 1 338 ? 26.170 11.928 -6.264 1.00 91.62 338 ASN A C 1
ATOM 2574 O O . ASN A 1 338 ? 26.315 10.785 -6.700 1.00 91.62 338 ASN A O 1
ATOM 2578 N N . GLU A 1 339 ? 27.105 12.443 -5.453 1.00 92.12 339 GLU A N 1
ATOM 2579 C CA . GLU A 1 339 ? 28.342 11.718 -5.096 1.00 92.12 339 GLU A CA 1
ATOM 2580 C C . GLU A 1 339 ? 28.094 10.340 -4.448 1.00 92.12 339 GLU A C 1
ATOM 2582 O O . GLU A 1 339 ? 28.927 9.438 -4.567 1.00 92.12 339 GLU A O 1
ATOM 2587 N N . SER A 1 340 ? 26.978 10.174 -3.736 1.00 94.44 340 SER A N 1
ATOM 2588 C CA . SER A 1 340 ? 26.621 8.916 -3.074 1.00 94.44 340 SER A CA 1
ATOM 2589 C C . SER A 1 340 ? 26.080 7.890 -4.072 1.00 94.44 340 SER A C 1
ATOM 2591 O O . SER A 1 340 ? 26.416 6.708 -3.959 1.00 94.44 340 SER A O 1
ATOM 2593 N N . ASP A 1 341 ? 25.333 8.346 -5.074 1.00 95.31 341 ASP A N 1
ATOM 2594 C CA . ASP A 1 341 ? 24.793 7.524 -6.162 1.00 95.31 341 ASP A CA 1
ATOM 2595 C C . ASP A 1 341 ? 25.915 7.033 -7.069 1.00 95.31 341 ASP A C 1
ATOM 2597 O O . ASP A 1 341 ? 26.049 5.835 -7.329 1.00 95.31 341 ASP A O 1
ATOM 2601 N N . ALA A 1 342 ? 26.820 7.940 -7.446 1.00 93.69 342 ALA A N 1
ATOM 2602 C CA . ALA A 1 342 ? 28.027 7.594 -8.183 1.00 93.69 342 ALA A CA 1
ATOM 2603 C C . ALA A 1 342 ? 28.867 6.544 -7.427 1.00 93.69 342 ALA A C 1
ATOM 2605 O O . ALA A 1 342 ? 29.300 5.555 -8.018 1.00 93.69 342 ALA A O 1
ATOM 2606 N N . ALA A 1 343 ? 29.045 6.691 -6.108 1.00 94.19 343 ALA A N 1
ATOM 2607 C CA . ALA A 1 343 ? 29.784 5.723 -5.290 1.00 94.19 343 ALA A CA 1
ATOM 2608 C C . ALA A 1 343 ? 29.089 4.351 -5.176 1.00 94.19 343 ALA A C 1
ATOM 2610 O O . ALA A 1 343 ? 29.756 3.323 -4.999 1.00 94.19 343 ALA A O 1
ATOM 2611 N N . LEU A 1 344 ? 27.757 4.307 -5.252 1.00 95.00 344 LEU A N 1
ATOM 2612 C CA . LEU A 1 344 ? 26.997 3.062 -5.353 1.00 95.00 344 LEU A CA 1
ATOM 2613 C C . LEU A 1 344 ? 27.218 2.405 -6.723 1.00 95.00 344 LEU A C 1
ATOM 2615 O O . LEU A 1 344 ? 27.534 1.214 -6.790 1.00 95.00 344 LEU A O 1
ATOM 2619 N N . LEU A 1 345 ? 27.095 3.181 -7.800 1.00 93.56 345 LEU A N 1
ATOM 2620 C CA . LEU A 1 345 ? 27.241 2.715 -9.179 1.00 93.56 345 LEU A CA 1
ATOM 2621 C C . LEU A 1 345 ? 28.667 2.244 -9.496 1.00 93.56 345 LEU A C 1
ATOM 2623 O O . LEU A 1 345 ? 28.824 1.282 -10.242 1.00 93.56 345 LEU A O 1
ATOM 2627 N N . GLU A 1 346 ? 29.698 2.812 -8.860 1.00 90.38 346 GLU A N 1
ATOM 2628 C CA . GLU A 1 346 ? 31.086 2.316 -8.920 1.00 90.38 346 GLU A CA 1
ATOM 2629 C C . GLU A 1 346 ? 31.229 0.850 -8.465 1.00 90.38 346 GLU A C 1
ATOM 2631 O O . GLU A 1 346 ? 32.169 0.156 -8.861 1.00 90.38 346 GLU A O 1
ATOM 2636 N N . GLN A 1 347 ? 30.315 0.363 -7.621 1.00 88.25 347 GLN A N 1
ATOM 2637 C CA . GLN A 1 347 ? 30.329 -1.006 -7.098 1.00 88.25 347 GLN A CA 1
ATOM 2638 C C . GLN A 1 347 ? 29.446 -1.962 -7.912 1.00 88.25 347 GLN A C 1
ATOM 2640 O O . GLN A 1 347 ? 29.575 -3.185 -7.776 1.00 88.25 347 GLN A O 1
ATOM 2645 N N . TYR A 1 348 ? 28.545 -1.433 -8.742 1.00 88.88 348 TYR A N 1
ATOM 2646 C CA . TYR A 1 348 ? 27.598 -2.221 -9.521 1.00 88.88 348 TYR A CA 1
ATOM 2647 C C . TYR A 1 348 ? 28.216 -2.689 -10.844 1.00 88.88 348 TYR A C 1
ATOM 2649 O O . TYR A 1 348 ? 28.850 -1.925 -11.562 1.00 88.88 348 TYR A O 1
ATOM 2657 N N . ASN A 1 349 ? 28.036 -3.973 -11.167 1.00 85.06 349 ASN A N 1
ATOM 2658 C CA . ASN A 1 349 ? 28.606 -4.598 -12.371 1.00 85.06 349 ASN A CA 1
ATOM 2659 C C . ASN A 1 349 ? 27.537 -5.197 -13.303 1.00 85.06 349 ASN A C 1
ATOM 2661 O O . ASN A 1 349 ? 27.880 -5.858 -14.283 1.00 85.06 349 ASN A O 1
ATOM 2665 N N . GLY A 1 350 ? 26.250 -5.021 -12.987 1.00 87.94 350 GLY A N 1
ATOM 2666 C CA . GLY A 1 350 ? 25.158 -5.433 -13.870 1.00 87.94 350 GLY A CA 1
ATOM 2667 C C . GLY A 1 350 ? 24.916 -4.417 -14.984 1.00 87.94 350 GLY A C 1
ATOM 2668 O O . GLY A 1 350 ? 25.461 -3.318 -14.955 1.00 87.94 350 GLY A O 1
ATOM 2669 N N . GLY A 1 351 ? 24.112 -4.790 -15.980 1.00 93.50 351 GLY A N 1
ATOM 2670 C CA . GLY A 1 351 ? 23.758 -3.881 -17.067 1.00 93.50 351 GLY A CA 1
ATOM 2671 C C . GLY A 1 351 ? 22.933 -2.696 -16.560 1.00 93.50 351 GLY A C 1
ATOM 2672 O O . GLY A 1 351 ? 22.030 -2.891 -15.739 1.00 93.50 351 GLY A O 1
ATOM 2673 N N . VAL A 1 352 ? 23.240 -1.490 -17.045 1.00 96.94 352 VAL A N 1
ATOM 2674 C CA . VAL A 1 352 ? 22.571 -0.252 -16.614 1.00 96.94 352 VAL A CA 1
ATOM 2675 C C . VAL A 1 352 ? 22.017 0.521 -17.804 1.00 96.94 352 VAL A C 1
ATOM 2677 O O . VAL A 1 352 ? 22.677 0.668 -18.834 1.00 96.94 352 VAL A O 1
ATOM 2680 N N . ILE A 1 353 ? 20.804 1.044 -17.658 1.00 98.50 353 ILE A N 1
ATOM 2681 C CA . ILE A 1 353 ? 20.258 2.073 -18.542 1.00 98.50 353 ILE A CA 1
ATOM 2682 C C . ILE A 1 353 ? 20.199 3.370 -17.745 1.00 98.50 353 ILE A C 1
ATOM 2684 O O . ILE A 1 353 ? 19.526 3.408 -16.725 1.00 98.50 353 ILE A O 1
ATOM 2688 N N . PHE A 1 354 ? 20.885 4.407 -18.205 1.00 98.44 354 PHE A N 1
ATOM 2689 C CA . PHE A 1 354 ? 20.752 5.763 -17.688 1.00 98.44 354 PHE A CA 1
ATOM 2690 C C . PHE A 1 354 ? 19.835 6.564 -18.597 1.00 98.44 354 PHE A C 1
ATOM 2692 O O . PHE A 1 354 ? 19.945 6.494 -19.825 1.00 98.44 354 PHE A O 1
ATOM 2699 N N . GLU A 1 355 ? 18.953 7.342 -17.999 1.00 97.88 355 GLU A N 1
ATOM 2700 C CA . GLU A 1 355 ? 17.997 8.166 -18.712 1.00 97.88 355 GLU A CA 1
ATOM 2701 C C . GLU A 1 355 ? 17.800 9.485 -17.972 1.00 97.88 355 GLU A C 1
ATOM 2703 O O . GLU A 1 355 ? 17.578 9.493 -16.766 1.00 97.88 355 GLU A O 1
ATOM 2708 N N . GLY A 1 356 ? 17.921 10.595 -18.696 1.00 95.88 356 GLY A N 1
ATOM 2709 C CA . GLY A 1 356 ? 17.672 11.924 -18.152 1.00 95.88 356 GLY A CA 1
ATOM 2710 C C . GLY A 1 356 ? 18.163 13.031 -19.078 1.00 95.88 356 GLY A C 1
ATOM 2711 O O . GLY A 1 356 ? 19.144 12.850 -19.803 1.00 95.88 356 GLY A O 1
ATOM 2712 N N . SER A 1 357 ? 17.469 14.169 -19.088 1.00 92.19 357 SER A N 1
ATOM 2713 C CA . SER A 1 357 ? 17.794 15.293 -19.972 1.00 92.19 357 SER A CA 1
ATOM 2714 C C . SER A 1 357 ? 19.059 16.047 -19.576 1.00 92.19 357 SER A C 1
ATOM 2716 O O . SER A 1 357 ? 19.726 16.552 -20.469 1.00 92.19 357 SER A O 1
ATOM 2718 N N . ASP A 1 358 ? 19.406 16.056 -18.286 1.00 91.94 358 ASP A N 1
ATOM 2719 C CA . ASP A 1 358 ? 20.455 16.919 -17.726 1.00 91.94 358 ASP A CA 1
ATOM 2720 C C . ASP A 1 358 ? 21.550 16.161 -16.951 1.00 91.94 358 ASP A C 1
ATOM 2722 O O . ASP A 1 358 ? 22.392 16.776 -16.292 1.00 91.94 358 ASP A O 1
ATOM 2726 N N . ILE A 1 359 ? 21.601 14.826 -17.044 1.00 94.75 359 ILE A N 1
ATOM 2727 C CA . ILE A 1 359 ? 22.634 14.042 -16.344 1.00 94.75 359 ILE A CA 1
ATOM 2728 C C . ILE A 1 359 ? 24.037 14.451 -16.828 1.00 94.75 359 ILE A C 1
ATOM 2730 O O . ILE A 1 359 ? 24.952 14.648 -16.031 1.00 94.75 359 ILE A O 1
ATOM 2734 N N . ALA A 1 360 ? 24.257 14.602 -18.136 1.00 93.94 360 ALA A N 1
ATOM 2735 C CA . ALA A 1 360 ? 25.568 15.019 -18.631 1.00 93.94 360 ALA A CA 1
ATOM 2736 C C . ALA A 1 360 ? 25.837 16.511 -18.365 1.00 93.94 360 ALA A C 1
ATOM 2738 O O . ALA A 1 360 ? 27.002 16.881 -18.195 1.00 93.94 360 ALA A O 1
ATOM 2739 N N . SER A 1 361 ? 24.795 17.344 -18.297 1.00 92.50 361 SER A N 1
ATOM 2740 C CA . SER A 1 361 ? 24.869 18.754 -17.888 1.00 92.50 361 SER A CA 1
ATOM 2741 C C . SER A 1 361 ? 25.372 18.928 -16.447 1.00 92.50 361 SER A C 1
ATOM 2743 O O . SER A 1 361 ? 26.250 19.763 -16.200 1.00 92.50 361 SER A O 1
ATOM 2745 N N . ASP A 1 362 ? 24.903 18.086 -15.519 1.00 91.62 362 ASP A N 1
ATOM 2746 C CA . ASP A 1 362 ? 25.334 18.060 -1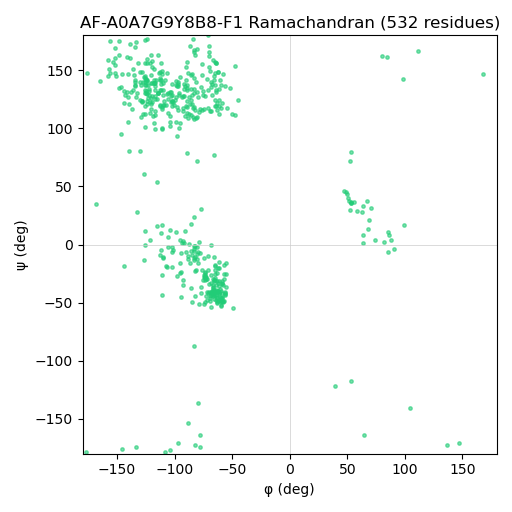4.112 1.00 91.62 362 ASP A CA 1
ATOM 2747 C C . ASP A 1 362 ? 26.743 17.464 -13.929 1.00 91.62 362 ASP A C 1
ATOM 2749 O O . ASP A 1 362 ? 27.489 17.859 -13.024 1.00 91.62 362 ASP A O 1
ATOM 2753 N N . HIS A 1 363 ? 27.164 16.598 -14.857 1.00 90.75 363 HIS A N 1
ATOM 2754 C CA . HIS A 1 363 ? 28.471 15.938 -14.874 1.00 90.75 363 HIS A CA 1
ATOM 2755 C C . HIS A 1 363 ? 29.344 16.345 -16.084 1.00 90.75 363 HIS A C 1
ATOM 2757 O O . HIS A 1 363 ? 29.857 15.478 -16.796 1.00 90.75 363 HIS A O 1
ATOM 2763 N N . PRO A 1 364 ? 29.603 17.644 -16.350 1.00 84.31 364 PRO A N 1
ATOM 2764 C CA . PRO A 1 364 ? 30.065 18.095 -17.665 1.00 84.31 364 PRO A CA 1
ATOM 2765 C C . PRO A 1 364 ? 31.508 17.702 -18.008 1.00 84.31 364 PRO A C 1
ATOM 2767 O O . PRO A 1 364 ? 31.917 17.906 -19.145 1.00 84.31 364 PRO A O 1
ATOM 2770 N N . ASP A 1 365 ? 32.294 17.184 -17.055 1.00 82.06 365 ASP A N 1
ATOM 2771 C CA . ASP A 1 365 ? 33.708 16.814 -17.249 1.00 82.06 365 ASP A CA 1
ATOM 2772 C C . ASP A 1 365 ? 34.282 15.989 -16.069 1.00 82.06 365 ASP A C 1
ATOM 2774 O O . ASP A 1 365 ? 35.452 16.134 -15.693 1.00 82.06 365 ASP A O 1
ATOM 2778 N N . ASP A 1 366 ? 33.481 15.133 -15.431 1.00 89.81 366 ASP A N 1
ATOM 2779 C CA . ASP A 1 366 ? 33.943 14.331 -14.292 1.00 89.81 366 ASP A CA 1
ATOM 2780 C C . ASP A 1 366 ? 34.219 12.857 -14.644 1.00 89.81 366 ASP A C 1
ATOM 2782 O O . ASP A 1 366 ? 34.208 12.449 -15.809 1.00 89.81 366 ASP A O 1
ATOM 2786 N N . SER A 1 367 ? 34.584 12.061 -13.635 1.00 90.81 367 SER A N 1
ATOM 2787 C CA . SER A 1 367 ? 34.845 10.633 -13.821 1.00 90.81 367 SER A CA 1
ATOM 2788 C C . SER A 1 367 ? 33.575 9.813 -14.018 1.00 90.81 367 SER A C 1
ATOM 2790 O O . SER A 1 367 ? 33.669 8.735 -14.599 1.00 90.81 367 SER A O 1
ATOM 2792 N N . PHE A 1 368 ? 32.420 10.286 -13.549 1.00 92.75 368 PHE A N 1
ATOM 2793 C CA . PHE A 1 368 ? 31.166 9.552 -13.644 1.00 92.75 368 PHE A CA 1
ATOM 2794 C C . PHE A 1 368 ? 30.710 9.456 -15.103 1.00 92.75 368 PHE A C 1
ATOM 2796 O O . PHE A 1 368 ? 30.586 8.349 -15.633 1.00 92.75 368 PHE A O 1
ATOM 2803 N N . ILE A 1 369 ? 30.599 10.593 -15.802 1.00 92.44 369 ILE A N 1
ATOM 2804 C CA . ILE A 1 369 ? 30.188 10.618 -17.217 1.00 92.44 369 ILE A CA 1
ATOM 2805 C C . ILE A 1 369 ? 31.133 9.798 -18.117 1.00 92.44 369 ILE A C 1
ATOM 2807 O O . ILE A 1 369 ? 30.699 9.138 -19.061 1.00 92.44 369 ILE A O 1
ATOM 2811 N N . GLN A 1 370 ? 32.430 9.776 -17.795 1.00 92.12 370 GLN A N 1
ATOM 2812 C CA . GLN A 1 370 ? 33.434 9.042 -18.568 1.00 92.12 370 GLN A CA 1
ATOM 2813 C C . GLN A 1 370 ? 33.406 7.535 -18.298 1.00 92.12 370 GLN A C 1
ATOM 2815 O O . GLN A 1 370 ? 33.550 6.758 -19.237 1.00 92.12 370 GLN A O 1
ATOM 2820 N N . ASN A 1 371 ? 33.250 7.120 -17.038 1.00 90.31 371 ASN A N 1
ATOM 2821 C CA . ASN A 1 371 ? 33.405 5.716 -16.643 1.00 90.31 371 ASN A CA 1
ATOM 2822 C C . ASN A 1 371 ? 32.088 4.935 -16.600 1.00 90.31 371 ASN A C 1
ATOM 2824 O O . ASN A 1 371 ? 32.135 3.712 -16.688 1.00 90.31 371 ASN A O 1
ATOM 2828 N N . HIS A 1 372 ? 30.952 5.616 -16.424 1.00 92.81 372 HIS A N 1
ATOM 2829 C CA . HIS A 1 372 ? 29.633 4.988 -16.324 1.00 92.81 372 HIS A CA 1
ATOM 2830 C C . HIS A 1 372 ? 28.764 5.300 -17.536 1.00 92.81 372 HIS A C 1
ATOM 2832 O O . HIS A 1 372 ? 28.159 4.384 -18.083 1.00 92.81 372 HIS A O 1
ATOM 2838 N N . LEU A 1 373 ? 28.743 6.555 -18.000 1.00 95.19 373 LEU A N 1
ATOM 2839 C CA . LEU A 1 373 ? 27.957 6.947 -19.180 1.00 95.19 373 LEU A CA 1
ATOM 2840 C C . LEU A 1 373 ? 28.728 6.784 -20.498 1.00 95.19 373 LEU A C 1
ATOM 2842 O O . LEU A 1 373 ? 28.131 6.830 -21.574 1.00 95.19 373 LEU A O 1
ATOM 2846 N N . HIS A 1 374 ? 30.049 6.577 -20.424 1.00 96.19 374 HIS A N 1
ATOM 2847 C CA . HIS A 1 374 ? 30.951 6.402 -21.568 1.00 96.19 374 HIS A CA 1
ATOM 2848 C C . HIS A 1 374 ? 30.857 7.537 -22.600 1.00 96.19 374 HIS A C 1
ATOM 2850 O O . HIS A 1 374 ? 30.989 7.342 -23.818 1.00 96.19 374 HIS A O 1
ATOM 2856 N N . ALA A 1 375 ? 30.637 8.751 -22.094 1.00 96.50 375 ALA A N 1
ATOM 2857 C CA . ALA A 1 375 ? 30.312 9.934 -22.870 1.00 96.50 375 ALA A CA 1
ATOM 2858 C C . ALA A 1 375 ? 31.042 11.185 -22.355 1.00 96.50 375 ALA A C 1
ATOM 2860 O O . ALA A 1 375 ? 31.703 11.191 -21.318 1.00 96.50 375 ALA A O 1
ATOM 2861 N N . HIS A 1 376 ? 30.900 12.260 -23.116 1.00 96.06 376 HIS A N 1
ATOM 2862 C CA . HIS A 1 376 ? 31.161 13.633 -22.717 1.00 96.06 376 HIS A CA 1
ATOM 2863 C C . HIS A 1 376 ? 29.948 14.476 -23.094 1.00 96.06 376 HIS A C 1
ATOM 2865 O O . HIS A 1 376 ? 29.327 14.221 -24.134 1.00 96.06 376 HIS A O 1
ATOM 2871 N N . LEU A 1 377 ? 29.664 15.516 -22.314 1.00 95.88 377 LEU A N 1
ATOM 2872 C CA . LEU A 1 377 ? 28.722 16.544 -22.728 1.00 95.88 377 LEU A CA 1
ATOM 2873 C C . LEU A 1 377 ? 29.296 17.279 -23.947 1.00 95.88 377 LEU A C 1
ATOM 2875 O O . LEU A 1 377 ? 30.375 17.867 -23.891 1.00 95.88 377 LEU A O 1
ATOM 2879 N N . ASP A 1 378 ? 28.587 17.234 -25.071 1.00 94.50 378 ASP A N 1
ATOM 2880 C CA . ASP A 1 378 ? 28.907 18.056 -26.239 1.00 94.50 378 ASP A CA 1
ATOM 2881 C C . ASP A 1 378 ? 28.265 19.437 -26.102 1.00 94.50 378 ASP A C 1
ATOM 2883 O O . ASP A 1 378 ? 28.926 20.467 -26.265 1.00 94.50 378 ASP A O 1
ATOM 2887 N N . ARG A 1 379 ? 26.967 19.457 -25.784 1.00 93.88 379 ARG A N 1
ATOM 2888 C CA . ARG A 1 379 ? 26.200 20.677 -25.531 1.00 93.88 379 ARG A CA 1
ATOM 2889 C C . ARG A 1 379 ? 24.877 20.350 -24.848 1.00 93.88 379 ARG A C 1
ATOM 2891 O O . ARG A 1 379 ? 24.199 19.416 -25.260 1.00 93.88 379 ARG A O 1
ATOM 2898 N N . ASP A 1 380 ? 24.505 21.192 -23.901 1.00 91.12 380 ASP A N 1
ATOM 2899 C CA . ASP A 1 380 ? 23.146 21.295 -23.374 1.00 91.12 380 ASP A CA 1
ATOM 2900 C C . ASP A 1 380 ? 22.251 21.936 -24.460 1.00 91.12 380 ASP A C 1
ATOM 2902 O O . ASP A 1 380 ? 22.549 23.033 -24.969 1.00 91.12 380 ASP A O 1
ATOM 2906 N N . LEU A 1 381 ? 21.237 21.201 -24.933 1.00 92.25 381 LEU A N 1
ATOM 2907 C CA . LEU A 1 381 ? 20.353 21.658 -26.004 1.00 92.25 381 LEU A CA 1
ATOM 2908 C C . LEU A 1 381 ? 19.179 22.444 -25.437 1.00 92.25 381 LEU A C 1
ATOM 2910 O O . LEU A 1 381 ? 18.619 22.126 -24.407 1.00 92.25 381 LEU A O 1
ATOM 2914 N N . ILE A 1 382 ? 18.705 23.424 -26.203 1.00 92.81 382 ILE A N 1
ATOM 2915 C CA . ILE A 1 382 ? 17.443 24.108 -25.912 1.00 92.81 382 ILE A CA 1
ATOM 2916 C C . ILE A 1 382 ? 16.501 23.840 -27.079 1.00 92.81 382 ILE A C 1
ATOM 2918 O O . ILE A 1 382 ? 16.733 24.322 -28.194 1.00 92.81 382 ILE A O 1
ATOM 2922 N N . LEU A 1 383 ? 15.443 23.063 -26.844 1.00 90.19 383 LEU A N 1
ATOM 2923 C CA . LEU A 1 383 ? 14.508 22.693 -27.901 1.00 90.19 383 LEU A CA 1
ATOM 2924 C C . LEU A 1 383 ? 13.486 23.803 -28.180 1.00 90.19 383 LEU A C 1
ATOM 2926 O O . LEU A 1 383 ? 12.539 24.030 -27.428 1.00 90.19 383 LEU A O 1
ATOM 2930 N N . ASP A 1 384 ? 13.616 24.452 -29.339 1.00 81.81 384 ASP A N 1
ATOM 2931 C CA . ASP A 1 384 ? 12.637 25.441 -29.813 1.00 81.81 384 ASP A CA 1
ATOM 2932 C C . ASP A 1 384 ? 11.325 24.794 -30.317 1.00 81.81 384 ASP A C 1
ATOM 2934 O O . ASP A 1 384 ? 10.261 25.417 -30.280 1.00 81.81 384 ASP A O 1
ATOM 2938 N N . ASN A 1 385 ? 11.384 23.551 -30.814 1.00 86.62 385 ASN A N 1
ATOM 2939 C CA . ASN A 1 385 ? 10.267 22.765 -31.361 1.00 86.62 385 ASN A CA 1
ATOM 2940 C C . ASN A 1 385 ? 10.461 21.273 -31.029 1.00 86.62 385 ASN A C 1
ATOM 2942 O O . ASN A 1 385 ? 11.414 20.924 -30.343 1.00 86.62 385 ASN A O 1
ATOM 2946 N N . GLU A 1 386 ? 9.576 20.400 -31.524 1.00 83.94 386 GLU A N 1
ATOM 2947 C CA . GLU A 1 386 ? 9.840 18.953 -31.533 1.00 83.94 386 GLU A CA 1
ATOM 2948 C C . GLU A 1 386 ? 11.208 18.665 -32.167 1.00 83.94 386 GLU A C 1
ATOM 2950 O O . GLU A 1 386 ? 11.550 19.242 -33.207 1.00 83.94 386 GLU A O 1
ATOM 2955 N N . ALA A 1 387 ? 11.981 17.795 -31.522 1.00 88.31 387 ALA A N 1
ATOM 2956 C CA . ALA A 1 387 ? 13.298 17.390 -31.990 1.00 88.31 387 ALA A CA 1
ATOM 2957 C C . ALA A 1 387 ? 13.225 16.009 -32.634 1.00 88.31 387 ALA A C 1
ATOM 2959 O O . ALA A 1 387 ? 12.551 15.114 -32.131 1.00 88.31 387 ALA A O 1
ATOM 2960 N N . GLU A 1 388 ? 13.925 15.841 -33.751 1.00 92.69 388 GLU A N 1
ATOM 2961 C CA . GLU A 1 388 ? 14.082 14.552 -34.416 1.00 92.69 388 GLU A CA 1
ATOM 2962 C C . GLU A 1 388 ? 15.477 14.004 -34.107 1.00 92.69 388 GLU A C 1
ATOM 2964 O O . GLU A 1 388 ? 16.491 14.680 -34.307 1.00 92.69 388 GLU A O 1
ATOM 2969 N N . ILE A 1 389 ? 15.517 12.766 -33.633 1.00 96.12 389 ILE A N 1
ATOM 2970 C CA . ILE A 1 389 ? 16.729 11.979 -33.454 1.00 96.12 389 ILE A CA 1
ATOM 2971 C C . ILE A 1 389 ? 16.788 10.981 -34.608 1.00 96.12 389 ILE A C 1
ATOM 2973 O O . ILE A 1 389 ? 15.813 10.293 -34.905 1.00 96.12 389 ILE A O 1
ATOM 2977 N N . ILE A 1 390 ? 17.949 10.901 -35.255 1.00 95.44 390 ILE A N 1
ATOM 2978 C CA . ILE A 1 390 ? 18.223 10.012 -36.382 1.00 95.44 390 ILE A CA 1
ATOM 2979 C C . ILE A 1 390 ? 18.790 8.692 -35.835 1.00 95.44 390 ILE A C 1
ATOM 2981 O O . ILE A 1 390 ? 19.944 8.679 -35.380 1.00 95.44 390 ILE A O 1
ATOM 2985 N N . PRO A 1 391 ? 18.043 7.573 -35.905 1.00 95.62 391 PRO A N 1
ATOM 2986 C CA . PRO A 1 391 ? 18.538 6.275 -35.469 1.00 95.62 391 PRO A CA 1
ATOM 2987 C C . PRO A 1 391 ? 19.647 5.760 -36.397 1.00 95.62 391 PRO A C 1
ATOM 2989 O O . PRO A 1 391 ? 19.592 5.901 -37.622 1.00 95.62 391 PRO A O 1
ATOM 2992 N N . GLY A 1 392 ? 20.679 5.160 -35.811 1.00 93.81 392 GLY A N 1
ATOM 2993 C CA . GLY A 1 392 ? 21.742 4.451 -36.514 1.00 93.81 392 GLY A CA 1
ATOM 2994 C C . GLY A 1 392 ? 21.412 2.974 -36.746 1.00 93.81 392 GLY A C 1
ATOM 2995 O O . GLY A 1 392 ? 20.260 2.569 -36.847 1.00 93.81 392 GLY A O 1
ATOM 2996 N N . THR A 1 393 ? 22.447 2.139 -36.867 1.00 92.44 393 THR A N 1
ATOM 2997 C CA . THR A 1 393 ? 22.294 0.679 -37.001 1.00 92.44 393 THR A CA 1
ATOM 2998 C C . THR A 1 393 ? 22.803 -0.001 -35.738 1.00 92.44 393 THR A C 1
ATOM 3000 O O . THR A 1 393 ? 24.008 -0.179 -35.586 1.00 92.44 393 THR A O 1
ATOM 3003 N N . HIS A 1 394 ? 21.884 -0.377 -34.849 1.00 95.25 394 HIS A N 1
ATOM 3004 C CA . HIS A 1 394 ? 22.165 -1.144 -33.636 1.00 95.25 394 HIS A CA 1
ATOM 3005 C C . HIS A 1 394 ? 20.927 -1.946 -33.214 1.00 95.25 394 HIS A C 1
ATOM 3007 O O . HIS A 1 394 ? 19.811 -1.579 -33.580 1.00 95.25 394 HIS A O 1
ATOM 3013 N N . GLU A 1 395 ? 21.101 -3.026 -32.450 1.00 93.75 395 GLU A N 1
ATOM 3014 C CA . GLU A 1 395 ? 19.986 -3.884 -32.021 1.00 93.75 395 GLU A CA 1
ATOM 3015 C C . GLU A 1 395 ? 19.009 -3.185 -31.071 1.00 93.75 395 GLU A C 1
ATOM 3017 O O . GLU A 1 395 ? 17.807 -3.393 -31.204 1.00 93.75 395 GLU A O 1
ATOM 3022 N N . ILE A 1 396 ? 19.488 -2.247 -30.241 1.00 96.38 396 ILE A N 1
ATOM 3023 C CA . ILE A 1 396 ? 18.601 -1.411 -29.40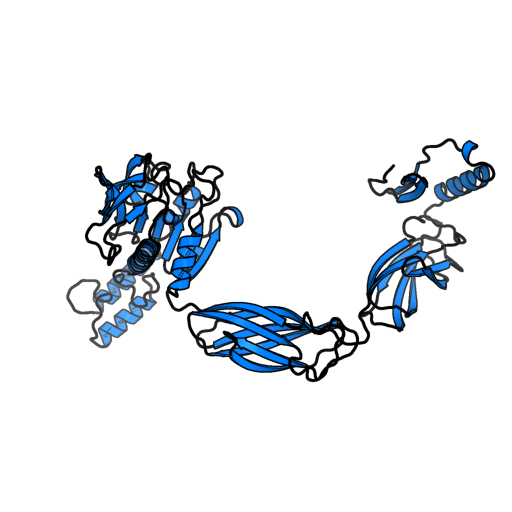8 1.00 96.38 396 ILE A CA 1
ATOM 3024 C C . ILE A 1 396 ? 17.642 -0.531 -30.231 1.00 96.38 396 ILE A C 1
ATOM 3026 O O . ILE A 1 396 ? 16.609 -0.097 -29.739 1.00 96.38 396 ILE A O 1
ATOM 3030 N N . LEU A 1 397 ? 17.962 -0.297 -31.509 1.00 97.69 397 LEU A N 1
ATOM 3031 C CA . LEU A 1 397 ? 17.158 0.492 -32.449 1.00 97.69 397 LEU A CA 1
ATOM 3032 C C . LEU A 1 397 ? 16.394 -0.396 -33.446 1.00 97.69 397 LEU A C 1
ATOM 3034 O O . LEU A 1 397 ? 15.886 0.088 -34.459 1.00 97.69 397 LEU A O 1
ATOM 3038 N N . SER A 1 398 ? 16.330 -1.711 -33.210 1.00 95.19 398 SER A N 1
ATOM 3039 C CA . SER A 1 398 ? 15.629 -2.640 -34.096 1.00 95.19 398 SER A CA 1
ATOM 3040 C C . SER A 1 398 ? 14.140 -2.294 -34.166 1.00 95.19 398 SER A C 1
ATOM 3042 O O . SER A 1 398 ? 13.454 -2.223 -33.152 1.00 95.19 398 SER A O 1
ATOM 3044 N N . GLY A 1 399 ? 13.639 -2.069 -35.384 1.00 94.06 399 GLY A N 1
ATOM 3045 C CA . GLY A 1 399 ? 12.242 -1.695 -35.631 1.00 94.06 399 GLY A CA 1
ATOM 3046 C C . GLY A 1 399 ? 11.940 -0.197 -35.526 1.00 94.06 399 GLY A C 1
ATOM 3047 O O . GLY A 1 399 ? 10.854 0.205 -35.929 1.00 94.06 399 GLY A O 1
ATOM 3048 N N . ILE A 1 400 ? 12.900 0.627 -35.092 1.00 96.88 400 ILE A N 1
ATOM 3049 C CA . ILE A 1 400 ? 12.731 2.074 -34.902 1.00 96.88 400 ILE A CA 1
ATOM 3050 C C . ILE A 1 400 ? 13.269 2.826 -36.127 1.00 96.88 400 ILE A C 1
ATOM 3052 O O . ILE A 1 400 ? 14.454 2.732 -36.455 1.00 96.88 400 ILE A O 1
ATOM 3056 N N . SER A 1 401 ? 12.406 3.563 -36.834 1.00 92.31 401 SER A N 1
ATOM 3057 C CA . SER A 1 401 ? 12.791 4.344 -38.024 1.00 92.31 401 SER A CA 1
ATOM 3058 C C . SER A 1 401 ? 13.160 5.793 -37.726 1.00 92.31 401 SER A C 1
ATOM 3060 O O . SER A 1 401 ? 13.997 6.364 -38.427 1.00 92.31 401 SER A O 1
ATOM 3062 N N . ASP A 1 402 ? 12.545 6.366 -36.701 1.00 91.75 402 ASP A N 1
ATOM 3063 C CA . ASP A 1 402 ? 12.666 7.755 -36.283 1.00 91.75 402 ASP A CA 1
ATOM 3064 C C . ASP A 1 402 ? 12.276 7.859 -34.806 1.00 91.75 402 ASP A C 1
ATOM 3066 O O . ASP A 1 402 ? 11.511 7.040 -34.304 1.00 91.75 402 ASP A O 1
ATOM 3070 N N . ILE A 1 403 ? 12.852 8.831 -34.099 1.00 97.00 403 ILE A N 1
ATOM 3071 C CA . ILE A 1 403 ? 12.506 9.141 -32.710 1.00 97.00 403 ILE A CA 1
ATOM 3072 C C . ILE A 1 403 ? 12.223 10.641 -32.654 1.00 97.00 403 ILE A C 1
ATOM 3074 O O . ILE A 1 403 ? 13.066 11.455 -33.037 1.00 97.00 403 ILE A O 1
ATOM 3078 N N . HIS A 1 404 ? 11.034 11.005 -32.183 1.00 96.75 404 HIS A N 1
ATOM 3079 C CA . HIS A 1 404 ? 10.579 12.389 -32.095 1.00 96.75 404 HIS A CA 1
ATOM 3080 C C . HIS A 1 404 ? 10.276 12.758 -30.646 1.00 96.75 404 HIS A C 1
ATOM 3082 O O . HIS A 1 404 ? 9.421 12.124 -30.025 1.00 96.75 404 HIS A O 1
ATOM 3088 N N . LEU A 1 405 ? 10.935 13.801 -30.138 1.00 95.88 405 LEU A N 1
ATOM 3089 C CA . LEU A 1 405 ? 10.768 14.272 -28.765 1.00 95.88 405 LEU A CA 1
ATOM 3090 C C . LEU A 1 405 ? 9.808 15.458 -28.679 1.00 95.88 405 LEU A C 1
ATOM 3092 O O . LEU A 1 405 ? 9.901 16.425 -29.444 1.00 95.88 405 LEU A O 1
ATOM 3096 N N . ASN A 1 406 ? 8.928 15.416 -27.685 1.00 94.38 406 ASN A N 1
ATOM 3097 C CA . ASN A 1 406 ? 8.069 16.518 -27.304 1.00 94.38 406 ASN A CA 1
ATOM 3098 C C . ASN A 1 406 ? 8.812 17.472 -26.362 1.00 94.38 406 ASN A C 1
ATOM 3100 O O . ASN A 1 406 ? 8.999 17.184 -25.180 1.00 94.38 406 ASN A O 1
ATOM 3104 N N . ARG A 1 407 ? 9.132 18.673 -26.857 1.00 92.00 407 ARG A N 1
ATOM 3105 C CA . ARG A 1 407 ? 9.810 19.708 -26.060 1.00 92.00 407 ARG A CA 1
ATOM 3106 C C . ARG A 1 407 ? 9.092 20.084 -24.762 1.00 92.00 407 ARG A C 1
ATOM 3108 O O . ARG A 1 407 ? 9.716 20.647 -23.879 1.00 92.00 407 ARG A O 1
ATOM 3115 N N . SER A 1 408 ? 7.769 19.895 -24.673 1.00 92.81 408 SER A N 1
ATOM 3116 C CA . SER A 1 408 ? 7.032 20.266 -23.460 1.00 92.81 408 SER A CA 1
ATOM 3117 C C . SER A 1 408 ? 7.260 19.292 -22.308 1.00 92.81 408 SER A C 1
ATOM 3119 O O . SER A 1 408 ? 6.818 19.602 -21.212 1.00 92.81 408 SER A O 1
ATOM 3121 N N . ARG A 1 409 ? 7.867 18.131 -22.587 1.00 92.31 409 ARG A N 1
ATOM 3122 C CA . ARG A 1 409 ? 8.231 17.089 -21.617 1.00 92.31 409 ARG A CA 1
ATOM 3123 C C . ARG A 1 409 ? 9.746 16.974 -21.425 1.00 92.31 409 ARG A C 1
ATOM 3125 O O . ARG A 1 409 ? 10.193 16.567 -20.378 1.00 92.31 409 ARG A O 1
ATOM 3132 N N . CYS A 1 410 ? 10.536 17.357 -22.430 1.00 93.94 410 CYS A N 1
ATOM 3133 C CA . CYS A 1 410 ? 11.999 17.373 -22.348 1.00 93.94 410 CYS A CA 1
ATOM 3134 C C . CYS A 1 410 ? 12.544 18.630 -23.050 1.00 93.94 410 CYS A C 1
ATOM 3136 O O . CYS A 1 410 ? 12.903 18.572 -24.230 1.00 93.94 410 CYS A O 1
ATOM 3138 N N . PRO A 1 411 ? 12.524 19.803 -22.392 1.00 94.75 411 PRO A N 1
ATOM 3139 C CA . PRO A 1 411 ? 12.953 21.060 -23.006 1.00 94.75 411 PRO A CA 1
ATOM 3140 C C . PRO A 1 411 ? 14.475 21.184 -23.174 1.00 94.75 411 PRO A C 1
ATOM 3142 O O . PRO A 1 411 ? 14.899 21.872 -24.113 1.00 94.75 411 PRO A O 1
ATOM 3145 N N . TYR A 1 412 ? 15.259 20.519 -22.313 1.00 95.06 412 TYR A N 1
ATOM 3146 C CA . TYR A 1 412 ? 16.720 20.645 -22.241 1.00 95.06 412 TYR A CA 1
ATOM 3147 C C . TYR A 1 412 ? 17.464 19.298 -22.323 1.00 95.06 412 TYR A C 1
ATOM 3149 O O . TYR A 1 412 ? 18.108 18.902 -21.369 1.00 95.06 412 TYR A O 1
ATOM 3157 N N . PRO A 1 413 ? 17.338 18.519 -23.414 1.00 96.31 413 PRO A N 1
ATOM 3158 C CA . PRO A 1 413 ? 18.096 17.279 -23.549 1.00 96.31 413 PRO A CA 1
ATOM 3159 C C . PRO A 1 413 ? 19.595 17.531 -23.764 1.00 96.31 413 PRO A C 1
ATOM 3161 O O . PRO A 1 413 ? 20.004 18.492 -24.421 1.00 96.31 413 PRO A O 1
ATOM 3164 N N . ASP A 1 414 ? 20.408 16.570 -23.358 1.00 95.56 414 ASP A N 1
ATOM 3165 C CA . ASP A 1 414 ? 21.842 16.558 -23.563 1.00 95.56 414 ASP A CA 1
ATOM 3166 C C . ASP A 1 414 ? 22.232 16.032 -24.956 1.00 95.56 414 ASP A C 1
ATOM 3168 O O . ASP A 1 414 ? 21.854 14.947 -25.417 1.00 95.56 414 ASP A O 1
ATOM 3172 N N . S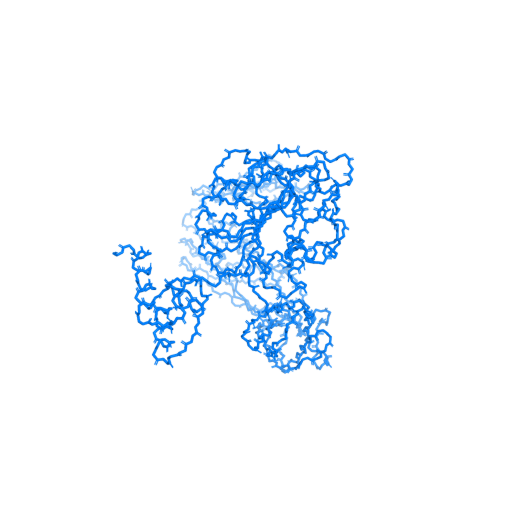ER A 1 415 ? 23.088 16.789 -25.643 1.00 96.38 415 SER A N 1
ATOM 3173 C CA . SER A 1 415 ? 23.866 16.284 -26.773 1.00 96.38 415 SER A CA 1
ATOM 3174 C C . SER A 1 415 ? 25.211 15.780 -26.289 1.00 96.38 415 SER A C 1
ATOM 3176 O O . SER A 1 415 ? 25.930 16.462 -25.560 1.00 96.38 415 SER A O 1
ATOM 3178 N N . LEU A 1 416 ? 25.585 14.597 -26.765 1.00 97.06 416 LEU A N 1
ATOM 3179 C CA . LEU A 1 416 ? 26.705 13.825 -26.249 1.00 97.06 416 LEU A CA 1
ATOM 3180 C C . LEU A 1 416 ? 27.780 13.618 -27.317 1.00 97.06 416 LEU A C 1
ATOM 3182 O O . LEU A 1 416 ? 27.500 13.516 -28.514 1.00 97.06 416 LEU A O 1
ATOM 3186 N N . THR A 1 417 ? 29.025 13.483 -26.876 1.00 96.56 417 THR A N 1
ATOM 3187 C CA . THR A 1 417 ? 30.114 12.913 -27.675 1.00 96.56 417 THR A CA 1
ATOM 3188 C C . THR A 1 417 ? 30.559 11.604 -27.027 1.00 96.56 417 THR A C 1
ATOM 3190 O O . THR A 1 417 ? 30.832 11.605 -25.830 1.00 96.56 417 THR A O 1
ATOM 3193 N N . PRO A 1 418 ? 30.675 10.491 -27.771 1.00 96.25 418 PRO A N 1
ATOM 3194 C CA . PRO A 1 418 ? 31.174 9.246 -27.194 1.00 96.25 418 PRO A CA 1
ATOM 3195 C C . PRO A 1 418 ? 32.613 9.405 -26.676 1.00 96.25 418 PRO A C 1
ATOM 3197 O O . PRO A 1 418 ? 33.462 9.950 -27.390 1.00 96.25 418 PRO A O 1
ATOM 3200 N N . ALA A 1 419 ? 32.889 8.918 -25.463 1.00 94.56 419 ALA A N 1
ATOM 3201 C CA . ALA A 1 419 ? 34.243 8.815 -24.922 1.00 94.56 419 ALA A CA 1
ATOM 3202 C C . ALA A 1 419 ? 34.897 7.517 -25.431 1.00 94.56 419 ALA A C 1
ATOM 3204 O O . ALA A 1 419 ? 35.536 7.502 -26.486 1.00 94.56 419 ALA A O 1
ATOM 3205 N N . ASP A 1 420 ? 34.684 6.410 -24.723 1.00 93.88 420 ASP A N 1
ATOM 3206 C CA . ASP A 1 420 ? 34.968 5.040 -25.163 1.00 93.88 420 ASP A CA 1
ATOM 3207 C C . ASP A 1 420 ? 33.697 4.249 -25.529 1.00 93.88 420 ASP A C 1
ATOM 3209 O O . ASP A 1 420 ? 33.801 3.119 -26.010 1.00 93.88 420 ASP A O 1
ATOM 3213 N N . GLY A 1 421 ? 32.517 4.855 -25.365 1.00 95.62 421 GLY A N 1
ATOM 3214 C CA . GLY A 1 421 ? 31.239 4.345 -25.854 1.00 95.62 421 GLY A CA 1
ATOM 3215 C C . GLY A 1 421 ? 31.023 4.563 -27.355 1.00 95.62 421 GLY A C 1
ATOM 3216 O O . GLY A 1 421 ? 31.889 5.038 -28.097 1.00 95.62 421 GLY A O 1
ATOM 3217 N N . ILE A 1 422 ? 29.821 4.227 -27.820 1.00 97.12 422 ILE A N 1
ATOM 3218 C CA . ILE A 1 422 ? 29.400 4.324 -29.220 1.00 97.12 422 ILE A CA 1
ATOM 3219 C C . ILE A 1 422 ? 28.078 5.088 -29.297 1.00 97.12 422 ILE A C 1
ATOM 3221 O O . ILE A 1 422 ? 27.075 4.682 -28.719 1.00 97.12 422 ILE A O 1
ATOM 3225 N N . GLY A 1 423 ? 28.057 6.174 -30.070 1.00 97.56 423 GLY A N 1
ATOM 3226 C CA . GLY A 1 423 ? 26.828 6.897 -30.389 1.00 97.56 423 GLY A CA 1
ATOM 3227 C C . GLY A 1 423 ? 26.007 6.154 -31.437 1.00 97.56 423 GLY A C 1
ATOM 3228 O O . GLY A 1 423 ? 26.451 6.001 -32.578 1.00 97.56 423 GLY A O 1
ATOM 3229 N N . VAL A 1 424 ? 24.813 5.694 -31.062 1.00 97.69 424 VAL A N 1
ATOM 3230 C CA . VAL A 1 424 ? 23.947 4.880 -31.936 1.00 97.69 424 VAL A CA 1
ATOM 3231 C C . VAL A 1 424 ? 22.744 5.634 -32.473 1.00 97.69 424 VAL A C 1
ATOM 3233 O O . VAL A 1 424 ? 22.207 5.234 -33.500 1.00 97.69 424 VAL A O 1
ATOM 3236 N N . ALA A 1 425 ? 22.359 6.745 -31.852 1.00 97.62 425 ALA A N 1
ATOM 3237 C CA . ALA A 1 425 ? 21.350 7.661 -32.369 1.00 97.62 425 ALA A CA 1
ATOM 3238 C C . ALA A 1 425 ? 21.855 9.098 -32.220 1.00 97.62 425 ALA A C 1
ATOM 3240 O O . ALA A 1 425 ? 22.504 9.425 -31.226 1.00 97.62 425 ALA A O 1
ATOM 3241 N N . ASN A 1 426 ? 21.611 9.943 -33.222 1.00 96.75 426 ASN A N 1
ATOM 3242 C CA . ASN A 1 426 ? 22.226 11.269 -33.313 1.00 96.75 426 ASN A CA 1
ATOM 3243 C C . ASN A 1 426 ? 21.196 12.373 -33.523 1.00 96.75 426 ASN A C 1
ATOM 3245 O O . ASN A 1 426 ? 20.199 12.170 -34.213 1.00 96.75 426 ASN A O 1
ATOM 3249 N N . TRP A 1 427 ? 21.483 13.564 -33.006 1.00 95.31 427 TRP A N 1
ATOM 3250 C CA . TRP A 1 427 ? 20.702 14.763 -33.302 1.00 95.31 427 TRP A CA 1
ATOM 3251 C C . TRP A 1 427 ? 20.899 15.193 -34.763 1.00 95.31 427 TRP A C 1
ATOM 3253 O O . TRP A 1 427 ? 21.973 15.001 -35.346 1.00 95.31 427 TRP A O 1
ATOM 3263 N N . GLN A 1 428 ? 19.879 15.806 -35.375 1.00 91.06 428 GLN A N 1
ATOM 3264 C CA . GLN A 1 428 ? 19.947 16.253 -36.777 1.00 91.06 428 GLN A CA 1
ATOM 3265 C C . GLN A 1 428 ? 21.074 17.257 -37.057 1.00 91.06 428 GLN A C 1
ATOM 3267 O O . GLN A 1 428 ? 21.627 17.286 -38.160 1.00 91.06 428 GLN A O 1
ATOM 3272 N N . ASP A 1 429 ? 21.398 18.098 -36.080 1.00 88.00 429 ASP A N 1
ATOM 3273 C CA . ASP A 1 429 ? 22.430 19.130 -36.155 1.00 88.00 429 ASP A CA 1
ATOM 3274 C C . ASP A 1 429 ? 23.814 18.648 -35.667 1.00 88.00 429 ASP A C 1
ATOM 3276 O O . ASP A 1 429 ? 24.784 19.404 -35.749 1.00 88.00 429 ASP A O 1
ATOM 3280 N N . GLY A 1 430 ? 23.935 17.373 -35.272 1.00 90.50 430 GLY A N 1
ATOM 3281 C CA . GLY A 1 430 ? 25.181 16.700 -34.885 1.00 90.50 430 GLY A CA 1
ATOM 3282 C C . GLY A 1 430 ? 25.249 16.349 -33.396 1.00 90.50 430 GLY A C 1
ATOM 3283 O O . GLY A 1 430 ? 24.473 16.857 -32.605 1.00 90.50 430 GLY A O 1
ATOM 3284 N N . GLY A 1 431 ? 26.200 15.508 -32.990 1.00 94.94 431 GLY A N 1
ATOM 3285 C CA . GLY A 1 431 ? 26.232 14.958 -31.626 1.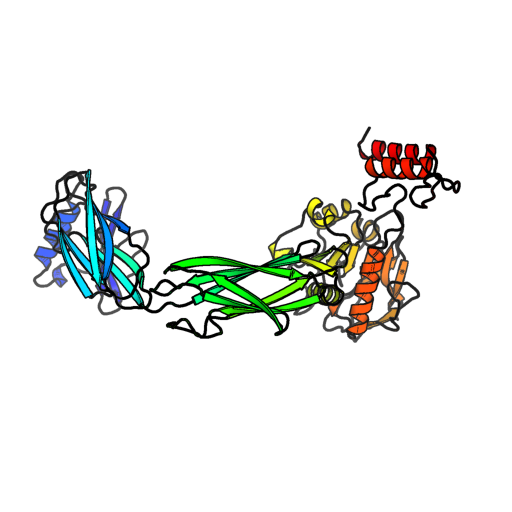00 94.94 431 GLY A CA 1
ATOM 3286 C C . GLY A 1 431 ? 25.258 13.790 -31.444 1.00 94.94 431 GLY A C 1
ATOM 3287 O O . GLY A 1 431 ? 24.368 13.562 -32.269 1.00 94.94 431 GLY A O 1
ATOM 3288 N N . SER A 1 432 ? 25.470 13.008 -30.393 1.00 97.69 432 SER A N 1
ATOM 3289 C CA . SER A 1 432 ? 24.713 11.793 -30.100 1.00 97.69 432 SER A CA 1
ATOM 3290 C C . SER A 1 432 ? 23.626 12.051 -29.057 1.00 97.69 432 SER A C 1
ATOM 3292 O O . SER A 1 432 ? 23.845 12.792 -28.108 1.00 97.69 432 SER A O 1
ATOM 3294 N N . ALA A 1 433 ? 22.462 11.433 -29.249 1.00 97.75 433 ALA A N 1
ATOM 3295 C CA . ALA A 1 433 ? 21.351 11.424 -28.293 1.00 97.75 433 ALA A CA 1
ATOM 3296 C C . ALA A 1 433 ? 21.339 10.140 -27.447 1.00 97.75 433 ALA A C 1
ATOM 3298 O O . ALA A 1 433 ? 20.837 10.133 -26.329 1.00 97.75 433 ALA A O 1
ATOM 3299 N N . ILE A 1 434 ? 21.886 9.047 -27.999 1.00 98.50 434 ILE A N 1
ATOM 3300 C CA . ILE A 1 434 ? 21.993 7.752 -27.323 1.00 98.50 434 ILE A CA 1
ATOM 3301 C C . ILE A 1 434 ? 23.422 7.238 -27.448 1.00 98.50 434 ILE A C 1
ATOM 3303 O O . ILE A 1 434 ? 23.929 7.076 -28.568 1.00 98.50 434 ILE A O 1
ATOM 3307 N N . ILE A 1 435 ? 24.036 6.948 -26.304 1.00 98.31 435 ILE A N 1
ATOM 3308 C CA . ILE A 1 435 ? 25.340 6.294 -26.184 1.00 98.31 435 ILE A CA 1
ATOM 3309 C C . ILE A 1 435 ? 25.125 4.871 -25.675 1.00 98.31 435 ILE A C 1
ATOM 3311 O O . ILE A 1 435 ? 24.277 4.628 -24.822 1.00 98.31 435 ILE A O 1
ATOM 3315 N N . ILE A 1 436 ? 25.895 3.925 -26.199 1.00 98.19 436 ILE A N 1
ATOM 3316 C CA . ILE A 1 436 ? 25.997 2.577 -25.643 1.00 98.19 436 ILE A CA 1
ATOM 3317 C C . ILE A 1 436 ? 27.447 2.237 -25.318 1.00 98.19 436 ILE A C 1
ATOM 3319 O O . ILE A 1 436 ? 28.370 2.798 -25.913 1.00 98.19 436 ILE A O 1
ATOM 3323 N N . TYR A 1 437 ? 27.647 1.260 -24.444 1.00 96.44 437 TYR A N 1
ATOM 3324 C CA . TYR A 1 437 ? 28.953 0.688 -24.152 1.00 96.44 437 TYR A CA 1
ATOM 3325 C C . TYR A 1 437 ? 28.851 -0.815 -23.893 1.00 96.44 437 TYR A C 1
ATOM 3327 O O . TYR A 1 437 ? 28.003 -1.255 -23.124 1.00 96.44 437 TYR A O 1
ATOM 3335 N N . ASP A 1 438 ? 29.721 -1.596 -24.533 1.00 92.31 438 ASP A N 1
ATOM 3336 C CA . ASP A 1 438 ? 29.815 -3.059 -24.426 1.00 92.31 438 ASP A CA 1
ATOM 3337 C C . ASP A 1 438 ? 31.265 -3.542 -24.225 1.00 92.31 438 ASP A C 1
ATOM 3339 O O . ASP A 1 438 ? 31.641 -4.636 -24.649 1.00 92.31 438 ASP A O 1
ATOM 3343 N N . GLY A 1 439 ? 32.100 -2.696 -23.611 1.00 85.00 439 GLY A N 1
ATOM 3344 C CA . GLY A 1 439 ? 33.523 -2.953 -23.406 1.00 85.00 439 GLY A CA 1
ATOM 3345 C C . GLY A 1 439 ? 33.831 -3.888 -22.229 1.00 85.00 439 GLY A C 1
ATOM 3346 O O . GLY A 1 439 ? 33.245 -4.950 -22.065 1.00 85.00 439 GLY A O 1
ATOM 3347 N N . THR A 1 440 ? 34.834 -3.534 -21.422 1.00 77.75 440 THR A N 1
ATOM 3348 C CA . THR A 1 440 ? 35.294 -4.370 -20.294 1.00 77.75 440 THR A CA 1
ATOM 3349 C C . THR A 1 440 ? 34.477 -4.189 -19.014 1.00 77.75 440 THR A C 1
ATOM 3351 O O . THR A 1 440 ? 34.678 -4.945 -18.066 1.00 77.75 440 THR A O 1
ATOM 3354 N N . GLY A 1 441 ? 33.632 -3.160 -18.963 1.00 80.19 441 GLY A N 1
ATOM 3355 C CA . GLY A 1 441 ? 32.712 -2.875 -17.862 1.00 80.19 441 GLY A CA 1
ATOM 3356 C C . GLY A 1 441 ? 31.290 -3.403 -18.107 1.00 80.19 441 GLY A C 1
ATOM 3357 O O . GLY A 1 441 ? 31.070 -4.146 -19.067 1.00 80.19 441 GLY A O 1
ATOM 3358 N N . PRO A 1 442 ? 30.325 -3.028 -17.246 1.00 86.44 442 PRO A N 1
ATOM 3359 C CA . PRO A 1 442 ? 28.916 -3.351 -17.453 1.00 86.44 442 PRO A CA 1
ATOM 3360 C C . PRO A 1 442 ? 28.416 -2.802 -18.791 1.00 86.44 442 PRO A C 1
ATOM 3362 O O . PRO A 1 442 ? 28.856 -1.745 -19.239 1.00 86.44 442 PRO A O 1
ATOM 3365 N N . LYS A 1 443 ? 27.481 -3.516 -19.431 1.00 93.75 443 LYS A N 1
ATOM 3366 C CA . LYS A 1 443 ? 26.793 -2.972 -20.602 1.00 93.75 443 LYS A CA 1
ATOM 3367 C C . LYS A 1 443 ? 25.970 -1.762 -20.176 1.00 93.75 443 LYS A C 1
ATOM 3369 O O . LYS A 1 443 ? 25.098 -1.901 -19.317 1.00 93.75 443 LYS A O 1
ATOM 3374 N N . THR A 1 444 ? 26.206 -0.625 -20.818 1.00 96.81 444 THR A N 1
ATOM 3375 C CA . THR A 1 444 ? 25.490 0.615 -20.516 1.00 96.81 444 THR A CA 1
ATOM 3376 C C . THR A 1 444 ? 24.754 1.134 -21.737 1.00 96.81 444 THR A C 1
ATOM 3378 O O . THR A 1 444 ? 25.299 1.142 -22.841 1.00 96.81 444 THR A O 1
ATOM 3381 N N . VAL A 1 445 ? 23.532 1.613 -21.534 1.00 98.50 445 VAL A N 1
ATOM 3382 C CA . VAL A 1 445 ? 22.817 2.486 -22.469 1.00 98.50 445 VAL A CA 1
ATOM 3383 C C . VAL A 1 445 ? 22.588 3.814 -21.757 1.00 98.50 445 VAL A C 1
ATOM 3385 O O . VAL A 1 445 ? 22.153 3.813 -20.615 1.00 98.50 445 VAL A O 1
ATOM 3388 N N . TYR A 1 446 ? 22.875 4.934 -22.407 1.00 98.44 446 TYR A N 1
ATOM 3389 C CA . TYR A 1 446 ? 22.577 6.263 -21.888 1.00 98.44 446 TYR A CA 1
ATOM 3390 C C . TYR A 1 446 ? 21.723 7.045 -22.890 1.00 98.44 446 TYR A C 1
ATOM 3392 O O . TYR A 1 446 ? 22.141 7.246 -24.037 1.00 98.44 446 TYR A O 1
ATOM 3400 N N . TYR A 1 447 ? 20.535 7.469 -22.458 1.00 98.25 447 TYR A N 1
ATOM 3401 C CA . TYR A 1 447 ? 19.676 8.422 -23.155 1.00 98.25 447 TYR A CA 1
ATOM 3402 C C . TYR A 1 447 ? 19.901 9.822 -22.578 1.00 98.25 447 TYR A C 1
ATOM 3404 O O . TYR A 1 447 ? 19.557 10.067 -21.426 1.00 98.25 447 TYR A O 1
ATOM 3412 N N . GLY A 1 448 ? 20.419 10.751 -23.386 1.00 97.00 448 GLY A N 1
ATOM 3413 C CA . GLY A 1 448 ? 20.549 12.167 -23.000 1.00 97.00 448 GLY A CA 1
ATOM 3414 C C . GLY A 1 448 ? 19.225 12.934 -23.079 1.00 97.00 448 GLY A C 1
ATOM 3415 O O . GLY A 1 448 ? 19.193 14.084 -23.495 1.00 97.00 448 GLY A O 1
ATOM 3416 N N . PHE A 1 449 ? 18.098 12.270 -22.849 1.00 97.00 449 PHE A N 1
ATOM 3417 C CA . PHE A 1 449 ? 16.760 12.846 -22.934 1.00 97.00 449 PHE A CA 1
ATOM 3418 C C . PHE A 1 449 ? 15.794 12.013 -22.100 1.00 97.00 449 PHE A C 1
ATOM 3420 O O . PHE A 1 449 ? 16.041 10.827 -21.880 1.00 97.00 449 PHE A O 1
ATOM 3427 N N . SER A 1 450 ? 14.665 12.614 -21.718 1.00 96.38 450 SER A N 1
ATOM 3428 C CA . SER A 1 450 ? 13.630 11.899 -20.975 1.00 96.38 450 SER A CA 1
ATOM 3429 C C . SER A 1 450 ? 12.818 10.952 -21.875 1.00 96.38 450 SER A C 1
ATOM 3431 O O . SER A 1 450 ? 12.304 11.380 -22.917 1.00 96.38 450 SER A O 1
ATOM 3433 N N . ILE A 1 451 ? 12.666 9.677 -21.505 1.00 96.69 451 ILE A N 1
ATOM 3434 C CA . ILE A 1 451 ? 11.970 8.646 -22.298 1.00 96.69 451 ILE A CA 1
ATOM 3435 C C . ILE A 1 451 ? 10.490 8.984 -22.500 1.00 96.69 451 ILE A C 1
ATOM 3437 O O . ILE A 1 451 ? 9.930 8.737 -23.571 1.00 96.69 451 ILE A O 1
ATOM 3441 N N . ASP A 1 452 ? 9.880 9.631 -21.508 1.00 95.12 452 ASP A N 1
ATOM 3442 C CA . ASP A 1 452 ? 8.477 10.041 -21.516 1.00 95.12 452 ASP A CA 1
ATOM 3443 C C . ASP A 1 452 ? 8.188 11.106 -22.600 1.00 95.12 452 ASP A C 1
ATOM 3445 O O . ASP A 1 452 ? 7.046 11.312 -23.028 1.00 95.12 452 ASP A O 1
ATOM 3449 N N . SER A 1 453 ? 9.233 11.767 -23.103 1.00 96.00 453 SER A N 1
ATOM 3450 C CA . SER A 1 453 ? 9.131 12.787 -24.137 1.00 96.00 453 SER A CA 1
ATOM 3451 C C . SER A 1 453 ? 8.998 12.213 -25.547 1.00 96.00 453 SER A C 1
ATOM 3453 O O . SER A 1 453 ? 8.628 12.959 -26.459 1.00 96.00 453 SER A O 1
ATOM 3455 N N . ILE A 1 454 ? 9.230 10.911 -25.755 1.00 97.12 454 ILE A N 1
ATOM 3456 C CA . ILE A 1 454 ? 9.014 10.270 -27.056 1.00 97.12 454 ILE A CA 1
ATOM 3457 C C . ILE A 1 454 ? 7.524 10.350 -27.423 1.00 97.12 454 ILE A C 1
ATOM 3459 O O . ILE A 1 454 ? 6.639 9.878 -26.717 1.00 97.12 454 ILE A O 1
ATOM 3463 N N . THR A 1 455 ? 7.237 10.963 -28.570 1.00 96.06 455 THR A N 1
ATOM 3464 C CA . THR A 1 455 ? 5.861 11.247 -29.020 1.00 96.06 455 THR A CA 1
ATOM 3465 C C . THR A 1 455 ? 5.088 10.020 -29.503 1.00 96.06 455 THR A C 1
ATOM 3467 O O . THR A 1 455 ? 3.856 10.042 -29.483 1.00 96.06 455 THR A O 1
ATOM 3470 N N . ASP A 1 456 ? 5.789 8.976 -29.950 1.00 96.62 456 ASP A N 1
ATOM 3471 C CA . ASP A 1 456 ? 5.203 7.714 -30.397 1.00 96.62 456 ASP A CA 1
ATOM 3472 C C . ASP A 1 456 ? 5.394 6.609 -29.338 1.00 96.62 456 ASP A C 1
ATOM 3474 O O . ASP A 1 456 ? 6.520 6.138 -29.149 1.00 96.62 456 ASP A O 1
ATOM 3478 N N . PRO A 1 457 ? 4.317 6.148 -28.675 1.00 95.44 457 PRO A N 1
ATOM 3479 C CA . PRO A 1 457 ? 4.408 5.125 -27.636 1.00 95.44 457 PRO A CA 1
ATOM 3480 C C . PRO A 1 457 ? 4.966 3.782 -28.125 1.00 95.44 457 PRO A C 1
ATOM 3482 O O . PRO A 1 457 ? 5.626 3.091 -27.356 1.00 95.44 457 PRO A O 1
ATOM 3485 N N . GLU A 1 458 ? 4.736 3.400 -29.390 1.00 96.25 458 GLU A N 1
ATOM 3486 C CA . GLU A 1 458 ? 5.316 2.161 -29.938 1.00 96.25 458 GLU A CA 1
ATOM 3487 C C . GLU A 1 458 ? 6.846 2.271 -30.037 1.00 96.25 458 GLU A C 1
ATOM 3489 O O . GLU A 1 458 ? 7.562 1.313 -29.743 1.00 96.25 458 GLU A O 1
ATOM 3494 N N . THR A 1 459 ? 7.359 3.453 -30.391 1.00 97.62 459 THR A N 1
ATOM 3495 C CA . THR A 1 459 ? 8.798 3.739 -30.422 1.00 97.62 459 THR A CA 1
ATOM 3496 C C . THR A 1 459 ? 9.419 3.722 -29.026 1.00 97.62 459 THR A C 1
ATOM 3498 O O . THR A 1 459 ? 10.478 3.115 -28.854 1.00 97.62 459 THR A O 1
ATOM 3501 N N . ALA A 1 460 ? 8.765 4.331 -28.031 1.00 97.44 460 ALA A N 1
ATOM 3502 C CA . ALA A 1 460 ? 9.218 4.289 -26.639 1.00 97.44 460 ALA A CA 1
ATOM 3503 C C . ALA A 1 460 ? 9.273 2.846 -26.113 1.00 97.44 460 ALA A C 1
ATOM 3505 O O . ALA A 1 460 ? 10.303 2.407 -25.602 1.00 97.44 460 ALA A O 1
ATOM 3506 N N . GLU A 1 461 ? 8.205 2.074 -26.338 1.00 97.88 461 GLU A N 1
ATOM 3507 C CA . GLU A 1 461 ? 8.128 0.666 -25.948 1.00 97.88 461 GLU A CA 1
ATOM 3508 C C . GLU A 1 461 ? 9.246 -0.174 -26.580 1.00 97.88 461 GLU A C 1
ATOM 3510 O O . GLU A 1 461 ? 9.939 -0.906 -25.871 1.00 97.88 461 GLU A O 1
ATOM 3515 N N . MET A 1 462 ? 9.459 -0.056 -27.896 1.00 97.88 462 MET A N 1
ATOM 3516 C CA . MET A 1 462 ? 10.532 -0.782 -28.582 1.00 97.88 462 MET A CA 1
ATOM 3517 C C . MET A 1 462 ? 11.913 -0.398 -28.048 1.00 97.88 462 MET A C 1
ATOM 3519 O O . MET A 1 462 ? 12.744 -1.282 -27.847 1.00 97.88 462 MET A O 1
ATOM 3523 N N . LEU A 1 463 ? 12.170 0.893 -27.813 1.00 98.38 463 LEU A N 1
ATOM 3524 C CA . LEU A 1 463 ? 13.471 1.361 -27.337 1.00 98.38 463 LEU A CA 1
ATOM 3525 C C . LEU A 1 463 ? 13.785 0.798 -25.949 1.00 98.38 463 LEU A C 1
ATOM 3527 O O . LEU A 1 463 ? 14.849 0.210 -25.759 1.00 98.38 463 LEU A O 1
ATOM 3531 N N . VAL A 1 464 ? 12.838 0.916 -25.014 1.00 98.38 464 VAL A N 1
ATOM 3532 C CA . VAL A 1 464 ? 12.974 0.394 -23.650 1.00 98.38 464 VAL A CA 1
ATOM 3533 C C . VAL A 1 464 ? 13.198 -1.115 -23.671 1.00 98.38 464 VAL A C 1
ATOM 3535 O O . VAL A 1 464 ? 14.174 -1.592 -23.097 1.00 98.38 464 VAL A O 1
ATOM 3538 N N . VAL A 1 465 ? 12.341 -1.879 -24.361 1.00 97.50 465 VAL A N 1
ATOM 3539 C CA . VAL A 1 465 ? 12.447 -3.347 -24.395 1.00 97.50 465 VAL A CA 1
ATOM 3540 C C . VAL A 1 465 ? 13.761 -3.787 -25.033 1.00 97.50 465 VAL A C 1
ATOM 3542 O O . VAL A 1 465 ? 14.473 -4.596 -24.441 1.00 97.50 465 VAL A O 1
ATOM 3545 N N . ASN A 1 466 ? 14.129 -3.234 -26.193 1.00 97.75 466 ASN A N 1
ATOM 3546 C CA . ASN A 1 466 ? 15.366 -3.625 -26.863 1.00 97.75 466 ASN A CA 1
ATOM 3547 C C . ASN A 1 466 ? 16.604 -3.264 -26.022 1.00 97.75 466 ASN A C 1
ATOM 3549 O O . ASN A 1 466 ? 17.555 -4.041 -25.972 1.00 97.75 466 ASN A O 1
ATOM 3553 N N . SER A 1 467 ? 16.617 -2.102 -25.358 1.00 98.06 467 SER A N 1
ATOM 3554 C CA . SER A 1 467 ? 17.718 -1.713 -24.470 1.00 98.06 467 SER A CA 1
ATOM 3555 C C . SER A 1 467 ? 17.817 -2.625 -23.254 1.00 98.06 467 SER A C 1
ATOM 3557 O O . SER A 1 467 ? 18.917 -3.057 -22.922 1.00 98.06 467 SER A O 1
ATOM 3559 N N . VAL A 1 468 ? 16.687 -2.969 -22.634 1.00 96.94 468 VAL A N 1
ATOM 3560 C CA . VAL A 1 468 ? 16.612 -3.881 -21.486 1.00 96.94 468 VAL A CA 1
ATOM 3561 C C . VAL A 1 468 ? 17.093 -5.283 -21.861 1.00 96.94 468 VAL A C 1
ATOM 3563 O O . VAL A 1 468 ? 17.917 -5.853 -21.148 1.00 96.94 468 VAL A O 1
ATOM 3566 N N . GLU A 1 469 ? 16.648 -5.825 -22.997 1.00 93.81 469 GLU A N 1
ATOM 3567 C CA . GLU A 1 469 ? 17.143 -7.105 -23.521 1.00 93.81 469 GLU A CA 1
ATOM 3568 C C . GLU A 1 469 ? 18.649 -7.047 -23.810 1.00 93.81 469 GLU A C 1
ATOM 3570 O O . GLU A 1 469 ? 19.375 -7.992 -23.508 1.00 93.81 469 GLU A O 1
ATOM 3575 N N . TRP A 1 470 ? 19.142 -5.923 -24.327 1.00 95.19 470 TRP A N 1
ATOM 3576 C CA . TRP A 1 470 ? 20.544 -5.769 -24.691 1.00 95.19 470 TRP A CA 1
ATOM 3577 C C . TRP A 1 470 ? 21.502 -5.652 -23.504 1.00 95.19 470 TRP A C 1
ATOM 3579 O O . TRP A 1 470 ? 22.562 -6.284 -23.520 1.00 95.19 470 TRP A O 1
ATOM 3589 N N . VAL A 1 471 ? 21.160 -4.860 -22.481 1.00 93.88 471 VAL A N 1
ATOM 3590 C CA . VAL A 1 471 ? 22.005 -4.718 -21.278 1.00 93.88 471 VAL A CA 1
ATOM 3591 C C . VAL A 1 471 ? 22.032 -6.003 -20.452 1.00 93.88 471 VAL A C 1
ATOM 3593 O O . VAL A 1 471 ? 23.014 -6.274 -19.763 1.00 93.88 471 VAL A O 1
ATOM 3596 N N . GLN A 1 472 ? 20.979 -6.818 -20.560 1.00 86.88 472 GLN A N 1
ATOM 3597 C CA . GLN A 1 472 ? 20.901 -8.148 -19.957 1.00 86.88 472 GLN A CA 1
ATOM 3598 C C . GLN A 1 472 ? 21.575 -9.237 -20.775 1.00 86.88 472 GLN A C 1
ATOM 3600 O O . GLN A 1 472 ? 21.912 -10.275 -20.203 1.00 86.88 472 GLN A O 1
ATOM 3605 N N . ASP A 1 473 ? 21.746 -9.038 -22.086 1.00 70.62 473 ASP A N 1
ATOM 3606 C CA . ASP A 1 473 ? 22.486 -9.945 -22.956 1.00 70.62 473 ASP A CA 1
ATOM 3607 C C . ASP A 1 473 ? 23.955 -9.918 -22.533 1.00 70.62 473 ASP A C 1
ATOM 3609 O O . ASP A 1 473 ? 24.807 -9.237 -23.106 1.00 70.62 473 ASP A O 1
ATOM 3613 N N . ARG A 1 474 ? 24.256 -10.605 -21.435 1.00 55.81 474 ARG A N 1
ATOM 3614 C CA . ARG A 1 474 ? 25.613 -10.808 -20.972 1.00 55.81 474 ARG A CA 1
ATOM 3615 C C . ARG A 1 474 ? 26.294 -11.581 -22.085 1.00 55.81 474 ARG A C 1
ATOM 3617 O O . ARG A 1 474 ? 25.986 -12.751 -22.313 1.00 55.81 474 ARG A O 1
ATOM 3624 N N . ALA A 1 475 ? 27.248 -10.939 -22.759 1.00 47.84 475 ALA A N 1
ATOM 3625 C CA . ALA A 1 475 ? 28.277 -11.681 -23.462 1.00 47.84 475 ALA A CA 1
ATOM 3626 C C . ALA A 1 475 ? 28.813 -12.681 -22.439 1.00 47.84 475 ALA A C 1
ATOM 3628 O O . ALA A 1 475 ? 29.321 -12.258 -21.402 1.00 47.84 475 ALA A O 1
ATOM 3629 N N . ALA A 1 476 ? 28.554 -13.970 -22.675 1.00 53.19 476 ALA A N 1
ATOM 3630 C CA . ALA A 1 476 ? 28.674 -15.001 -21.662 1.00 53.19 476 ALA A CA 1
ATOM 3631 C C . ALA A 1 476 ? 30.010 -14.840 -20.929 1.00 53.19 476 ALA A C 1
ATOM 3633 O O . ALA A 1 476 ? 31.080 -14.933 -21.543 1.00 53.19 476 ALA A O 1
ATOM 3634 N N . MET A 1 477 ? 29.938 -14.450 -19.654 1.00 64.94 477 MET A N 1
ATOM 3635 C CA . MET A 1 477 ? 31.123 -14.057 -18.914 1.00 64.94 477 MET A CA 1
ATOM 3636 C C . MET A 1 477 ? 32.011 -15.290 -18.833 1.00 64.94 477 MET A C 1
ATOM 3638 O O . MET A 1 477 ? 31.619 -16.325 -18.303 1.00 64.94 477 MET A O 1
ATOM 3642 N N . LYS A 1 478 ? 33.192 -15.224 -19.450 1.00 73.38 478 LYS A N 1
ATOM 3643 C CA . LYS A 1 478 ? 34.071 -16.390 -19.514 1.00 73.38 478 LYS A CA 1
ATOM 3644 C C . LYS A 1 478 ? 34.405 -16.852 -18.106 1.00 73.38 478 LYS A C 1
ATOM 3646 O O . LYS A 1 478 ? 34.960 -16.097 -17.315 1.00 73.38 478 LYS A O 1
ATOM 3651 N N . GLY A 1 479 ? 34.077 -18.104 -17.822 1.00 75.38 479 GLY A N 1
ATOM 3652 C CA . GLY A 1 479 ? 34.241 -18.710 -16.512 1.00 75.38 479 GLY A CA 1
ATOM 3653 C C . GLY A 1 479 ? 33.048 -18.575 -15.574 1.00 75.38 479 GLY A C 1
ATOM 3654 O O . GLY A 1 479 ? 33.124 -19.170 -14.510 1.00 75.38 479 GLY A O 1
ATOM 3655 N N . ASP A 1 480 ? 31.979 -17.875 -15.949 1.00 81.81 480 ASP A N 1
ATOM 3656 C CA . ASP A 1 480 ? 30.664 -17.930 -15.300 1.00 81.81 480 ASP A CA 1
ATOM 3657 C C . ASP A 1 480 ? 29.798 -18.930 -16.078 1.00 81.81 480 ASP A C 1
ATOM 3659 O O . ASP A 1 480 ? 29.400 -18.698 -17.221 1.00 81.81 480 ASP A O 1
ATOM 3663 N N . LEU A 1 481 ? 29.609 -20.113 -15.502 1.00 84.81 481 LEU A N 1
ATOM 3664 C CA . LEU A 1 481 ? 28.981 -21.257 -16.162 1.00 84.81 481 LEU A CA 1
ATOM 3665 C C . LEU A 1 481 ? 27.604 -21.583 -15.603 1.00 84.81 481 LEU A C 1
ATOM 3667 O O . LEU A 1 481 ? 26.888 -22.403 -16.185 1.00 84.81 481 LEU A O 1
ATOM 3671 N N . ASN A 1 482 ? 27.229 -20.970 -14.486 1.00 79.06 482 ASN A N 1
ATOM 3672 C CA . ASN A 1 482 ? 25.871 -21.008 -13.964 1.00 79.06 482 ASN A CA 1
ATOM 3673 C C . ASN A 1 482 ? 25.084 -19.712 -14.254 1.00 79.06 482 ASN A C 1
ATOM 3675 O O . ASN A 1 482 ? 23.889 -19.683 -13.960 1.00 79.06 482 ASN A O 1
ATOM 3679 N N . ASN A 1 483 ? 25.714 -18.718 -14.893 1.00 69.12 483 ASN A N 1
ATOM 3680 C CA . ASN A 1 483 ? 25.174 -17.398 -15.224 1.00 69.12 483 ASN A CA 1
ATOM 3681 C C . ASN A 1 483 ? 24.711 -16.606 -13.992 1.00 69.12 483 ASN A C 1
ATOM 3683 O O . ASN A 1 483 ? 23.797 -15.787 -14.096 1.00 69.12 483 ASN A O 1
ATOM 3687 N N . ASP A 1 484 ? 25.316 -16.843 -12.825 1.00 68.06 484 ASP A N 1
ATOM 3688 C CA . ASP A 1 484 ? 24.980 -16.117 -11.595 1.00 68.06 484 ASP A CA 1
ATOM 3689 C C . ASP A 1 484 ? 25.680 -14.748 -11.493 1.00 68.06 484 ASP A C 1
ATOM 3691 O O . ASP A 1 484 ? 25.427 -13.979 -10.565 1.00 68.06 484 ASP A O 1
ATOM 3695 N N . GLY A 1 485 ? 26.506 -14.395 -12.485 1.00 65.94 485 GLY A N 1
ATOM 3696 C CA . GLY A 1 485 ? 27.249 -13.139 -12.544 1.00 65.94 485 GLY A CA 1
ATOM 3697 C C . GLY A 1 485 ? 28.541 -13.139 -11.734 1.00 65.94 485 GLY A C 1
ATOM 3698 O O . GLY A 1 485 ? 29.232 -12.119 -11.690 1.00 65.94 485 GLY A O 1
ATOM 3699 N N . MET A 1 486 ? 28.903 -14.253 -11.098 1.00 76.56 486 MET A N 1
ATOM 3700 C CA . MET A 1 486 ? 30.129 -14.402 -10.328 1.00 76.56 486 MET A CA 1
ATOM 3701 C C . MET A 1 486 ? 30.954 -15.576 -10.860 1.00 76.56 486 MET A C 1
ATOM 3703 O O . MET A 1 486 ? 30.458 -16.660 -11.103 1.00 76.56 486 MET A O 1
ATOM 3707 N N . ILE A 1 487 ? 32.274 -15.391 -10.979 1.00 80.50 487 ILE A N 1
ATOM 3708 C CA . ILE A 1 487 ? 33.178 -16.531 -11.207 1.00 80.50 487 ILE A CA 1
ATOM 3709 C C . ILE A 1 487 ? 33.457 -17.129 -9.845 1.00 80.50 487 ILE A C 1
ATOM 3711 O O . ILE A 1 487 ? 34.166 -16.527 -9.037 1.00 80.50 487 ILE A O 1
ATOM 3715 N N . THR A 1 488 ? 32.896 -18.301 -9.589 1.00 89.06 488 THR A N 1
ATOM 3716 C CA . THR A 1 488 ? 33.000 -18.992 -8.312 1.00 89.06 488 THR A CA 1
ATOM 3717 C C . THR A 1 488 ? 33.575 -20.396 -8.478 1.00 89.06 488 THR A C 1
ATOM 3719 O O . THR A 1 488 ? 33.836 -20.922 -9.564 1.00 89.06 488 THR A O 1
ATOM 3722 N N . THR A 1 489 ? 33.770 -21.069 -7.344 1.00 91.12 489 THR A N 1
ATOM 3723 C CA . THR A 1 489 ? 34.105 -22.498 -7.357 1.00 91.12 489 THR A CA 1
ATOM 3724 C C . THR A 1 489 ? 32.981 -23.376 -7.925 1.00 91.12 489 THR A C 1
ATOM 3726 O O . THR A 1 489 ? 33.262 -24.509 -8.328 1.00 91.12 489 THR A O 1
ATOM 3729 N N . ALA A 1 490 ? 31.735 -22.883 -7.991 1.00 86.75 490 ALA A N 1
ATOM 3730 C CA . ALA A 1 490 ? 30.636 -23.588 -8.645 1.00 86.75 490 ALA A CA 1
ATOM 3731 C C . ALA A 1 490 ? 30.878 -23.677 -10.158 1.00 86.75 490 ALA A C 1
ATOM 3733 O O . ALA A 1 490 ? 30.762 -24.763 -10.729 1.00 86.75 490 ALA A O 1
ATOM 3734 N N . ASP A 1 491 ? 31.352 -22.599 -10.773 1.00 90.38 491 ASP A N 1
ATOM 3735 C CA . ASP A 1 491 ? 31.668 -22.551 -12.199 1.00 90.38 491 ASP A CA 1
ATOM 3736 C C . ASP A 1 491 ? 32.860 -23.431 -12.540 1.00 90.38 491 ASP A C 1
ATOM 3738 O O . ASP A 1 491 ? 32.810 -24.228 -13.476 1.00 90.38 491 ASP A O 1
ATOM 3742 N N . ALA A 1 492 ? 33.897 -23.420 -11.699 1.00 92.81 492 ALA A N 1
ATOM 3743 C CA . ALA A 1 492 ? 35.017 -24.348 -11.842 1.00 92.81 492 ALA A CA 1
ATOM 3744 C C . ALA A 1 492 ? 34.557 -25.819 -11.793 1.00 92.81 492 ALA A C 1
ATOM 3746 O O . ALA A 1 492 ? 35.105 -26.677 -12.492 1.00 92.81 492 ALA A O 1
ATOM 3747 N N . CYS A 1 493 ? 33.537 -26.131 -10.985 1.00 93.38 493 CYS A N 1
ATOM 3748 C CA . CYS A 1 493 ? 32.955 -27.470 -10.918 1.00 93.38 493 CYS A CA 1
ATOM 3749 C C . CYS A 1 493 ? 32.212 -27.831 -12.213 1.00 93.38 493 CYS A C 1
ATOM 3751 O O . CYS A 1 493 ? 32.366 -28.950 -12.711 1.00 93.38 493 CYS A O 1
ATOM 3753 N N . ILE A 1 494 ? 31.456 -26.892 -12.788 1.00 91.31 494 ILE A N 1
ATOM 3754 C CA . ILE A 1 494 ? 30.748 -27.079 -14.062 1.00 91.31 494 ILE A CA 1
ATOM 3755 C C . ILE A 1 494 ? 31.757 -27.246 -15.209 1.00 91.31 494 ILE A C 1
ATOM 3757 O O . ILE A 1 494 ? 31.681 -28.230 -15.949 1.00 91.31 494 ILE A O 1
ATOM 3761 N N . ALA A 1 495 ? 32.783 -26.392 -15.289 1.00 91.69 495 ALA A N 1
ATOM 3762 C CA . ALA A 1 495 ? 33.874 -26.505 -16.262 1.00 91.69 495 ALA A CA 1
ATOM 3763 C C . ALA A 1 495 ? 34.574 -27.868 -16.181 1.00 91.69 495 ALA A C 1
ATOM 3765 O O . ALA A 1 495 ? 34.881 -28.490 -17.199 1.00 91.69 495 ALA A O 1
ATOM 3766 N N . LEU A 1 496 ? 34.790 -28.381 -14.963 1.00 95.12 496 LEU A N 1
ATOM 3767 C CA . LEU A 1 496 ? 35.413 -29.685 -14.749 1.00 95.12 496 LEU A CA 1
ATOM 3768 C C . LEU A 1 496 ? 34.538 -30.835 -15.259 1.00 95.12 496 LEU A C 1
ATOM 3770 O O . LEU A 1 496 ? 35.065 -31.811 -15.798 1.00 95.12 496 LEU A O 1
ATOM 3774 N N . GLN A 1 497 ? 33.216 -30.732 -15.118 1.00 95.31 497 GLN A N 1
ATOM 3775 C CA . GLN A 1 497 ? 32.277 -31.713 -15.668 1.00 95.31 497 GLN A CA 1
ATOM 3776 C C . GLN A 1 497 ? 32.266 -31.686 -17.202 1.00 95.31 497 GLN A C 1
ATOM 3778 O O . GLN A 1 497 ? 32.259 -32.746 -17.838 1.00 95.31 497 GLN A O 1
ATOM 3783 N N . ILE A 1 498 ? 32.332 -30.496 -17.801 1.00 89.06 498 ILE A N 1
ATOM 3784 C CA . ILE A 1 498 ? 32.429 -30.314 -19.255 1.00 89.06 498 ILE A CA 1
ATOM 3785 C C . ILE A 1 498 ? 33.741 -30.929 -19.770 1.00 89.06 498 ILE A C 1
ATOM 3787 O O . ILE A 1 498 ? 33.706 -31.816 -20.627 1.00 89.06 498 ILE A O 1
ATOM 3791 N N . ALA A 1 499 ? 34.880 -30.597 -19.152 1.00 92.81 499 ALA A N 1
ATOM 3792 C CA . ALA A 1 499 ? 36.186 -31.169 -19.490 1.00 92.81 499 ALA A CA 1
ATOM 3793 C C . ALA A 1 499 ? 36.226 -32.704 -19.339 1.00 92.81 499 ALA A C 1
ATOM 3795 O O . ALA A 1 499 ? 36.782 -33.412 -20.181 1.00 92.81 499 ALA A O 1
ATOM 3796 N N . ALA A 1 500 ? 35.623 -33.252 -18.276 1.00 91.94 500 ALA A N 1
ATOM 3797 C CA . ALA A 1 500 ? 35.607 -34.694 -18.014 1.00 91.94 500 ALA A CA 1
ATOM 3798 C C . ALA A 1 500 ? 34.687 -35.477 -18.964 1.00 91.94 500 ALA A C 1
ATOM 3800 O O . ALA A 1 500 ? 34.950 -36.648 -19.251 1.00 91.94 500 ALA A O 1
ATOM 3801 N N . SER A 1 501 ? 33.613 -34.849 -19.445 1.00 90.38 501 SER A N 1
ATOM 3802 C CA . SER A 1 501 ? 32.691 -35.447 -20.415 1.00 90.38 501 SER A CA 1
ATOM 3803 C C . SER A 1 501 ? 33.174 -35.316 -21.864 1.00 90.38 501 SER A C 1
ATOM 3805 O O . SER A 1 501 ? 32.656 -36.013 -22.739 1.00 90.38 501 SER A O 1
ATOM 3807 N N . GLY A 1 502 ? 34.180 -34.470 -22.120 1.00 86.81 502 GLY A N 1
ATOM 3808 C CA . GLY A 1 502 ? 34.574 -34.068 -23.471 1.00 86.81 502 GLY A CA 1
ATOM 3809 C C . GLY A 1 502 ? 33.524 -33.183 -24.148 1.00 86.81 502 GLY A C 1
ATOM 3810 O O . GLY A 1 502 ? 33.469 -33.140 -25.377 1.00 86.81 502 GLY A O 1
ATOM 3811 N N . GLY A 1 503 ? 32.657 -32.549 -23.351 1.00 83.31 503 GLY A N 1
ATOM 3812 C CA . GLY A 1 503 ? 31.712 -31.540 -23.805 1.00 83.31 503 GLY A CA 1
ATOM 3813 C C . GLY A 1 503 ? 32.424 -30.250 -24.206 1.00 83.31 503 GLY A C 1
ATOM 3814 O O . GLY A 1 503 ? 33.622 -30.083 -23.982 1.00 83.31 503 GLY A O 1
ATOM 3815 N N . TRP A 1 504 ? 31.673 -29.339 -24.809 1.00 86.56 504 TRP A N 1
ATOM 3816 C CA . TRP A 1 504 ? 32.176 -28.036 -25.222 1.00 86.56 504 TRP A CA 1
ATOM 3817 C C . TRP A 1 504 ? 31.176 -26.961 -24.821 1.00 86.56 504 TRP A C 1
ATOM 3819 O O . TRP A 1 504 ? 29.972 -27.153 -24.995 1.00 86.56 504 TRP A O 1
ATOM 3829 N N . ASP A 1 505 ? 31.703 -25.862 -24.297 1.00 82.00 505 ASP A N 1
ATOM 3830 C CA . ASP A 1 505 ? 30.977 -24.653 -23.940 1.00 82.00 505 ASP A CA 1
ATOM 3831 C C . ASP A 1 505 ? 31.923 -23.460 -24.141 1.00 82.00 505 ASP A C 1
ATOM 3833 O O . ASP A 1 505 ? 33.100 -23.536 -23.777 1.00 82.00 505 ASP A O 1
ATOM 3837 N N . GLN A 1 506 ? 31.432 -22.388 -24.765 1.00 80.50 506 GLN A N 1
ATOM 3838 C CA . GLN A 1 506 ? 32.243 -21.222 -25.120 1.00 80.50 506 GLN A CA 1
ATOM 3839 C C . GLN A 1 506 ? 32.713 -20.434 -23.889 1.00 80.50 506 GLN A C 1
ATOM 3841 O O . GLN A 1 506 ? 33.816 -19.888 -23.904 1.00 80.50 506 GLN A O 1
ATOM 3846 N N . SER A 1 507 ? 31.909 -20.396 -22.827 1.00 81.50 507 SER A N 1
ATOM 3847 C CA . SER A 1 507 ? 32.248 -19.738 -21.564 1.00 81.50 507 SER A CA 1
ATOM 3848 C C . SER A 1 507 ? 33.224 -20.569 -20.740 1.00 81.50 507 SER A C 1
ATOM 3850 O O . SER A 1 507 ? 33.931 -20.021 -19.900 1.00 81.50 507 SER A O 1
ATOM 3852 N N . ALA A 1 508 ? 33.290 -21.883 -20.984 1.00 85.69 508 ALA A N 1
ATOM 3853 C CA . ALA A 1 508 ? 34.223 -22.786 -20.314 1.00 85.69 508 ALA A CA 1
ATOM 3854 C C . ALA A 1 508 ? 35.601 -22.857 -20.997 1.00 85.69 508 ALA A C 1
ATOM 3856 O O . ALA A 1 508 ? 36.535 -23.361 -20.384 1.00 85.69 508 ALA A O 1
ATOM 3857 N N . ASP A 1 509 ? 35.739 -22.393 -22.244 1.00 86.38 509 ASP A N 1
ATOM 3858 C CA . ASP A 1 509 ? 37.006 -22.309 -22.989 1.00 86.38 509 ASP A CA 1
ATOM 3859 C C . ASP A 1 509 ? 37.689 -20.956 -22.712 1.00 86.38 509 ASP A C 1
ATOM 3861 O O . ASP A 1 509 ? 37.586 -19.979 -23.469 1.00 86.38 509 ASP A O 1
ATOM 3865 N N . ILE A 1 510 ? 38.341 -20.876 -21.550 1.00 88.31 510 ILE A N 1
ATOM 3866 C CA . ILE A 1 510 ? 38.948 -19.634 -21.060 1.00 88.31 510 ILE A CA 1
ATOM 3867 C C . ILE A 1 510 ? 40.164 -19.255 -21.907 1.00 88.31 510 ILE A C 1
ATOM 3869 O O . ILE A 1 510 ? 40.416 -18.068 -22.116 1.00 88.31 510 ILE A O 1
ATOM 3873 N N . ASN A 1 511 ? 40.919 -20.240 -22.402 1.00 85.00 511 ASN A N 1
ATOM 3874 C CA . ASN A 1 511 ? 42.157 -20.000 -23.144 1.00 85.00 511 ASN A CA 1
ATOM 3875 C C . ASN A 1 511 ? 41.978 -19.856 -24.674 1.00 85.00 511 ASN A C 1
ATOM 3877 O O . ASN A 1 511 ? 42.950 -19.513 -25.353 1.00 85.00 511 ASN A O 1
ATOM 3881 N N . GLU A 1 512 ? 40.765 -20.086 -25.191 1.00 85.69 512 GLU A N 1
ATOM 3882 C CA . GLU A 1 512 ? 40.382 -19.994 -26.609 1.00 85.69 512 GLU A CA 1
ATOM 3883 C C . GLU A 1 512 ? 41.095 -20.979 -27.541 1.00 85.69 512 GLU A C 1
ATOM 3885 O O . GLU A 1 512 ? 41.270 -20.714 -28.736 1.00 85.69 512 GLU A O 1
ATOM 3890 N N . ASP A 1 513 ? 41.517 -22.134 -27.031 1.00 84.62 513 ASP A N 1
ATOM 3891 C CA . ASP A 1 513 ? 42.151 -23.168 -27.848 1.00 84.62 513 ASP A CA 1
ATOM 3892 C C . ASP A 1 513 ? 41.141 -24.079 -28.575 1.00 84.62 513 ASP A C 1
ATOM 3894 O O . ASP A 1 513 ? 41.529 -24.900 -29.421 1.00 84.62 513 ASP A O 1
ATOM 3898 N N . GLY A 1 514 ? 39.843 -23.872 -28.324 1.00 85.25 514 GLY A N 1
ATOM 3899 C CA . GLY A 1 514 ? 38.732 -24.589 -28.934 1.00 85.25 514 GLY A CA 1
ATOM 3900 C C . GLY A 1 514 ? 38.370 -25.889 -28.215 1.00 85.25 514 GLY A C 1
ATOM 3901 O O . GLY A 1 514 ? 37.571 -26.664 -28.754 1.00 85.25 514 GLY A O 1
ATOM 3902 N N . ILE A 1 515 ? 38.958 -26.175 -27.047 1.00 87.06 515 ILE A N 1
ATOM 3903 C CA . ILE A 1 515 ? 38.721 -27.390 -26.261 1.00 87.06 515 ILE A CA 1
ATOM 3904 C C . ILE A 1 515 ? 38.670 -27.048 -24.765 1.00 87.06 515 ILE A C 1
ATOM 3906 O O . ILE A 1 515 ? 39.626 -26.549 -24.198 1.00 87.06 515 ILE A O 1
ATOM 3910 N N . VAL A 1 516 ? 37.600 -27.451 -24.073 1.00 91.25 516 VAL A N 1
ATOM 3911 C CA . VAL A 1 516 ? 37.509 -27.287 -22.612 1.00 91.25 516 VAL A CA 1
ATOM 3912 C C . VAL A 1 516 ? 38.343 -28.362 -21.912 1.00 91.25 516 VAL A C 1
ATOM 3914 O O . VAL A 1 516 ? 38.058 -29.561 -22.008 1.00 91.25 516 VAL A O 1
ATOM 3917 N N . THR A 1 517 ? 39.380 -27.955 -21.185 1.00 94.75 517 THR A N 1
ATOM 3918 C CA . THR A 1 517 ? 40.305 -28.855 -20.486 1.00 94.75 517 THR A CA 1
ATOM 3919 C C . THR A 1 517 ? 40.434 -28.521 -18.999 1.00 94.75 517 THR A C 1
ATOM 3921 O O . THR A 1 517 ? 39.911 -27.536 -18.489 1.00 94.75 517 THR A O 1
ATOM 3924 N N . SER A 1 518 ? 41.195 -29.335 -18.257 1.00 94.94 518 SER A N 1
ATOM 3925 C CA . SER A 1 518 ? 41.558 -29.006 -16.871 1.00 94.94 518 SER A CA 1
ATOM 3926 C C . SER A 1 518 ? 42.381 -27.716 -16.744 1.00 94.94 518 SER A C 1
ATOM 3928 O O . SER A 1 518 ? 42.554 -27.231 -15.629 1.00 94.94 518 SER A O 1
ATOM 3930 N N . LEU A 1 519 ? 42.944 -27.203 -17.846 1.00 93.81 519 LEU A N 1
ATOM 3931 C CA . LEU A 1 519 ? 43.636 -25.917 -17.859 1.00 93.81 519 LEU A CA 1
ATOM 3932 C C . LEU A 1 519 ? 42.638 -24.764 -17.724 1.00 93.81 519 LEU A C 1
ATOM 3934 O O . LEU A 1 519 ? 42.877 -23.869 -16.924 1.00 93.81 519 LEU A O 1
ATOM 3938 N N . ASP A 1 520 ? 41.501 -24.836 -18.408 1.00 94.50 520 ASP A N 1
ATOM 3939 C CA . ASP A 1 520 ? 40.440 -23.832 -18.318 1.00 94.50 520 ASP A CA 1
ATOM 3940 C C . ASP A 1 520 ? 39.812 -23.806 -16.923 1.00 94.50 520 ASP A C 1
ATOM 3942 O O . ASP A 1 520 ? 39.671 -22.749 -16.317 1.00 94.50 520 ASP A O 1
ATOM 3946 N N . VAL A 1 521 ? 39.585 -24.986 -16.331 1.00 95.12 521 VAL A N 1
ATOM 3947 C CA . VAL A 1 521 ? 39.162 -25.123 -14.923 1.00 95.12 521 VAL A CA 1
ATOM 3948 C C . VAL A 1 521 ? 40.144 -24.439 -13.968 1.00 95.12 521 VAL A C 1
ATOM 3950 O O . VAL A 1 521 ? 39.740 -23.795 -13.001 1.00 95.12 521 VAL A O 1
ATOM 3953 N N . LEU A 1 522 ? 41.450 -24.591 -14.214 1.00 94.25 522 LEU A N 1
ATOM 3954 C CA . LEU A 1 522 ? 42.476 -23.946 -13.400 1.00 94.25 522 LEU A CA 1
ATOM 3955 C C . LEU A 1 522 ? 42.439 -22.424 -13.562 1.00 94.25 522 LEU A C 1
ATOM 3957 O O . LEU A 1 522 ? 42.628 -21.727 -12.571 1.00 94.25 522 LEU A O 1
ATOM 3961 N N . MET A 1 523 ? 42.200 -21.919 -14.772 1.00 91.44 523 MET A N 1
ATOM 3962 C CA . MET A 1 523 ? 42.097 -20.482 -15.032 1.00 91.44 523 MET A CA 1
ATOM 3963 C C . MET A 1 523 ? 40.880 -19.871 -14.329 1.00 91.44 523 MET A C 1
ATOM 3965 O O . MET A 1 523 ? 41.022 -18.827 -13.703 1.00 91.44 523 MET A O 1
ATOM 3969 N N . ILE A 1 524 ? 39.741 -20.572 -14.305 1.00 90.75 524 ILE A N 1
ATOM 3970 C CA . ILE A 1 524 ? 38.568 -20.179 -13.504 1.00 90.75 524 ILE A CA 1
ATOM 3971 C C . ILE A 1 524 ? 38.933 -20.114 -12.014 1.00 90.75 524 ILE A C 1
ATOM 3973 O O . ILE A 1 524 ? 38.697 -19.107 -11.358 1.00 90.75 524 ILE A O 1
ATOM 3977 N N . LEU A 1 525 ? 39.582 -21.148 -11.466 1.00 91.50 525 LEU A N 1
ATOM 3978 C CA . LEU A 1 525 ? 39.994 -21.163 -10.052 1.00 91.50 525 LEU A CA 1
ATOM 3979 C C . LEU A 1 525 ? 41.037 -20.092 -9.700 1.00 91.50 525 LEU A C 1
ATOM 3981 O O . LEU A 1 525 ? 41.088 -19.642 -8.557 1.00 91.50 525 LEU A O 1
ATOM 3985 N N . GLN A 1 526 ? 41.893 -19.712 -10.649 1.00 89.69 526 GLN A N 1
ATOM 3986 C CA . GLN A 1 526 ? 42.843 -18.616 -10.470 1.00 89.69 526 GLN A CA 1
ATOM 3987 C C . GLN A 1 526 ? 42.120 -17.274 -10.393 1.00 89.69 526 GLN A C 1
ATOM 3989 O O . GLN A 1 526 ? 42.458 -16.468 -9.533 1.00 89.69 526 GLN A O 1
ATOM 3994 N N . GLU A 1 527 ? 41.104 -17.072 -11.227 1.00 82.88 527 GLU A N 1
ATOM 3995 C CA . GLU A 1 527 ? 40.280 -15.866 -11.209 1.00 82.88 527 GLU A CA 1
ATOM 3996 C C . GLU A 1 527 ? 39.482 -15.742 -9.900 1.00 82.88 527 GLU A C 1
ATOM 3998 O O . GLU A 1 527 ? 39.454 -14.674 -9.290 1.00 82.88 527 GLU A O 1
ATOM 4003 N N . VAL A 1 528 ? 38.945 -16.859 -9.387 1.00 84.81 528 VAL A N 1
ATOM 4004 C CA . VAL A 1 528 ? 38.331 -16.928 -8.044 1.00 84.81 528 VAL A CA 1
ATOM 4005 C C . VAL A 1 528 ? 39.328 -16.496 -6.962 1.00 84.81 528 VAL A C 1
ATOM 4007 O O . VAL A 1 528 ? 39.016 -15.651 -6.129 1.00 84.81 528 VAL A O 1
ATOM 4010 N N . ALA A 1 529 ? 40.550 -17.040 -6.982 1.00 77.19 529 ALA A N 1
ATOM 4011 C CA . ALA A 1 529 ? 41.567 -16.728 -5.975 1.00 77.19 529 ALA A CA 1
ATOM 4012 C C . ALA A 1 529 ? 42.000 -15.251 -6.000 1.00 77.19 529 ALA A C 1
ATOM 4014 O O . ALA A 1 529 ? 42.253 -14.670 -4.946 1.00 77.19 529 ALA A O 1
ATOM 4015 N N . VAL A 1 530 ? 42.052 -14.639 -7.188 1.00 73.69 530 VAL A N 1
ATOM 4016 C CA . VAL A 1 530 ? 42.344 -13.208 -7.348 1.00 73.69 530 VAL A CA 1
ATOM 4017 C C . VAL A 1 530 ? 41.223 -12.354 -6.751 1.00 73.69 530 VAL A C 1
ATOM 4019 O O . VAL A 1 530 ? 41.520 -11.404 -6.026 1.00 73.69 530 VAL A O 1
ATOM 4022 N N . LYS A 1 531 ? 39.954 -12.707 -6.996 1.00 63.75 531 LYS A N 1
ATOM 4023 C CA . LYS A 1 531 ? 38.793 -11.997 -6.432 1.00 63.75 531 LYS A CA 1
ATOM 4024 C C . LYS A 1 531 ? 38.681 -12.143 -4.910 1.00 63.75 531 LYS A C 1
ATOM 4026 O O . LYS A 1 531 ? 38.342 -11.175 -4.236 1.00 63.75 531 LYS A O 1
ATOM 4031 N N . ASP A 1 532 ? 39.063 -13.295 -4.361 1.00 68.31 532 ASP A N 1
ATOM 4032 C CA . ASP A 1 532 ? 39.058 -13.564 -2.914 1.00 68.31 532 ASP A CA 1
ATOM 4033 C C . ASP A 1 532 ? 40.287 -12.995 -2.164 1.00 68.31 532 ASP A C 1
ATOM 4035 O O . ASP A 1 532 ? 40.389 -13.120 -0.940 1.00 68.31 532 ASP A O 1
ATOM 4039 N N . GLY A 1 533 ? 41.236 -12.365 -2.871 1.00 50.78 533 GLY A N 1
ATOM 4040 C CA . GLY A 1 533 ? 42.430 -11.750 -2.279 1.00 50.78 533 GLY A CA 1
ATOM 4041 C C . GLY A 1 533 ? 43.465 -12.745 -1.733 1.00 50.78 533 GLY A C 1
ATOM 4042 O O . GLY A 1 533 ? 44.137 -12.440 -0.740 1.00 50.78 533 GLY A O 1
ATOM 4043 N N . LEU A 1 534 ? 43.579 -13.929 -2.351 1.00 47.03 534 LEU A N 1
ATOM 4044 C CA . LEU A 1 534 ? 44.446 -15.044 -1.933 1.00 47.03 534 LEU A CA 1
ATOM 4045 C C . LEU A 1 534 ? 45.800 -15.123 -2.652 1.00 47.03 534 LEU A C 1
ATOM 4047 O O . LEU A 1 534 ? 45.893 -14.791 -3.854 1.00 47.03 534 LEU A O 1
#

pLDDT: mean 92.57, std 6.81, range [47.03, 98.62]

Secondary structure (DSSP, 8-state):
----TT-EEEEE-TTSSEEEEEEEETTEEEEE--S-GGGSGGGHHHHHHHHHHHHH--TTSB-EEEEEEEE---BSEEEEEEEEEEE-SSS-EEEEEEEEEETTEEEEEEEEEE-TTEEEEEEEEEEE-SEEEEEEEEETTT--S-BS-STTSEEEEEEEEB-SS--EEEEEEEEEE-SSEEEEEEEEEE-SSS-EEEEEEEEEETTEEEEEEEEEE-TT-EEEEEEEEE---EEEEEEEEESTT--S--S-STTSEEEEEEEE--EEEEEEEE----S-BSSSS---HHHHHHHHHHTTEEEEEEEHHHH-SPPHHHHTTSSEEEEE-TTB-SSSS-HHHHHHHTT--SEEEEE-SSHHHHSTTSHHHHHTS-EEEEEE---SSPEEEEE-S-GGGTT---EEE-TTT-SSPEEEEESSSEEEEEETTSSEEEEEE-SSS--EEEESS-GGGBS-HHHHHHHHHHHHHHHH-----TT-SS-SSS--HHHHHHHHHHHHHT---TTT-SS-SSS--HHHHHHHHHHHHHHTT-

Sequence (534 aa):
MTPSGGGVELAEWSTGGSAIVAYIGNGTKTLFIPFMLDALDSVECLFIQSAVDWMLTDDTNADLVIGDISYGYLIEGNNPIDITVENTGLSDATDVKIDVLVDGVLEETVSVDVSSDDSINLALVLTLEPGTHELKVELNSDCSVVEQNYLNNIETENVRVATLEPDLIPVAVSSDIGDAIVEISVQVENVGGNDVDGLSLEFLIDSNLLGRETVNLGCGQTKNVSMEWQKEEGLFDLLIKLNPDRKIVESNYSNNNISGTLYVCSKSSILIIDDCDTEDYSTDEPGSADEFETVLLKNGYCTVVWNETEKGIPTIEYLNRFDAVIWSAGDYWNTVINESDAALLEQYNGGVIFEGSDIASDHPDDSFIQNHLHAHLDRDLILDNEAEIIPGTHEILSGISDIHLNRSRCPYPDSLTPADGIGVANWQDGGSAIIIYDGTGPKTVYYGFSIDSITDPETAEMLVVNSVEWVQDRAAMKGDLNNDGMITTADACIALQIAASGGWDQSADINEDGIVTSLDVLMILQEVAVKDGL

Solvent-accessible surface area (backbone atoms only — not comparable to full-atom values): 28509 Å² total; per-residue (Å²): 79,79,72,62,96,76,36,43,73,78,38,66,39,98,87,62,43,44,51,27,39,35,34,74,56,96,94,42,75,47,78,49,66,88,64,66,64,86,74,43,71,95,47,32,70,59,51,53,48,52,54,50,53,48,67,66,41,47,76,69,27,20,21,50,33,71,71,47,82,46,64,72,89,43,32,46,37,80,33,64,36,38,36,30,41,30,18,79,15,64,23,66,40,67,70,39,35,33,39,37,24,52,71,84,41,80,75,48,77,47,73,44,71,38,49,44,72,34,70,46,76,45,79,45,72,48,78,40,69,60,43,79,41,42,44,33,40,31,51,38,72,79,61,81,60,70,43,47,47,74,87,48,21,61,53,76,45,82,46,68,26,18,42,55,45,24,26,54,33,54,77,48,76,50,74,46,81,56,97,61,36,29,42,39,34,34,33,37,32,23,69,11,39,37,67,42,79,64,45,40,35,40,40,24,50,69,85,39,78,74,49,72,51,70,46,70,40,45,46,68,30,72,47,78,49,73,47,83,39,77,62,64,76,45,80,39,45,37,39,40,34,48,46,81,83,59,82,66,76,54,76,50,75,89,52,19,57,42,73,52,78,47,76,33,54,77,49,65,38,35,36,36,36,28,54,61,66,54,95,42,59,74,47,99,73,31,75,28,43,67,54,55,50,54,46,38,53,76,70,29,29,34,73,45,82,44,49,27,66,84,67,48,84,83,52,65,76,58,58,71,74,32,55,29,40,34,43,26,28,10,29,32,29,81,63,56,78,36,77,68,49,50,60,47,53,76,72,57,67,54,13,35,36,40,32,13,11,26,52,42,68,65,34,58,83,49,68,57,32,44,74,66,50,20,28,39,50,67,42,82,39,78,50,92,49,71,45,58,35,48,59,55,93,51,72,46,44,60,92,50,82,64,46,46,35,36,30,84,59,36,42,47,27,25,28,27,38,56,62,85,26,43,62,48,23,25,37,82,93,57,49,20,38,26,33,34,36,79,69,97,63,46,28,27,39,30,33,27,32,23,67,69,14,40,70,47,64,70,52,41,43,42,38,53,51,33,41,54,55,50,32,52,57,62,72,67,49,70,30,28,72,78,72,80,85,54,60,41,74,67,18,26,52,50,31,44,52,31,29,74,69,70,42,81,53,77,30,38,28,64,81,68,82,85,62,35,36,75,64,24,26,47,50,32,50,48,52,31,34,59,76,72,73,106

Foldseek 3Di:
DADDPAWDAPDADPVGDGQWIWHDDPNATDIDHPDDLVVVPPCSVVVVVVVVLLRPDDLQFWAKAWPDWDFDAAAAFKTKIKTKIATQGNAKDFQKWKFKDKQNHTDDIDGDTHGHGGMDIDIDIDRDHADKIKIKIAISPVVPGRHNDRRRRIDIDIDGYAYQAWDKAFPDWDWDDDPFKIKIKTKMFTQHNAWDFFKKKFKDKQNHTPDIDTDTYGHGGIDMDIDIDTDDAAKIKIKMFINPVVPGPGPDRPRRMDIDIDHAADDWEEEEEFQAQDPAFDAPDQWQSVLLVVLQSRVRYRYDYDYCNVHNDDALVVCLVGLEYEYTGRGGDDQRCHPVNLVSVVSDFAFYEYEYFCPLVRVQDDPSCCPAVQWHFPDWDADPAWWKKQFADDQLCVPPGIWIFGCNRWRTFTFIDGNQWDAGIATPVGGGQWTWDDPPGQTYIYGSHGLVRGPDSVSSSSNSVSSVVVSSPPPLQQCPPVPSPDLEVVSLVVLVVCQVVQHDDPSQCNVPPRGRHVVSSVVSVVVNCVVVVD

InterPro domains:
  IPR002105 Dockerin type I repeat [PF00404] (478-526)
  IPR011635 CARDB domain [PF07705] (76-156)
  IPR011635 CARDB domain [PF07705] (166-258)
  IPR013783 Immunoglobulin-like fold [G3DSA:2.60.40.10] (56-161)
  IPR013783 Immunoglobulin-like fold [G3DSA:2.60.40.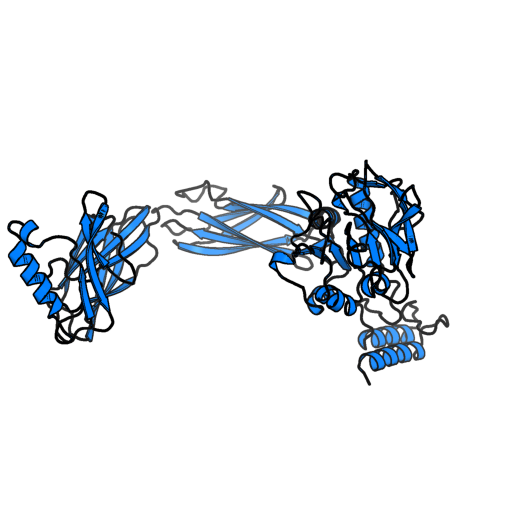10] (162-268)
  IPR018247 EF-Hand 1, calcium-binding site [PS00018] (509-521)
  IPR036439 Dockerin domain superfamily [G3DSA:1.10.1330.10] (475-531)
  IPR036439 Dockerin domain superfamily [SSF63446] (477-527)

Radius of gyration: 36.69 Å; Cα contacts (8 Å, |Δi|>4): 1262; chains: 1; bounding box: 73×73×92 Å

Organism: NCBI:txid2759911